Protein AF-0000000068978714 (afdb_homodimer)

Organism: Fasciola gigantica (NCBI:txid46835)

Solvent-accessible surface area (backbone atoms only — not comparable to full-atom values): 33912 Å² total; per-residue (Å²): 137,84,83,80,76,87,72,71,77,73,60,62,69,61,55,52,54,52,55,48,49,52,52,48,27,61,74,60,70,57,82,64,58,74,76,54,36,55,54,32,49,52,36,26,52,53,44,49,51,51,29,46,54,49,35,52,37,26,52,71,66,74,45,59,34,35,48,41,64,48,86,54,37,51,44,48,66,68,58,42,44,70,50,58,39,43,83,44,65,83,57,76,71,77,71,58,80,41,44,74,64,74,74,90,70,84,84,46,70,85,52,48,56,37,65,81,71,61,33,51,77,80,62,43,65,39,68,66,25,23,35,39,22,33,49,11,34,43,50,14,45,34,13,32,37,17,71,74,66,74,42,85,60,62,56,28,39,32,52,49,34,27,57,24,48,92,52,69,25,48,24,45,72,22,55,50,42,62,32,48,42,58,51,20,56,82,35,45,44,36,34,26,86,81,36,56,71,71,57,64,66,55,79,60,76,84,55,71,90,56,19,47,32,24,25,82,49,30,38,24,37,64,80,34,46,51,67,56,42,50,45,45,35,58,71,72,37,36,22,20,26,26,26,24,72,40,90,62,58,86,32,33,30,43,56,45,39,75,78,88,76,45,42,66,78,39,29,24,42,36,27,24,36,39,33,32,36,68,56,97,89,41,40,27,32,32,33,41,44,46,68,25,49,74,36,32,56,64,13,25,42,36,34,53,41,91,55,85,27,56,20,15,43,16,40,42,28,35,33,55,38,64,44,76,34,127,138,85,83,81,75,87,72,71,77,74,60,64,70,59,54,54,53,52,54,48,50,53,53,47,27,61,75,58,72,57,82,65,57,76,75,52,37,54,54,34,48,52,36,25,52,54,43,49,50,51,29,45,54,48,35,53,38,25,52,70,66,74,45,58,35,35,47,42,64,49,87,55,38,51,45,48,66,68,57,42,44,70,49,58,38,41,82,43,64,84,55,73,74,76,68,57,82,41,44,72,63,75,75,90,68,84,84,47,70,86,52,48,55,38,66,80,72,59,32,50,78,80,65,42,63,40,69,68,24,22,35,39,24,33,50,10,34,43,48,13,45,33,12,32,38,17,71,74,66,74,43,86,61,62,58,29,40,33,52,50,33,28,57,25,47,92,54,70,26,47,24,45,72,22,56,49,41,61,30,49,43,60,50,21,58,83,34,45,44,36,35,26,86,82,35,57,70,71,58,66,66,54,79,60,76,84,54,69,92,56,20,47,33,24,25,81,48,31,39,25,36,63,80,33,46,52,67,56,43,48,45,46,35,56,71,71,36,36,22,21,26,26,25,24,69,41,91,64,57,85,32,32,29,44,56,45,41,73,78,89,75,43,42,66,78,38,30,24,42,37,28,24,37,39,34,34,36,70,55,98,87,41,42,26,31,33,33,40,44,47,68,24,50,73,35,32,55,63,12,24,44,36,35,53,40,91,55,86,28,56,20,15,44,17,40,43,27,35,35,54,39,65,44,74,32,125

Nearest PDB structures (foldseek):
  2o6x-assembly1_A-2  TM=9.853E-01  e=1.654E-51  Fasciola hepatica
  3qt4-assembly1_A  TM=9.563E-01  e=5.030E-37  Tenebrio molitor
  7pck-assembly2_B  TM=9.407E-01  e=5.375E-36  Homo sapiens
  3qj3-assembly2_B  TM=9.441E-01  e=4.505E-35  Tenebrio molitor
  1by8-assembly1_A  TM=9.491E-01  e=1.061E-33  Homo sapiens

Secondary structure (DSSP, 8-state):
-------GGGHHHHHHHHHHHHHHHHHTT----HHHHHHHHHHHHHHHHHHHHHHHHHHTTSSSEEE---TTTTS-HHHHHHHH---B---TTTTTTSEEP--SSS-S-S-EEGGGGT-S----B-TTSB-HHHHHHHHHHHHHHHHHHS----B-HHHHHHH-GGGT--TTB---HHHHHHHTTTSPBPBTTTS---SS-------GGG--EEEEEEEEE-S--HHHHHHHHHHH--EEEEE---TTGGGEEEEEE--SS--SS-B-EEEEEEEEEEETTEEEEEEE-SB-TTSTBTTEEEEE-SSSSGGGTTTSEEEEEEEE--/-------GGGHHHHHHHHHHHHHHHHHTT----HHHHHHHHHHHHHHHHHHHHHHHHHHTTSSSEEE---TTTTS-HHHHHHHH---B---TTTTTTSEEP--SSS-S-S-EEGGGGT-S----B-TTSB-HHHHHHHHHHHHHHHHHHS----B-HHHHHHH-GGGT--TTB---HHHHHHHTTTSPBPBTTTS---SS-------GGG--EEEEEEEEE-S--HHHHHHHHHHH--EEEEE---TTGGGEEEEEE--SS--SS-B-EEEEEEEEEEETTEEEEEEE-SB-TTSTBTTEEEEE-SSSSGGGTTTSEEEEEEEE--

Sequence (652 aa):
MRLFILTVLLAGAFASNDDLWHEWKRKYNKEYNGADNEHRRNVWEKNVKHIQEHNLRHDLGLVTYTLGLNQFTDLTFEEFKAKYLIEMSPESESLSDGISYEAEGNDVPASIDWRQYGYVTEVKDQGQCGSCWAFSAVGAIEGQYVKKFQNRMLFSEQQLVDCTKRFGNHGCSGGWMENAYRYLKDSGLETASYYPYQAWEYQCQYRRELGVAKVTGAYTVHSGDEMRLMQMVGREGPAAVAVDAQSDFYMYKSGIFMSQVCTTQRVTHAVLAVGYGTESGTDYWILKNSWGKWWGEDGYMRFARNRNNMCAIASVASVPMVERFPMRLFILTVLLAGAFASNDDLWHEWKRKYNKEYNGADNEHRRNVWEKNVKHIQEHNLRHDLGLVTYTLGLNQFTDLTFEEFKAKYLIEMSPESESLSDGISYEAEGNDVPASIDWRQYGYVTEVKDQGQCGSCWAFSAVGAIEGQYVKKFQNRMLFSEQQLVDCTKRFGNHGCSGGWMENAYRYLKDSGLETASYYPYQAWEYQCQYRRELGVAKVTGAYTVHSGDEMRLMQMVGREGPAAVAVDAQSDFYMYKSGIFMSQVCTTQRVTHAVLAVGYGTESGTDYWILKNSWGKWWGEDGYMRFARNRNNMCAIASVASVPMVERFP

Radius of gyration: 29.18 Å; Cα contacts (8 Å, |Δi|>4): 1435; chains: 2; bounding box: 80×86×58 Å

Foldseek 3Di:
DDCPDDPPPPPPVVVVLVVVVVVLCVVLVDDDDDVLVVLLSVQLVVLVVVQVVVVVCVVVVNFFFGFADDNCSSDDQVRVLVQAWAWDFPPPPLLPFAAAQDDDDLDFDQWDFCVVVLLFDAAAALPRQNLLQLVLLQRLQQSLCCVVPVDGFAWASQLLLAPQVVLPANRSNGDHSVSSQVVQLPAATAGCVVVPRDSDYDHRPGDRVRGWKGFNHKHAQQPLDLSSVQSCCRPRFKKKWFFQDGPSNFRTAEGADDDPPADQRITIGIWIFGMWHDDPRWIWTKTAGRRALRHYPGRIHTYTGPPSSHRNRRNTMMRTNMDTRD/DDCPDDPPPPPPVVVVLVVVVVVLCVVLVNDDDDVLVVLLSVQLVVLVVVQVVVVVCVVVVNFFFGFADDNCSSDDQVRVLVQAWAWDFPDPPLLPFAAAFDDDDLDFDQWDFCVVVLLFDAAAALPRFNLLQLVLLQRLQQSLCCVVPVDGFAWASQLLLAPQVVLPANRSNGDHSVSSQVVQLPAATAGCVVVPRDSDYDHRPGDRVRGWKGFNHKHAQQPLDLSSVQSCCRPRFKKKWFFQDGPSNFRTAEGADDDPPADLRITIGIWIFGMWHDDPRWIWTKTAGRRALRHYPGRIHTYTGPPSSHRNRRNTMMRTNMDTRD

InterPro domains:
  IPR000169 Cysteine peptidase, cysteine active site [PS00139] (126-137)
  IPR000668 Peptidase C1A, papain C-terminal [PF00112] (108-320)
  IPR000668 Peptidase C1A, papain C-terminal [PR00705] (126-141)
  IPR000668 Peptidase C1A, papain C-terminal [PR00705] (269-279)
  IPR000668 Peptidase C1A, papain C-terminal [PR00705] (284-290)
  IPR000668 Peptidase C1A, papain C-terminal [SM00645] (108-321)
  IPR013128 Peptidase C1A [PTHR12411] (19-314)
  IPR013201 Cathepsin propeptide inhibitor domain (I29) [PF08246] (21-80)
  IPR013201 Cathepsin propeptide inhibitor domain (I29) [SM00848] (21-80)
  IPR025660 Cysteine peptidase, histidine active site [PS00639] (267-277)
  IPR025661 Cysteine peptidase, asparagine active site [PS00640] (284-303)
  IPR038765 Papain-like cysteine peptidase superfamily [SSF54001] (18-321)
  IPR039417 Papain-like cysteine endopeptidase [cd02248] (109-320)

pLDDT: mean 91.69, std 14.82, range [28.09, 98.94]

Structure (mmCIF, N/CA/C/O backbone):
data_AF-0000000068978714-model_v1
#
loop_
_entity.id
_entity.type
_entity.pdbx_description
1 polymer 'Cathepsin L cysteine proteinase'
#
loop_
_atom_site.group_PDB
_atom_site.id
_atom_site.type_symbol
_atom_site.label_atom_id
_atom_site.label_alt_id
_atom_site.label_comp_id
_atom_site.label_asym_id
_atom_site.label_entity_id
_atom_site.label_seq_id
_atom_site.pdbx_PDB_ins_code
_atom_site.Cartn_x
_atom_site.Cartn_y
_atom_site.Cartn_z
_atom_site.occupancy
_atom_site.B_iso_or_equiv
_atom_site.auth_seq_id
_atom_site.auth_comp_id
_atom_site.auth_asym_id
_atom_site.auth_atom_id
_atom_site.pdbx_PDB_model_num
ATOM 1 N N . MET A 1 1 ? 56.344 16.047 7.145 1 28.52 1 MET A N 1
ATOM 2 C CA . MET A 1 1 ? 54.969 16.531 7.34 1 28.52 1 MET A CA 1
ATOM 3 C C . MET A 1 1 ? 53.969 15.594 6.668 1 28.52 1 MET A C 1
ATOM 5 O O . MET A 1 1 ? 53.969 15.477 5.441 1 28.52 1 MET A O 1
ATOM 9 N N . ARG A 1 2 ? 53.562 14.383 7.344 1 34.91 2 ARG A N 1
ATOM 10 C CA . ARG A 1 2 ? 52.969 13.102 6.953 1 34.91 2 ARG A CA 1
ATOM 11 C C . ARG A 1 2 ? 51.562 13.273 6.445 1 34.91 2 ARG A C 1
ATOM 13 O O . ARG A 1 2 ? 50.75 13.953 7.078 1 34.91 2 ARG A O 1
ATOM 20 N N . LEU A 1 3 ? 51.281 13.125 5.062 1 29.05 3 LEU A N 1
ATOM 21 C CA . LEU A 1 3 ? 50.094 13.172 4.223 1 29.05 3 LEU A CA 1
ATOM 22 C C . LEU A 1 3 ? 49.031 12.234 4.762 1 29.05 3 LEU A C 1
ATOM 24 O O . LEU A 1 3 ? 49.156 11.016 4.66 1 29.05 3 LEU A O 1
ATOM 28 N N . PHE A 1 4 ? 48.531 12.383 5.973 1 33.03 4 PHE A N 1
ATOM 29 C CA . PHE A 1 4 ? 47.531 11.477 6.531 1 33.03 4 PHE A CA 1
ATOM 30 C C . PHE A 1 4 ? 46.219 11.578 5.754 1 33.03 4 PHE A C 1
ATOM 32 O O . PHE A 1 4 ? 45.469 12.562 5.887 1 33.03 4 PHE A O 1
ATOM 39 N N . ILE A 1 5 ? 46.188 11.164 4.375 1 30.34 5 ILE A N 1
ATOM 40 C CA . ILE A 1 5 ? 45.062 11.336 3.488 1 30.34 5 ILE A CA 1
ATOM 41 C C . ILE A 1 5 ? 43.844 10.633 4.078 1 30.34 5 ILE A C 1
ATOM 43 O O . ILE A 1 5 ? 43.969 9.641 4.793 1 30.34 5 ILE A O 1
ATOM 47 N N . LEU A 1 6 ? 42.562 11.094 3.576 1 30.22 6 LEU A N 1
ATOM 48 C CA . LEU A 1 6 ? 41.125 11.219 3.666 1 30.22 6 LEU A CA 1
ATOM 49 C C . LEU A 1 6 ? 40.438 9.898 3.342 1 30.22 6 LEU A C 1
ATOM 51 O O . LEU A 1 6 ? 40.094 9.641 2.186 1 30.22 6 LEU A O 1
ATOM 55 N N . THR A 1 7 ? 40.969 8.734 3.715 1 31.88 7 THR A N 1
ATOM 56 C CA . THR A 1 7 ? 40.469 7.445 3.285 1 31.88 7 THR A CA 1
ATOM 57 C C . THR A 1 7 ? 39.094 7.184 3.906 1 31.88 7 THR A C 1
ATOM 59 O O . THR A 1 7 ? 38.562 6.062 3.852 1 31.88 7 THR A O 1
ATOM 62 N N . VAL A 1 8 ? 38.469 8.062 4.699 1 29.31 8 VAL A N 1
ATOM 63 C CA . VAL A 1 8 ? 37.469 7.613 5.637 1 29.31 8 VAL A CA 1
ATOM 64 C C . VAL A 1 8 ? 36.188 7.27 4.883 1 29.31 8 VAL A C 1
ATOM 66 O O . VAL A 1 8 ? 35.281 6.602 5.426 1 29.31 8 VAL A O 1
ATOM 69 N N . LEU A 1 9 ? 35.875 7.867 3.686 1 31.47 9 LEU A N 1
ATOM 70 C CA . LEU A 1 9 ? 34.5 8.023 3.225 1 31.47 9 LEU A CA 1
ATOM 71 C C . LEU A 1 9 ? 33.969 6.715 2.645 1 31.47 9 LEU A C 1
ATOM 73 O O . LEU A 1 9 ? 32.75 6.539 2.5 1 31.47 9 LEU A O 1
ATOM 77 N N . LEU A 1 10 ? 34.812 5.781 2.125 1 33.5 10 LEU A N 1
ATOM 78 C CA . LEU A 1 10 ? 34.375 4.602 1.389 1 33.5 10 LEU A CA 1
ATOM 79 C C . LEU A 1 10 ? 33.781 3.553 2.334 1 33.5 10 LEU A C 1
ATOM 81 O O . LEU A 1 10 ? 33.312 2.512 1.89 1 33.5 10 LEU A O 1
ATOM 85 N N . ALA A 1 11 ? 34 3.514 3.547 1 34.97 11 ALA A N 1
ATOM 86 C CA . ALA A 1 11 ? 33.75 2.422 4.484 1 34.97 11 ALA A CA 1
ATOM 87 C C . ALA A 1 11 ? 32.281 2.363 4.891 1 34.97 11 ALA A C 1
ATOM 89 O O . ALA A 1 11 ? 31.75 1.296 5.23 1 34.97 11 ALA A O 1
ATOM 90 N N . GLY A 1 12 ? 31.375 3.439 4.789 1 35.22 12 GLY A N 1
ATOM 91 C CA . GLY A 1 12 ? 30.031 3.482 5.328 1 35.22 12 GLY A CA 1
ATOM 92 C C . GLY A 1 12 ? 29.016 2.756 4.469 1 35.22 12 GLY A C 1
ATOM 93 O O . GLY A 1 12 ? 28.078 2.15 4.984 1 35.22 12 GLY A O 1
ATOM 94 N N . ALA A 1 13 ? 29.062 2.941 3.156 1 41.91 13 ALA A N 1
ATOM 95 C CA . ALA A 1 13 ? 28.125 2.381 2.195 1 41.91 13 ALA A CA 1
ATOM 96 C C . ALA A 1 13 ? 28.188 0.857 2.184 1 41.91 13 ALA A C 1
ATOM 98 O O . ALA A 1 13 ? 27.156 0.184 2.08 1 41.91 13 ALA A O 1
ATOM 99 N N . PHE A 1 14 ? 29.391 0.25 2.238 1 43.25 14 PHE A N 1
ATOM 100 C CA . PHE A 1 14 ? 29.641 -1.187 2.186 1 43.25 14 PHE A CA 1
ATOM 101 C C . PHE A 1 14 ? 29.109 -1.872 3.438 1 43.25 14 PHE A C 1
ATOM 103 O O . PHE A 1 14 ? 28.656 -3.02 3.379 1 43.25 14 PHE A O 1
ATOM 110 N N . ALA A 1 15 ? 29.188 -1.166 4.566 1 47.75 15 ALA A N 1
ATOM 111 C CA . ALA A 1 15 ? 28.734 -1.686 5.852 1 47.75 15 ALA A CA 1
ATOM 112 C C . ALA A 1 15 ? 27.219 -1.905 5.844 1 47.75 15 ALA A C 1
ATOM 114 O O . ALA A 1 15 ? 26.734 -2.904 6.375 1 47.75 15 ALA A O 1
ATOM 115 N N . SER A 1 16 ? 26.422 -1.29 4.836 1 78.62 16 SER A N 1
ATOM 116 C CA . SER A 1 16 ? 24.953 -1.335 4.82 1 78.62 16 SER A CA 1
ATOM 117 C C . SER A 1 16 ? 24.453 -2.553 4.055 1 78.62 16 SER A C 1
ATOM 119 O O . SER A 1 16 ? 23.578 -3.279 4.539 1 78.62 16 SER A O 1
ATOM 121 N N . ASN A 1 17 ? 25.234 -2.99 3.059 1 87.62 17 ASN A N 1
ATOM 122 C CA . ASN A 1 17 ? 24.766 -4.152 2.307 1 87.62 17 ASN A CA 1
ATOM 123 C C . ASN A 1 17 ? 25.094 -5.453 3.031 1 87.62 17 ASN A C 1
ATOM 125 O O . ASN A 1 17 ? 24.359 -6.434 2.932 1 87.62 17 ASN A O 1
ATOM 129 N N . ASP A 1 18 ? 26.281 -5.379 3.773 1 92.25 18 ASP A N 1
ATOM 130 C CA . ASP A 1 18 ? 26.641 -6.57 4.535 1 92.25 18 ASP A CA 1
ATOM 131 C C . ASP A 1 18 ? 25.578 -6.895 5.586 1 92.25 18 ASP A C 1
ATOM 133 O O . ASP A 1 18 ? 25.141 -8.039 5.699 1 92.25 18 ASP A O 1
ATOM 137 N N . ASP A 1 19 ? 25.281 -5.879 6.301 1 94.44 19 ASP A N 1
ATOM 138 C CA . ASP A 1 19 ? 24.266 -6.062 7.328 1 94.44 19 ASP A CA 1
ATOM 139 C C . ASP A 1 19 ? 22.938 -6.523 6.719 1 94.44 19 ASP A C 1
ATOM 141 O O . ASP A 1 19 ? 22.297 -7.441 7.234 1 94.44 19 ASP A O 1
ATOM 145 N N . LEU A 1 20 ? 22.547 -5.992 5.648 1 95.94 20 LEU A N 1
ATOM 146 C CA . LEU A 1 20 ? 21.297 -6.328 4.984 1 95.94 20 LEU A CA 1
ATOM 147 C C . LEU A 1 20 ? 21.344 -7.746 4.422 1 95.94 20 LEU A C 1
ATOM 149 O O . LEU A 1 20 ? 20.344 -8.469 4.477 1 95.94 20 LEU A O 1
ATOM 153 N N . TRP A 1 21 ? 22.5 -8.109 3.873 1 96.44 21 TRP A N 1
ATOM 154 C CA . TRP A 1 21 ? 22.703 -9.461 3.369 1 96.44 21 TRP A CA 1
ATOM 155 C C . TRP A 1 21 ? 22.516 -10.492 4.48 1 96.44 21 TRP A C 1
ATOM 157 O O . TRP A 1 21 ? 21.797 -11.477 4.301 1 96.44 21 TRP A O 1
ATOM 167 N N . HIS A 1 22 ? 23.141 -10.211 5.605 1 96.06 22 HIS A N 1
ATOM 168 C CA . HIS A 1 22 ? 23.031 -11.133 6.73 1 96.06 22 HIS A CA 1
ATOM 169 C C . HIS A 1 22 ? 21.609 -11.203 7.262 1 96.06 22 HIS A C 1
ATOM 171 O O . HIS A 1 22 ? 21.109 -12.281 7.578 1 96.06 22 HIS A O 1
ATOM 177 N N . GLU A 1 23 ? 20.969 -10.047 7.398 1 96.5 23 GLU A N 1
ATOM 178 C CA . GLU A 1 23 ? 19.578 -10.016 7.84 1 96.5 23 GLU A CA 1
ATOM 179 C C . GLU A 1 23 ? 18.672 -10.766 6.867 1 96.5 23 GLU A C 1
ATOM 181 O O . GLU A 1 23 ? 17.734 -11.453 7.285 1 96.5 23 GLU A O 1
ATOM 186 N N . TRP A 1 24 ? 18.922 -10.602 5.594 1 97.44 24 TRP A N 1
ATOM 187 C CA . TRP A 1 24 ? 18.141 -11.273 4.566 1 97.44 24 TRP A CA 1
ATOM 188 C C . TRP A 1 24 ? 18.312 -12.789 4.668 1 97.44 24 TRP A C 1
ATOM 190 O O . TRP A 1 24 ? 17.312 -13.531 4.633 1 97.44 24 TRP A O 1
ATOM 200 N N . LYS A 1 25 ? 19.562 -13.281 4.781 1 96.88 25 LYS A N 1
ATOM 201 C CA . LYS A 1 25 ? 19.812 -14.711 4.926 1 96.88 25 LYS A CA 1
ATOM 202 C C . LYS A 1 25 ? 19.094 -15.281 6.141 1 96.88 25 LYS A C 1
ATOM 204 O O . LYS A 1 25 ? 18.531 -16.375 6.082 1 96.88 25 LYS A O 1
ATOM 209 N N . ARG A 1 26 ? 19.172 -14.492 7.195 1 95.81 26 ARG A N 1
ATOM 210 C CA . ARG A 1 26 ? 18.5 -14.93 8.414 1 95.81 26 ARG A CA 1
ATOM 211 C C . ARG A 1 26 ? 17 -15.023 8.203 1 95.81 26 ARG A C 1
ATOM 213 O O . ARG A 1 26 ? 16.375 -16.031 8.555 1 95.81 26 ARG A O 1
ATOM 220 N N . LYS A 1 27 ? 16.406 -14.008 7.621 1 95.44 27 LYS A N 1
ATOM 221 C CA . LYS A 1 27 ? 14.961 -13.945 7.422 1 95.44 27 LYS A CA 1
ATOM 222 C C . LYS A 1 27 ? 14.469 -15.094 6.555 1 95.44 27 LYS A C 1
ATOM 224 O O . LYS A 1 27 ? 13.406 -15.664 6.816 1 95.44 27 LYS A O 1
ATOM 229 N N . TYR A 1 28 ? 15.242 -15.406 5.531 1 94.56 28 TYR A N 1
ATOM 230 C CA . TYR A 1 28 ? 14.758 -16.391 4.57 1 94.56 28 TYR A CA 1
ATOM 231 C C . TYR A 1 28 ? 15.5 -17.719 4.723 1 94.56 28 TYR A C 1
ATOM 233 O O . TYR A 1 28 ? 15.477 -18.562 3.822 1 94.56 28 TYR A O 1
ATOM 241 N N . ASN A 1 29 ? 16.266 -17.891 5.867 1 93.81 29 ASN A N 1
ATOM 242 C CA . ASN A 1 29 ? 16.938 -19.125 6.242 1 93.81 29 ASN A CA 1
ATOM 243 C C . ASN A 1 29 ? 17.844 -19.625 5.117 1 93.81 29 ASN A C 1
ATOM 245 O O . ASN A 1 29 ? 17.75 -20.781 4.719 1 93.81 29 ASN A O 1
ATOM 249 N N . LYS A 1 30 ? 18.641 -18.703 4.625 1 95.25 30 LYS A N 1
ATOM 250 C CA . LYS A 1 30 ? 19.578 -19.047 3.561 1 95.25 30 LYS A CA 1
ATOM 251 C C . LYS A 1 30 ? 20.953 -19.406 4.129 1 95.25 30 LYS A C 1
ATOM 253 O O . LYS A 1 30 ? 21.469 -18.719 5.012 1 95.25 30 LYS A O 1
ATOM 258 N N . GLU A 1 31 ? 21.469 -20.484 3.719 1 92.81 31 GLU A N 1
ATOM 259 C CA . GLU A 1 31 ? 22.812 -20.922 4.059 1 92.81 31 GLU A CA 1
ATOM 260 C C . GLU A 1 31 ? 23.578 -21.375 2.812 1 92.81 31 GLU A C 1
ATOM 262 O O . GLU A 1 31 ? 23.031 -22.094 1.97 1 92.81 31 GLU A O 1
ATOM 267 N N . TYR A 1 32 ? 24.734 -20.781 2.736 1 92.31 32 TYR A N 1
ATOM 268 C CA . TYR A 1 32 ? 25.547 -21.109 1.571 1 92.31 32 TYR A CA 1
ATOM 269 C C . TYR A 1 32 ? 26.922 -21.625 1.993 1 92.31 32 TYR A C 1
ATOM 271 O O . TYR A 1 32 ? 27.438 -21.266 3.057 1 92.31 32 TYR A O 1
ATOM 279 N N . ASN A 1 33 ? 27.391 -22.562 1.171 1 86.19 33 ASN A N 1
ATOM 280 C CA . ASN A 1 33 ? 28.797 -22.922 1.334 1 86.19 33 ASN A CA 1
ATOM 281 C C . ASN A 1 33 ? 29.719 -21.844 0.777 1 86.19 33 ASN A C 1
ATOM 283 O O . ASN A 1 33 ? 29.266 -20.859 0.193 1 86.19 33 ASN A O 1
ATOM 287 N N . GLY A 1 34 ? 31.062 -21.875 0.894 1 78.44 34 GLY A N 1
ATOM 288 C CA . GLY A 1 34 ? 32.031 -20.828 0.58 1 78.44 34 GLY A CA 1
ATOM 289 C C . GLY A 1 34 ? 31.875 -20.297 -0.829 1 78.44 34 GLY A C 1
ATOM 290 O O . GLY A 1 34 ? 31.422 -19.156 -1.02 1 78.44 34 GLY A O 1
ATOM 291 N N . ALA A 1 35 ? 32.156 -20.984 -1.888 1 78.06 35 ALA A N 1
ATOM 292 C CA . ALA A 1 35 ? 32.094 -20.516 -3.27 1 78.06 35 ALA A CA 1
ATOM 293 C C . ALA A 1 35 ? 30.656 -20.125 -3.641 1 78.06 35 ALA A C 1
ATOM 295 O O . ALA A 1 35 ? 30.438 -19.125 -4.324 1 78.06 35 ALA A O 1
ATOM 296 N N . ASP A 1 36 ? 29.703 -20.688 -3.146 1 89.31 36 ASP A N 1
ATOM 297 C CA . ASP A 1 36 ? 28.297 -20.422 -3.432 1 89.31 36 ASP A CA 1
ATOM 298 C C . ASP A 1 36 ? 27.844 -19.125 -2.756 1 89.31 36 ASP A C 1
ATOM 300 O O . ASP A 1 36 ? 27.047 -18.375 -3.318 1 89.31 36 ASP A O 1
ATOM 304 N N . ASN A 1 37 ? 28.516 -18.859 -1.663 1 91.88 37 ASN A N 1
ATOM 305 C CA . ASN A 1 37 ? 28.156 -17.672 -0.919 1 91.88 37 ASN A CA 1
ATOM 306 C C . ASN A 1 37 ? 28.484 -16.391 -1.695 1 91.88 37 ASN A C 1
ATOM 308 O O . ASN A 1 37 ? 27.688 -15.461 -1.749 1 91.88 37 ASN A O 1
ATOM 312 N N . GLU A 1 38 ? 29.609 -16.422 -2.225 1 93.06 38 GLU A N 1
ATOM 313 C CA . GLU A 1 38 ? 30.031 -15.242 -2.979 1 93.06 38 GLU A CA 1
ATOM 314 C C . GLU A 1 38 ? 29.156 -15.039 -4.215 1 93.06 38 GLU A C 1
ATOM 316 O O . GLU A 1 38 ? 28.75 -13.914 -4.516 1 93.06 38 GLU A O 1
ATOM 321 N N . HIS A 1 39 ? 29 -16.109 -4.969 1 95.19 39 HIS A N 1
ATOM 322 C CA . HIS A 1 39 ? 28.156 -16.031 -6.156 1 95.19 39 HIS A CA 1
ATOM 323 C C . HIS A 1 39 ? 26.75 -15.523 -5.809 1 95.19 39 HIS A C 1
ATOM 325 O O . HIS A 1 39 ? 26.25 -14.602 -6.453 1 95.19 39 HIS A O 1
ATOM 331 N N . ARG A 1 40 ? 26.109 -16.125 -4.793 1 97.44 40 ARG A N 1
ATOM 332 C CA . ARG A 1 40 ? 24.766 -15.734 -4.352 1 97.44 40 ARG A CA 1
ATOM 333 C C . ARG A 1 40 ? 24.75 -14.281 -3.898 1 97.44 40 ARG A C 1
ATOM 335 O O . ARG A 1 40 ? 23.797 -13.555 -4.18 1 97.44 40 ARG A O 1
ATOM 342 N N . ARG A 1 41 ? 25.766 -13.867 -3.23 1 96.44 41 ARG A N 1
ATOM 343 C CA . ARG A 1 41 ? 25.859 -12.484 -2.783 1 96.44 41 ARG A CA 1
ATOM 344 C C . ARG A 1 41 ? 25.891 -11.523 -3.969 1 96.44 41 ARG A C 1
ATOM 346 O O . ARG A 1 41 ? 25.219 -10.492 -3.957 1 96.44 41 ARG A O 1
ATOM 353 N N . ASN A 1 42 ? 26.703 -11.906 -4.93 1 96.81 42 ASN A N 1
ATOM 354 C CA . ASN A 1 42 ? 26.781 -11.062 -6.121 1 96.81 42 ASN A CA 1
ATOM 355 C C . ASN A 1 42 ? 25.438 -10.938 -6.82 1 96.81 42 ASN A C 1
ATOM 357 O O . ASN A 1 42 ? 25.047 -9.844 -7.234 1 96.81 42 ASN A O 1
ATOM 361 N N . VAL A 1 43 ? 24.766 -12.031 -7.02 1 97.75 43 VAL A N 1
ATOM 362 C CA . VAL A 1 43 ? 23.453 -12.031 -7.645 1 97.75 43 VAL A CA 1
ATOM 363 C C . VAL A 1 43 ? 22.469 -11.211 -6.797 1 97.75 43 VAL A C 1
ATOM 365 O O . VAL A 1 43 ? 21.703 -10.414 -7.332 1 97.75 43 VAL A O 1
ATOM 368 N N . TRP A 1 44 ? 22.5 -11.398 -5.473 1 97.94 44 TRP A N 1
ATOM 369 C CA . TRP A 1 44 ? 21.672 -10.648 -4.543 1 97.94 44 TRP A CA 1
ATOM 370 C C . TRP A 1 44 ? 21.906 -9.148 -4.703 1 97.94 44 TRP A C 1
ATOM 372 O O . TRP A 1 44 ? 20.938 -8.375 -4.805 1 97.94 44 TRP A O 1
ATOM 382 N N . GLU A 1 45 ? 23.109 -8.719 -4.754 1 97.69 45 GLU A N 1
ATOM 383 C CA . GLU A 1 45 ? 23.422 -7.305 -4.875 1 97.69 45 GLU A CA 1
ATOM 384 C C . GLU A 1 45 ? 22.938 -6.734 -6.203 1 97.69 45 GLU A C 1
ATOM 386 O O . GLU A 1 45 ? 22.469 -5.59 -6.262 1 97.69 45 GLU A O 1
ATOM 391 N N . LYS A 1 46 ? 23.109 -7.539 -7.238 1 97.31 46 LYS A N 1
ATOM 392 C CA . LYS A 1 46 ? 22.594 -7.102 -8.531 1 97.31 46 LYS A CA 1
ATOM 393 C C . LYS A 1 46 ? 21.078 -6.91 -8.484 1 97.31 46 LYS A C 1
ATOM 395 O O . LYS A 1 46 ? 20.562 -5.918 -8.992 1 97.31 46 LYS A O 1
ATOM 400 N N . ASN A 1 47 ? 20.406 -7.883 -7.914 1 97.81 47 ASN A N 1
ATOM 401 C CA . ASN A 1 47 ? 18.953 -7.785 -7.773 1 97.81 47 ASN A CA 1
ATOM 402 C C . ASN A 1 47 ? 18.562 -6.621 -6.871 1 97.81 47 ASN A C 1
ATOM 404 O O . ASN A 1 47 ? 17.562 -5.938 -7.129 1 97.81 47 ASN A O 1
ATOM 408 N N . VAL A 1 48 ? 19.281 -6.367 -5.781 1 97.81 48 VAL A N 1
ATOM 409 C CA . VAL A 1 48 ? 19.031 -5.242 -4.891 1 97.81 48 VAL A CA 1
ATOM 410 C C . VAL A 1 48 ? 19.141 -3.934 -5.672 1 97.81 48 VAL A C 1
ATOM 412 O O . VAL A 1 48 ? 18.281 -3.053 -5.531 1 97.81 48 VAL A O 1
ATOM 415 N N . LYS A 1 49 ? 20.141 -3.844 -6.461 1 96.69 49 LYS A N 1
ATOM 416 C CA . LYS A 1 49 ? 20.312 -2.648 -7.281 1 96.69 49 LYS A CA 1
ATOM 417 C C . LYS A 1 49 ? 19.109 -2.455 -8.211 1 96.69 49 LYS A C 1
ATOM 419 O O . LYS A 1 49 ? 18.609 -1.339 -8.359 1 96.69 49 LYS A O 1
ATOM 424 N N . HIS A 1 50 ? 18.703 -3.533 -8.844 1 96.88 50 HIS A N 1
ATOM 425 C CA . HIS A 1 50 ? 17.531 -3.482 -9.711 1 96.88 50 HIS A CA 1
ATOM 426 C C . HIS A 1 50 ? 16.297 -3.021 -8.945 1 96.88 50 HIS A C 1
ATOM 428 O O . HIS A 1 50 ? 15.555 -2.152 -9.414 1 96.88 50 HIS A O 1
ATOM 434 N N . ILE A 1 51 ? 16.047 -3.57 -7.754 1 97.81 51 ILE A N 1
ATOM 435 C CA . ILE A 1 51 ? 14.93 -3.207 -6.891 1 97.81 51 ILE A CA 1
ATOM 436 C C . ILE A 1 51 ? 14.984 -1.714 -6.574 1 97.81 51 ILE A C 1
ATOM 438 O O . ILE A 1 51 ? 13.977 -1.008 -6.719 1 97.81 51 ILE A O 1
ATOM 442 N N . GLN A 1 52 ? 16.109 -1.265 -6.176 1 97.19 52 GLN A N 1
ATOM 443 C CA . GLN A 1 52 ? 16.297 0.124 -5.766 1 97.19 52 GLN A CA 1
ATOM 444 C C . GLN A 1 52 ? 16.016 1.08 -6.922 1 97.19 52 GLN A C 1
ATOM 446 O O . GLN A 1 52 ? 15.297 2.064 -6.766 1 97.19 52 GLN A O 1
ATOM 451 N N . GLU A 1 53 ? 16.594 0.788 -8.047 1 96.38 53 GLU A N 1
ATOM 452 C CA . GLU A 1 53 ? 16.391 1.642 -9.211 1 96.38 53 GLU A CA 1
ATOM 453 C C . GLU A 1 53 ? 14.93 1.637 -9.648 1 96.38 53 GLU A C 1
ATOM 455 O O . GLU A 1 53 ? 14.359 2.693 -9.922 1 96.38 53 GLU A O 1
ATOM 460 N N . HIS A 1 54 ? 14.391 0.474 -9.758 1 97 54 HIS A N 1
ATOM 461 C CA . HIS A 1 54 ? 12.992 0.341 -10.164 1 97 54 HIS A CA 1
ATOM 462 C C . HIS A 1 54 ? 12.07 1.124 -9.234 1 97 54 HIS A C 1
ATOM 464 O O . HIS A 1 54 ? 11.141 1.792 -9.695 1 97 54 HIS A O 1
ATOM 470 N N . ASN A 1 55 ? 12.32 1.025 -7.945 1 97.81 55 ASN A N 1
ATOM 471 C CA . ASN A 1 55 ? 11.445 1.665 -6.973 1 97.81 55 ASN A CA 1
ATOM 472 C C . ASN A 1 55 ? 11.578 3.186 -7.012 1 97.81 55 ASN A C 1
ATOM 474 O O . ASN A 1 55 ? 10.609 3.902 -6.742 1 97.81 55 ASN A O 1
ATOM 478 N N . LEU A 1 56 ? 12.75 3.723 -7.309 1 97.25 56 LEU A N 1
ATOM 479 C CA . LEU A 1 56 ? 12.883 5.16 -7.527 1 97.25 56 LEU A CA 1
ATOM 480 C C . LEU A 1 56 ? 12.062 5.602 -8.734 1 97.25 56 LEU A C 1
ATOM 482 O O . LEU A 1 56 ? 11.453 6.672 -8.719 1 97.25 56 LEU A O 1
ATOM 486 N N . ARG A 1 57 ? 12.078 4.793 -9.797 1 96.81 57 ARG A N 1
ATOM 487 C CA . ARG A 1 57 ? 11.25 5.09 -10.961 1 96.81 57 ARG A CA 1
ATOM 488 C C . ARG A 1 57 ? 9.766 5.094 -10.594 1 96.81 57 ARG A C 1
ATOM 490 O O . ARG A 1 57 ? 8.992 5.902 -11.109 1 96.81 57 ARG A O 1
ATOM 497 N N . HIS A 1 58 ? 9.406 4.172 -9.734 1 97.19 58 HIS A N 1
ATOM 498 C CA . HIS A 1 58 ? 8.031 4.152 -9.25 1 97.19 58 HIS A CA 1
ATOM 499 C C . HIS A 1 58 ? 7.699 5.441 -8.5 1 97.19 58 HIS A C 1
ATOM 501 O O . HIS A 1 58 ? 6.621 6.012 -8.688 1 97.19 58 HIS A O 1
ATOM 507 N N . ASP A 1 59 ? 8.625 5.867 -7.617 1 96.12 59 ASP A N 1
ATOM 508 C CA . ASP A 1 59 ? 8.422 7.109 -6.879 1 96.12 59 ASP A CA 1
ATOM 509 C C . ASP A 1 59 ? 8.156 8.273 -7.828 1 96.12 59 ASP A C 1
ATOM 511 O O . ASP A 1 59 ? 7.426 9.211 -7.484 1 96.12 59 ASP A O 1
ATOM 515 N N . LEU A 1 60 ? 8.773 8.234 -8.977 1 95.88 60 LEU A N 1
ATOM 516 C CA . LEU A 1 60 ? 8.664 9.32 -9.938 1 95.88 60 LEU A CA 1
ATOM 517 C C . LEU A 1 60 ? 7.461 9.117 -10.852 1 95.88 60 LEU A C 1
ATOM 519 O O . LEU A 1 60 ? 7.227 9.922 -11.766 1 95.88 60 LEU A O 1
ATOM 523 N N . GLY A 1 61 ? 6.68 8.039 -10.672 1 94 61 GLY A N 1
ATOM 524 C CA . GLY A 1 61 ? 5.465 7.785 -11.438 1 94 61 GLY A CA 1
ATOM 525 C C . GLY A 1 61 ? 5.734 7.176 -12.797 1 94 61 GLY A C 1
ATOM 526 O O . GLY A 1 61 ? 4.875 7.215 -13.68 1 94 61 GLY A O 1
ATOM 527 N N . LEU A 1 62 ? 6.938 6.602 -13.023 1 95.5 62 LEU A N 1
ATOM 528 C CA . LEU A 1 62 ? 7.328 6.094 -14.328 1 95.5 62 LEU A CA 1
ATOM 529 C C . LEU A 1 62 ? 6.918 4.633 -14.492 1 95.5 62 LEU A C 1
ATOM 531 O O . LEU A 1 62 ? 6.891 4.113 -15.609 1 95.5 62 LEU A O 1
ATOM 535 N N . VAL A 1 63 ? 6.699 3.945 -13.438 1 95.94 63 VAL A N 1
ATOM 536 C CA . VAL A 1 63 ? 6.184 2.58 -13.438 1 95.94 63 VAL A CA 1
ATOM 537 C C . VAL A 1 63 ? 5.094 2.439 -12.383 1 95.94 63 VAL A C 1
ATOM 539 O O . VAL A 1 63 ? 4.953 3.299 -11.508 1 95.94 63 VAL A O 1
ATOM 542 N N . THR A 1 64 ? 4.305 1.354 -12.398 1 96.94 64 THR A N 1
ATOM 543 C CA . THR A 1 64 ? 3.076 1.289 -11.609 1 96.94 64 THR A CA 1
ATOM 544 C C . THR A 1 64 ? 3.197 0.25 -10.5 1 96.94 64 THR A C 1
ATOM 546 O O . THR A 1 64 ? 2.225 -0.033 -9.797 1 96.94 64 THR A O 1
ATOM 549 N N . TYR A 1 65 ? 4.391 -0.31 -10.352 1 97.44 65 TYR A N 1
ATOM 550 C CA . TYR A 1 65 ? 4.59 -1.338 -9.336 1 97.44 65 TYR A CA 1
ATOM 551 C C . TYR A 1 65 ? 5.973 -1.22 -8.703 1 97.44 65 TYR A C 1
ATOM 553 O O . TYR A 1 65 ? 6.844 -0.521 -9.227 1 97.44 65 TYR A O 1
ATOM 561 N N . THR A 1 66 ? 6.102 -1.815 -7.527 1 98.25 66 THR A N 1
ATOM 562 C CA . THR A 1 66 ? 7.387 -1.848 -6.844 1 98.25 66 THR A CA 1
ATOM 563 C C . THR A 1 66 ? 7.902 -3.279 -6.73 1 98.25 66 THR A C 1
ATOM 565 O O . THR A 1 66 ? 7.141 -4.234 -6.895 1 98.25 66 THR A O 1
ATOM 568 N N . LEU A 1 67 ? 9.156 -3.357 -6.582 1 98.25 67 LEU A N 1
ATOM 569 C CA . LEU A 1 67 ? 9.844 -4.613 -6.305 1 98.25 67 LEU A CA 1
ATOM 570 C C . LEU A 1 67 ? 10.391 -4.637 -4.883 1 98.25 67 LEU A C 1
ATOM 572 O O . LEU A 1 67 ? 10.484 -3.59 -4.234 1 98.25 67 LEU A O 1
ATOM 576 N N . GLY A 1 68 ? 10.75 -5.809 -4.387 1 98.12 68 GLY A N 1
ATOM 577 C CA . GLY A 1 68 ? 11.273 -5.914 -3.035 1 98.12 68 GLY A CA 1
ATOM 578 C C . GLY A 1 68 ? 12.047 -7.195 -2.795 1 98.12 68 GLY A C 1
ATOM 579 O O . GLY A 1 68 ? 11.984 -8.125 -3.604 1 98.12 68 GLY A O 1
ATOM 580 N N . LEU A 1 69 ? 12.75 -7.141 -1.681 1 97.69 69 LEU A N 1
ATOM 581 C CA . LEU A 1 69 ? 13.469 -8.336 -1.257 1 97.69 69 LEU A CA 1
ATOM 582 C C . LEU A 1 69 ? 12.492 -9.461 -0.917 1 97.69 69 LEU A C 1
ATOM 584 O O . LEU A 1 69 ? 11.445 -9.219 -0.32 1 97.69 69 LEU A O 1
ATOM 588 N N . ASN A 1 70 ? 12.859 -10.625 -1.305 1 96.81 70 ASN A N 1
ATOM 589 C CA . ASN A 1 70 ? 12.164 -11.836 -0.892 1 96.81 70 ASN A CA 1
ATOM 590 C C . ASN A 1 70 ? 13.062 -13.062 -0.991 1 96.81 70 ASN A C 1
ATOM 592 O O . ASN A 1 70 ? 14.281 -12.938 -1.074 1 96.81 70 ASN A O 1
ATOM 596 N N . GLN A 1 71 ? 12.516 -14.203 -0.929 1 95.31 71 GLN A N 1
ATOM 597 C CA . GLN A 1 71 ? 13.289 -15.438 -0.834 1 95.31 71 GLN A CA 1
ATOM 598 C C . GLN A 1 71 ? 14.016 -15.734 -2.143 1 95.31 71 GLN A C 1
ATOM 600 O O . GLN A 1 71 ? 14.898 -16.594 -2.186 1 95.31 71 GLN A O 1
ATOM 605 N N . PHE A 1 72 ? 13.695 -15 -3.24 1 96.69 72 PHE A N 1
ATOM 606 C CA . PHE A 1 72 ? 14.25 -15.32 -4.551 1 96.69 72 PHE A CA 1
ATOM 607 C C . PHE A 1 72 ? 15.352 -14.336 -4.922 1 96.69 72 PHE A C 1
ATOM 609 O O . PHE A 1 72 ? 15.945 -14.438 -6 1 96.69 72 PHE A O 1
ATOM 616 N N . THR A 1 73 ? 15.641 -13.414 -4.043 1 97.5 73 THR A N 1
ATOM 617 C CA . THR A 1 73 ? 16.484 -12.281 -4.406 1 97.5 73 THR A CA 1
ATOM 618 C C . THR A 1 73 ? 17.922 -12.75 -4.699 1 97.5 73 THR A C 1
ATOM 620 O O . THR A 1 73 ? 18.688 -12.031 -5.336 1 97.5 73 THR A O 1
ATOM 623 N N . ASP A 1 74 ? 18.375 -13.906 -4.285 1 97.12 74 ASP A N 1
ATOM 624 C CA . ASP A 1 74 ? 19.719 -14.422 -4.539 1 97.12 74 ASP A CA 1
ATOM 625 C C . ASP A 1 74 ? 19.766 -15.211 -5.848 1 97.12 74 ASP A C 1
ATOM 627 O O . ASP A 1 74 ? 20.75 -15.883 -6.141 1 97.12 74 ASP A O 1
ATOM 631 N N . LEU A 1 75 ? 18.703 -15.18 -6.641 1 96.94 75 LEU A N 1
ATOM 632 C CA . LEU A 1 75 ? 18.641 -15.922 -7.895 1 96.94 75 LEU A CA 1
ATOM 633 C C . LEU A 1 75 ? 18.609 -14.977 -9.086 1 96.94 75 LEU A C 1
ATOM 635 O O . LEU A 1 75 ? 17.938 -13.938 -9.047 1 96.94 75 LEU A O 1
ATOM 639 N N . THR A 1 76 ? 19.375 -15.375 -10.109 1 96.69 76 THR A N 1
ATOM 640 C CA . THR A 1 76 ? 19.125 -14.734 -11.391 1 96.69 76 THR A CA 1
ATOM 641 C C . THR A 1 76 ? 17.766 -15.141 -11.945 1 96.69 76 THR A C 1
ATOM 643 O O . THR A 1 76 ? 17.188 -16.141 -11.5 1 96.69 76 THR A O 1
ATOM 646 N N . PHE A 1 77 ? 17.297 -14.398 -12.883 1 95.25 77 PHE A N 1
ATOM 647 C CA . PHE A 1 77 ? 16.016 -14.781 -13.469 1 95.25 77 PHE A CA 1
ATOM 648 C C . PHE A 1 77 ? 16.109 -16.156 -14.117 1 95.25 77 PHE A C 1
ATOM 650 O O . PHE A 1 77 ? 15.164 -16.938 -14.039 1 95.25 77 PHE A 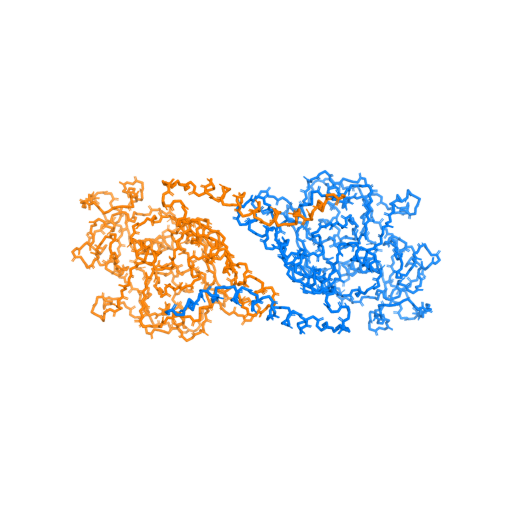O 1
ATOM 657 N N . GLU A 1 78 ? 17.203 -16.391 -14.773 1 95.31 78 GLU A N 1
ATOM 658 C CA . GLU A 1 78 ? 17.391 -17.688 -15.43 1 95.31 78 GLU A CA 1
ATOM 659 C C . GLU A 1 78 ? 17.344 -18.828 -14.414 1 95.31 78 GLU A C 1
ATOM 661 O O . GLU A 1 78 ? 16.734 -19.859 -14.664 1 95.31 78 GLU A O 1
ATOM 666 N N . GLU A 1 79 ? 18.047 -18.609 -13.328 1 95.12 79 GLU A N 1
ATOM 667 C CA . GLU A 1 79 ? 18.016 -19.625 -12.273 1 95.12 79 GLU A CA 1
ATOM 668 C C . GLU A 1 79 ? 16.594 -19.797 -11.727 1 95.12 79 GLU A C 1
ATOM 670 O O . GLU A 1 79 ? 16.156 -20.922 -11.508 1 95.12 79 GLU A O 1
ATOM 675 N N . PHE A 1 80 ? 15.969 -18.703 -11.5 1 95.75 80 PHE A N 1
ATOM 676 C CA . PHE A 1 80 ? 14.594 -18.719 -11 1 95.75 80 PHE A CA 1
ATOM 677 C C . PHE A 1 80 ? 13.68 -19.484 -11.953 1 95.75 80 PHE A C 1
ATOM 679 O O . PHE A 1 80 ? 12.922 -20.359 -11.539 1 95.75 80 PHE A O 1
ATOM 686 N N . LYS A 1 81 ? 13.719 -19.094 -13.195 1 93.38 81 LYS A N 1
ATOM 687 C CA . LYS A 1 81 ? 12.898 -19.734 -14.234 1 93.38 81 LYS A CA 1
ATOM 688 C C . LYS A 1 81 ? 13.109 -21.25 -14.25 1 93.38 81 LYS A C 1
ATOM 690 O O . LYS A 1 81 ? 12.141 -22 -14.32 1 93.38 81 LYS A O 1
ATOM 695 N N . ALA A 1 82 ? 14.305 -21.672 -14.141 1 92.06 82 ALA A N 1
ATOM 696 C CA . ALA A 1 82 ? 14.656 -23.078 -14.211 1 92.06 82 ALA A CA 1
ATOM 697 C C . ALA A 1 82 ? 14.117 -23.844 -13 1 92.06 82 ALA A C 1
ATOM 699 O O . ALA A 1 82 ? 13.758 -25.016 -13.109 1 92.06 82 ALA A O 1
ATOM 700 N N . LYS A 1 83 ? 14.008 -23.125 -11.938 1 90.44 83 LYS A N 1
ATOM 701 C CA . LYS A 1 83 ? 13.68 -23.812 -10.688 1 90.44 83 LYS A CA 1
ATOM 702 C C . LYS A 1 83 ? 12.18 -23.75 -10.406 1 90.44 83 LYS A C 1
ATOM 704 O O . LYS A 1 83 ? 11.617 -24.672 -9.82 1 90.44 83 LYS A O 1
ATOM 709 N N . TYR A 1 84 ? 11.555 -22.656 -10.789 1 91.38 84 TYR A N 1
ATOM 710 C CA . TYR A 1 84 ? 10.234 -22.406 -10.234 1 91.38 84 TYR A CA 1
ATOM 711 C C . TYR A 1 84 ? 9.188 -22.297 -11.344 1 91.38 84 TYR A C 1
ATOM 713 O O . TYR A 1 84 ? 7.984 -22.281 -11.07 1 91.38 84 TYR A O 1
ATOM 721 N N . LEU A 1 85 ? 9.625 -22.188 -12.562 1 92.12 85 LEU A N 1
ATOM 722 C CA . LEU A 1 85 ? 8.68 -22.016 -13.664 1 92.12 85 LEU A CA 1
ATOM 723 C C . LEU A 1 85 ? 8.75 -23.203 -14.633 1 92.12 85 LEU A C 1
ATOM 725 O O . LEU A 1 85 ? 9.766 -23.906 -14.68 1 92.12 85 LEU A O 1
ATOM 729 N N . ILE A 1 86 ? 7.703 -23.453 -15.242 1 90.06 86 ILE A N 1
ATOM 730 C CA . ILE A 1 86 ? 7.625 -24.438 -16.312 1 90.06 86 ILE A CA 1
ATOM 731 C C . ILE A 1 86 ? 6.945 -23.812 -17.531 1 90.06 86 ILE A C 1
ATOM 733 O O . ILE A 1 86 ? 5.812 -23.328 -17.438 1 90.06 86 ILE A O 1
ATOM 737 N N . GLU A 1 87 ? 7.711 -23.766 -18.562 1 85 87 GLU A N 1
ATOM 738 C CA . GLU A 1 87 ? 7.148 -23.219 -19.797 1 85 87 GLU A CA 1
ATOM 739 C C . GLU A 1 87 ? 6.25 -24.25 -20.484 1 85 87 GLU A C 1
ATOM 741 O O . GLU A 1 87 ? 6.652 -25.391 -20.688 1 85 87 GLU A O 1
ATOM 746 N N . MET A 1 88 ? 5.051 -23.859 -20.656 1 78.38 88 MET A N 1
ATOM 747 C CA . MET A 1 88 ? 4.125 -24.719 -21.375 1 78.38 88 MET A CA 1
ATOM 748 C C . MET A 1 88 ? 3.426 -23.953 -22.5 1 78.38 88 MET A C 1
ATOM 750 O O . MET A 1 88 ? 3.156 -22.766 -22.359 1 78.38 88 MET A O 1
ATOM 754 N N . SER A 1 89 ? 3.393 -24.578 -23.688 1 70.56 89 SER A N 1
ATOM 755 C CA . SER A 1 89 ? 2.633 -23.984 -24.781 1 70.56 89 SER A CA 1
ATOM 756 C C . SER A 1 89 ? 1.188 -24.469 -24.781 1 70.56 89 SER A C 1
ATOM 758 O O . SER A 1 89 ? 0.931 -25.672 -24.625 1 70.56 89 SER A O 1
ATOM 760 N N . PRO A 1 90 ? 0.313 -23.531 -24.625 1 62.56 90 PRO A N 1
ATOM 761 C CA . PRO A 1 90 ? -1.09 -23.953 -24.656 1 62.56 90 PRO A CA 1
ATOM 762 C C . PRO A 1 90 ? -1.423 -24.812 -25.875 1 62.56 90 PRO A C 1
ATOM 764 O O . PRO A 1 90 ? -1.197 -24.391 -27.016 1 62.56 90 PRO A O 1
ATOM 767 N N . GLU A 1 91 ? -0.724 -25.891 -26.141 1 56.56 91 GLU A N 1
ATOM 768 C CA . GLU A 1 91 ? -1.135 -26.656 -27.312 1 56.56 91 GLU A CA 1
ATOM 769 C C . GLU A 1 91 ? -2.627 -26.969 -27.281 1 56.56 91 GLU A C 1
ATOM 771 O O . GLU A 1 91 ? -3.211 -27.094 -26.203 1 56.56 91 GLU A O 1
ATOM 776 N N . SER A 1 92 ? -3.428 -26.672 -28.438 1 50.38 92 SER A N 1
ATOM 777 C CA . SER A 1 92 ? -4.852 -26.766 -28.734 1 50.38 92 SER A CA 1
ATOM 778 C C . SER A 1 92 ? -5.48 -28 -28.094 1 50.38 92 SER A C 1
ATOM 780 O O . SER A 1 92 ? -6.629 -27.953 -27.641 1 50.38 92 SER A O 1
ATOM 782 N N . GLU A 1 93 ? -4.91 -29.109 -28.078 1 47.09 93 GLU A N 1
ATOM 783 C CA . GLU A 1 93 ? -5.695 -30.344 -27.922 1 47.09 93 GLU A CA 1
ATOM 784 C C . GLU A 1 93 ? -6.09 -30.562 -26.469 1 47.09 93 GLU A C 1
ATOM 786 O O . GLU A 1 93 ? -7.191 -31.047 -26.188 1 47.09 93 GLU A O 1
ATOM 791 N N . SER A 1 94 ? -5.289 -30.359 -25.578 1 50.91 94 SER A N 1
ATOM 792 C CA . SER A 1 94 ? -5.543 -30.891 -24.25 1 50.91 94 SER A CA 1
ATOM 793 C C . SER A 1 94 ? -6.477 -29.984 -23.453 1 50.91 94 SER A C 1
ATOM 795 O O . SER A 1 94 ? -7.078 -30.406 -22.469 1 50.91 94 SER A O 1
ATOM 797 N N . LEU A 1 95 ? -6.641 -28.625 -23.859 1 57.69 95 LEU A N 1
ATOM 798 C CA . LEU A 1 95 ? -7.535 -27.672 -23.219 1 57.69 95 LEU A CA 1
ATOM 799 C C . LEU A 1 95 ? -8.969 -27.859 -23.703 1 57.69 95 LEU A C 1
ATOM 801 O O . LEU A 1 95 ? -9.867 -27.125 -23.281 1 57.69 95 LEU A O 1
ATOM 805 N N . SER A 1 96 ? -9.227 -29.031 -24.344 1 60.44 96 SER A N 1
ATOM 806 C CA . SER A 1 96 ? -10.344 -29.078 -25.281 1 60.44 96 SER A CA 1
ATOM 807 C C . SER A 1 96 ? -11.609 -29.594 -24.609 1 60.44 96 SER A C 1
ATOM 809 O O . SER A 1 96 ? -12.711 -29.453 -25.141 1 60.44 96 SER A O 1
ATOM 811 N N . ASP A 1 97 ? -11.578 -29.969 -23.359 1 75 97 ASP A N 1
ATOM 812 C CA . ASP A 1 97 ? -12.828 -30.578 -22.922 1 75 97 ASP A CA 1
ATOM 813 C C . ASP A 1 97 ? -13.664 -29.594 -22.109 1 75 97 ASP A C 1
ATOM 815 O O . ASP A 1 97 ? -14.742 -29.938 -21.625 1 75 97 ASP A O 1
ATOM 819 N N . GLY A 1 98 ? -13.25 -28.438 -21.953 1 88.44 98 GLY A N 1
ATOM 820 C CA . GLY A 1 98 ? -14.008 -27.469 -21.188 1 88.44 98 GLY A CA 1
ATOM 821 C C . GLY A 1 98 ? -15.07 -26.75 -22 1 88.44 98 GLY A C 1
ATOM 822 O O . GLY A 1 98 ? -15.094 -26.859 -23.234 1 88.44 98 GLY A O 1
ATOM 823 N N . ILE A 1 99 ? -16.078 -26.234 -21.312 1 91.19 99 ILE A N 1
ATOM 824 C CA . ILE A 1 99 ? -17.125 -25.422 -21.938 1 91.19 99 ILE A CA 1
ATOM 825 C C . ILE A 1 99 ? -16.656 -23.984 -22.078 1 91.19 99 ILE A C 1
ATOM 827 O O . ILE A 1 99 ? -16.391 -23.312 -21.078 1 91.19 99 ILE A O 1
ATOM 831 N N . SER A 1 100 ? -16.547 -23.547 -23.328 1 93.12 100 SER A N 1
ATOM 832 C CA . SER A 1 100 ? -16.172 -22.156 -23.531 1 93.12 100 SER A CA 1
ATOM 833 C C . SER A 1 100 ? -17.172 -21.203 -22.859 1 93.12 100 SER A C 1
ATOM 835 O O . SER A 1 100 ? -18.375 -21.312 -23.062 1 93.12 100 SER A O 1
ATOM 837 N N . TYR A 1 101 ? -16.562 -20.328 -22.125 1 92.31 101 TYR A N 1
ATOM 838 C CA . TYR A 1 101 ? -17.438 -19.453 -21.328 1 92.31 101 TYR A CA 1
ATOM 839 C C . TYR A 1 101 ? -18.078 -18.391 -22.219 1 92.31 101 TYR A C 1
ATOM 841 O O . TYR A 1 101 ? -17.375 -17.688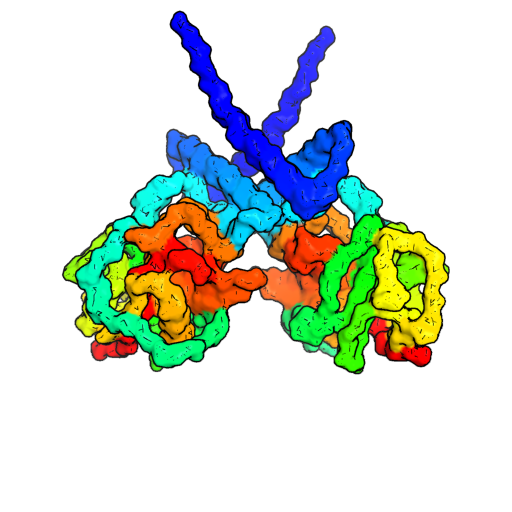 -22.953 1 92.31 101 TYR A O 1
ATOM 849 N N . GLU A 1 102 ? -19.438 -18.422 -22.234 1 85.25 102 GLU A N 1
ATOM 850 C CA . GLU A 1 102 ? -20.219 -17.438 -22.969 1 85.25 102 GLU A CA 1
ATOM 851 C C . GLU A 1 102 ? -21.156 -16.656 -22.031 1 85.25 102 GLU A C 1
ATOM 853 O O . GLU A 1 102 ? -21.844 -17.266 -21.203 1 85.25 102 GLU A O 1
ATOM 858 N N . ALA A 1 103 ? -20.719 -15.438 -21.562 1 71.88 103 ALA A N 1
ATOM 859 C CA . ALA A 1 103 ? -21.594 -14.711 -20.656 1 71.88 103 ALA A CA 1
ATOM 860 C C . ALA A 1 103 ? -22.734 -14.039 -21.391 1 71.88 103 ALA A C 1
ATOM 862 O O . ALA A 1 103 ? -22.547 -13.5 -22.484 1 71.88 103 ALA A O 1
ATOM 863 N N . GLU A 1 104 ? -24 -14.57 -20.922 1 62.97 104 GLU A N 1
ATOM 864 C CA . GLU A 1 104 ? -25.172 -13.82 -21.359 1 62.97 104 GLU A CA 1
ATOM 865 C C . GLU A 1 104 ? -25.281 -12.492 -20.625 1 62.97 104 GLU A C 1
ATOM 867 O O . GLU A 1 104 ? -25.469 -12.461 -19.406 1 62.97 104 GLU A O 1
ATOM 872 N N . GLY A 1 105 ? -24.875 -11.336 -21.203 1 64 105 GLY A N 1
ATOM 873 C CA . GLY A 1 105 ? -25.016 -9.984 -20.672 1 64 105 GLY A CA 1
ATOM 874 C C . GLY A 1 105 ? -23.781 -9.5 -19.938 1 64 105 GLY A C 1
ATOM 875 O O . GLY A 1 105 ? -22.844 -10.258 -19.734 1 64 105 GLY A O 1
ATOM 876 N N . ASN A 1 106 ? -23.578 -8.234 -19.797 1 64.56 106 ASN A N 1
ATOM 877 C CA . ASN A 1 106 ? -22.453 -7.531 -19.188 1 64.56 106 ASN A CA 1
ATOM 878 C C . ASN A 1 106 ? -22.719 -7.234 -17.703 1 64.56 106 ASN A C 1
ATOM 880 O O . ASN A 1 106 ? -22.141 -6.293 -17.156 1 64.56 106 ASN A O 1
ATOM 884 N N . ASP A 1 107 ? -23.453 -8.141 -17.109 1 83.19 107 ASP A N 1
ATOM 885 C CA . ASP A 1 107 ? -23.828 -7.66 -15.781 1 83.19 107 ASP A CA 1
ATOM 886 C C . ASP A 1 107 ? -22.938 -8.25 -14.703 1 83.19 107 ASP A C 1
ATOM 888 O O . ASP A 1 107 ? -23.312 -9.219 -14.031 1 83.19 107 ASP A O 1
ATOM 892 N N . VAL A 1 108 ? -21.703 -8.078 -14.68 1 92.56 108 VAL A N 1
ATOM 893 C CA . VAL A 1 108 ? -20.844 -8.398 -13.547 1 92.56 108 VAL A CA 1
ATOM 894 C C . VAL A 1 108 ? -20.453 -7.121 -12.812 1 92.56 108 VAL A C 1
ATOM 896 O O . VAL A 1 108 ? -20.516 -6.027 -13.383 1 92.56 108 VAL A O 1
ATOM 899 N N . PRO A 1 109 ? -20.234 -7.258 -11.484 1 95.38 109 PRO A N 1
ATOM 900 C CA . PRO A 1 109 ? -19.828 -6.062 -10.742 1 95.38 109 PRO A CA 1
ATOM 901 C C . PRO A 1 109 ? -18.578 -5.395 -11.328 1 95.38 109 PRO A C 1
ATOM 903 O O . PRO A 1 109 ? -17.719 -6.074 -11.898 1 95.38 109 PRO A O 1
ATOM 906 N N . ALA A 1 110 ? -18.484 -4.074 -11.219 1 94.69 110 ALA A N 1
ATOM 907 C CA . ALA A 1 110 ? -17.328 -3.326 -11.688 1 94.69 110 ALA A CA 1
ATOM 908 C C . ALA A 1 110 ? -16.062 -3.752 -10.938 1 94.69 110 ALA A C 1
ATOM 910 O O . ALA A 1 110 ? -14.961 -3.686 -11.484 1 94.69 110 ALA A O 1
ATOM 911 N N . SER A 1 111 ? -16.219 -4.148 -9.703 1 97.62 111 SER A N 1
ATOM 912 C CA . SER A 1 111 ? -15.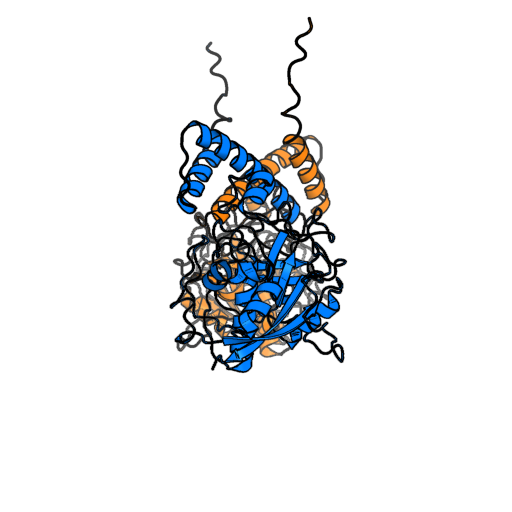133 -4.672 -8.867 1 97.62 111 SER A CA 1
ATOM 913 C C . SER A 1 111 ? -15.625 -5.809 -7.977 1 97.62 111 SER A C 1
ATOM 915 O O . SER A 1 111 ? -16.781 -5.812 -7.551 1 97.62 111 SER A O 1
ATOM 917 N N . ILE A 1 112 ? -14.758 -6.766 -7.766 1 98.25 112 ILE A N 1
ATOM 918 C CA . ILE A 1 112 ? -15.086 -7.871 -6.871 1 98.25 112 ILE A CA 1
ATOM 919 C C . ILE A 1 112 ? -13.805 -8.461 -6.289 1 98.25 112 ILE A C 1
ATOM 921 O O . ILE A 1 112 ? -12.758 -8.469 -6.945 1 98.25 112 ILE A O 1
ATOM 925 N N . ASP A 1 113 ? -13.797 -8.836 -5.082 1 98.62 113 ASP A N 1
ATOM 926 C CA . ASP A 1 113 ? -12.75 -9.539 -4.352 1 98.62 113 ASP A CA 1
ATOM 927 C C . ASP A 1 113 ? -13.328 -10.727 -3.578 1 98.62 113 ASP A C 1
ATOM 929 O O . ASP A 1 113 ? -13.906 -10.555 -2.504 1 98.62 113 ASP A O 1
ATOM 933 N N . TRP A 1 114 ? -13.172 -11.82 -4.09 1 98.69 114 TRP A N 1
ATOM 934 C CA . TRP A 1 114 ? -13.812 -13.016 -3.541 1 98.69 114 TRP A CA 1
ATOM 935 C C . TRP A 1 114 ? -13.227 -13.375 -2.18 1 98.69 114 TRP A C 1
ATOM 937 O O . TRP A 1 114 ? -13.789 -14.188 -1.447 1 98.69 114 TRP A O 1
ATOM 947 N N . ARG A 1 115 ? -12.039 -12.812 -1.784 1 98.19 115 ARG A N 1
ATOM 948 C CA . ARG A 1 115 ? -11.484 -13.008 -0.447 1 98.19 115 ARG A CA 1
ATOM 949 C C . ARG A 1 115 ? -12.461 -12.531 0.623 1 98.19 115 ARG A C 1
ATOM 951 O O . ARG A 1 115 ? -12.516 -13.094 1.72 1 98.19 115 ARG A O 1
ATOM 958 N N . GLN A 1 116 ? -13.258 -11.594 0.234 1 95.69 116 GLN A N 1
ATOM 959 C CA . GLN A 1 116 ? -14.18 -10.977 1.182 1 95.69 116 GLN A CA 1
ATOM 960 C C . GLN A 1 116 ? -15.438 -11.82 1.368 1 95.69 116 GLN A C 1
ATOM 962 O O . GLN A 1 116 ? -16.219 -11.578 2.285 1 95.69 116 GLN A O 1
ATOM 967 N N . TYR A 1 117 ? -15.578 -12.844 0.581 1 95.94 117 TYR A N 1
ATOM 968 C CA . TYR A 1 117 ? -16.797 -13.641 0.618 1 95.94 117 TYR A CA 1
ATOM 969 C C . TYR A 1 117 ? -16.5 -15.078 1.037 1 95.94 117 TYR A C 1
ATOM 971 O O . TYR A 1 117 ? -17.375 -15.945 0.963 1 95.94 117 TYR A O 1
ATOM 979 N N . GLY A 1 118 ? -15.25 -15.32 1.3 1 96.25 118 GLY A N 1
ATOM 980 C CA . GLY A 1 118 ? -14.867 -16.609 1.846 1 96.25 118 GLY A CA 1
ATOM 981 C C . GLY A 1 118 ? -14.562 -17.641 0.778 1 96.25 118 GLY A C 1
ATOM 982 O O . GLY A 1 118 ? -14.359 -18.828 1.084 1 96.25 118 GLY A O 1
ATOM 983 N N . TYR A 1 119 ? -14.469 -17.219 -0.483 1 97.88 119 TYR A N 1
ATOM 984 C CA . TYR A 1 119 ? -14.289 -18.156 -1.596 1 97.88 119 TYR A CA 1
ATOM 985 C C . TYR A 1 119 ? -12.812 -18.484 -1.794 1 97.88 119 TYR A C 1
ATOM 987 O O . TYR A 1 119 ? -12.461 -19.297 -2.641 1 97.88 119 TYR A O 1
ATOM 995 N N . VAL A 1 120 ? -11.922 -17.812 -1.107 1 98.56 120 VAL A N 1
ATOM 996 C CA . VAL A 1 120 ? -10.484 -17.969 -1.323 1 98.56 120 VAL A CA 1
ATOM 997 C C . VAL A 1 120 ? -9.82 -18.453 -0.037 1 98.56 120 VAL A C 1
ATOM 999 O O . VAL A 1 120 ? -9.938 -17.812 1.011 1 98.56 120 VAL A O 1
ATOM 1002 N N . THR A 1 121 ? -9.188 -19.547 -0.038 1 97.38 121 THR A N 1
ATOM 1003 C CA . THR A 1 121 ? -8.477 -20.078 1.119 1 97.38 121 THR A CA 1
ATOM 1004 C C . THR A 1 121 ? -7.117 -19.391 1.277 1 97.38 121 THR A C 1
ATOM 1006 O O . THR A 1 121 ? -6.742 -18.547 0.463 1 97.38 121 THR A O 1
ATOM 1009 N N . GLU A 1 122 ? -6.371 -19.703 2.25 1 96.88 122 GLU A N 1
ATOM 1010 C CA . GLU A 1 122 ? -5.125 -19.031 2.598 1 96.88 122 GLU A CA 1
ATOM 1011 C C . GLU A 1 122 ? -4.066 -19.234 1.52 1 96.88 122 GLU A C 1
ATOM 1013 O O . GLU A 1 122 ? -4.141 -20.188 0.743 1 96.88 122 GLU A O 1
ATOM 1018 N N . VAL A 1 123 ? -3.156 -18.312 1.487 1 98.06 123 VAL A N 1
ATOM 1019 C CA . VAL A 1 123 ? -2.002 -18.422 0.601 1 98.06 123 VAL A CA 1
ATOM 1020 C C . VAL A 1 123 ? -1.114 -19.578 1.054 1 98.06 123 VAL A C 1
ATOM 1022 O O . VAL A 1 123 ? -0.789 -19.703 2.238 1 98.06 123 VAL A O 1
ATOM 1025 N N . LYS A 1 124 ? -0.818 -20.438 0.125 1 97.31 124 LYS A N 1
ATOM 1026 C CA . LYS A 1 124 ? 0.024 -21.609 0.381 1 97.31 124 LYS A CA 1
ATOM 1027 C C . LYS A 1 124 ? 1.387 -21.453 -0.29 1 97.31 124 LYS A C 1
ATOM 1029 O O . LYS A 1 124 ? 1.727 -20.375 -0.785 1 97.31 124 LYS A O 1
ATOM 1034 N N . ASP A 1 125 ? 2.248 -22.453 -0.148 1 96.88 125 ASP A N 1
ATOM 1035 C CA . ASP A 1 125 ? 3.594 -22.438 -0.712 1 96.88 125 ASP A CA 1
ATOM 1036 C C . ASP A 1 125 ? 3.912 -23.734 -1.439 1 96.88 125 ASP A C 1
ATOM 1038 O O . ASP A 1 125 ? 4.047 -24.781 -0.809 1 96.88 125 ASP A O 1
ATOM 1042 N N . GLN A 1 126 ? 4.156 -23.656 -2.721 1 96.69 126 GLN A N 1
ATOM 1043 C CA . GLN A 1 126 ? 4.391 -24.844 -3.537 1 96.69 126 GLN A CA 1
ATOM 1044 C C . GLN A 1 126 ? 5.84 -25.312 -3.422 1 96.69 126 GLN A C 1
ATOM 1046 O O . GLN A 1 126 ? 6.168 -26.422 -3.822 1 96.69 126 GLN A O 1
ATOM 1051 N N . GLY A 1 127 ? 6.648 -24.391 -2.83 1 93.62 127 GLY A N 1
ATOM 1052 C CA . GLY A 1 127 ? 8.055 -24.75 -2.75 1 93.62 127 GLY A CA 1
ATOM 1053 C C . GLY A 1 127 ? 8.734 -24.828 -4.105 1 93.62 127 GLY A C 1
ATOM 1054 O O . GLY A 1 127 ? 8.453 -24.016 -4.992 1 93.62 127 GLY A O 1
ATOM 1055 N N . GLN A 1 128 ? 9.633 -25.719 -4.223 1 90.81 128 GLN A N 1
ATOM 1056 C CA . GLN A 1 128 ? 10.43 -25.797 -5.445 1 90.81 128 GLN A CA 1
ATOM 1057 C C . GLN A 1 128 ? 9.781 -26.719 -6.473 1 90.81 128 GLN A C 1
ATOM 1059 O O . GLN A 1 128 ? 10.289 -26.875 -7.582 1 90.81 128 GLN A O 1
ATOM 1064 N N . CYS A 1 129 ? 8.664 -27.344 -6.09 1 94.75 129 CYS A N 1
ATOM 1065 C CA . CYS A 1 129 ? 7.941 -28.203 -7.016 1 94.75 129 CYS A CA 1
ATOM 1066 C C . CYS A 1 129 ? 7.152 -27.391 -8.031 1 94.75 129 CYS A C 1
ATOM 1068 O O . CYS A 1 129 ? 6.406 -26.484 -7.652 1 94.75 129 CYS A O 1
ATOM 1070 N N . GLY A 1 130 ? 7.344 -27.656 -9.375 1 94.94 130 GLY A N 1
ATOM 1071 C CA . GLY A 1 130 ? 6.562 -27.016 -10.422 1 94.94 130 GLY A CA 1
ATOM 1072 C C . GLY A 1 130 ? 5.098 -27.406 -10.398 1 94.94 130 GLY A C 1
ATOM 1073 O O . GLY A 1 130 ? 4.562 -27.891 -11.398 1 94.94 130 GLY A O 1
ATOM 1074 N N . SER A 1 131 ? 4.488 -27.234 -9.227 1 97.12 131 SER A N 1
ATOM 1075 C CA . SER A 1 131 ? 3.125 -27.688 -9.008 1 97.12 131 SER A CA 1
ATOM 1076 C C . SER A 1 131 ? 2.145 -26.531 -8.953 1 97.12 131 SER A C 1
ATOM 1078 O O . SER A 1 131 ? 1.062 -26.641 -8.375 1 97.12 131 SER A O 1
ATOM 1080 N N . CYS A 1 132 ? 2.547 -25.375 -9.57 1 97.62 132 CYS A N 1
ATOM 1081 C CA . CYS A 1 132 ? 1.685 -24.203 -9.547 1 97.62 132 CYS A CA 1
ATOM 1082 C C . CYS A 1 132 ? 0.319 -24.516 -10.148 1 97.62 132 CYS A C 1
ATOM 1084 O O . CYS A 1 132 ? -0.698 -23.984 -9.695 1 97.62 132 CYS A O 1
ATOM 1086 N N . TRP A 1 133 ? 0.247 -25.406 -11.141 1 96.81 133 TRP A N 1
ATOM 1087 C CA . TRP A 1 133 ? -1.002 -25.812 -11.773 1 96.81 133 TRP A CA 1
ATOM 1088 C C . TRP A 1 133 ? -1.919 -26.516 -10.766 1 96.81 133 TRP A C 1
ATOM 1090 O O . TRP A 1 133 ? -3.131 -26.281 -10.766 1 96.81 133 TRP A O 1
ATOM 1100 N N . ALA A 1 134 ? -1.325 -27.281 -9.938 1 98.56 134 ALA A N 1
ATOM 1101 C CA . ALA A 1 134 ? -2.107 -27.984 -8.922 1 98.56 134 ALA A CA 1
ATOM 1102 C C . ALA A 1 134 ? -2.684 -27.016 -7.898 1 98.56 134 ALA A C 1
ATOM 1104 O O . ALA A 1 134 ? -3.842 -27.141 -7.492 1 98.56 134 ALA A O 1
ATOM 1105 N N . PHE A 1 135 ? -1.855 -26.047 -7.496 1 98.75 135 PHE A N 1
ATOM 1106 C CA . PHE A 1 135 ? -2.312 -25.047 -6.531 1 98.75 135 PHE A CA 1
ATOM 1107 C C . PHE A 1 135 ? -3.418 -24.188 -7.125 1 98.75 135 PHE A C 1
ATOM 1109 O O . PHE A 1 135 ? -4.395 -23.859 -6.445 1 98.75 135 PHE A O 1
ATOM 1116 N N . SER A 1 136 ? -3.238 -23.812 -8.352 1 98.69 136 SER A N 1
ATOM 1117 C CA . SER A 1 136 ? -4.258 -23.031 -9.039 1 98.69 136 SER A CA 1
ATOM 1118 C C . SER A 1 136 ? -5.566 -23.797 -9.156 1 98.69 136 SER A C 1
ATOM 1120 O O . SER A 1 136 ? -6.633 -23.281 -8.836 1 98.69 136 SER A O 1
ATOM 1122 N N . ALA A 1 137 ? -5.5 -25.047 -9.578 1 98.5 137 ALA A N 1
ATOM 1123 C CA . ALA A 1 137 ? -6.676 -25.906 -9.734 1 98.5 137 ALA A CA 1
ATOM 1124 C C . ALA A 1 137 ? -7.398 -26.094 -8.406 1 98.5 137 ALA A C 1
ATOM 1126 O O . ALA A 1 137 ? -8.617 -25.922 -8.328 1 98.5 137 ALA A O 1
ATOM 1127 N N . VAL A 1 138 ? -6.637 -26.438 -7.402 1 98.88 138 VAL A N 1
ATOM 1128 C CA . VAL A 1 138 ? -7.223 -26.688 -6.09 1 98.88 138 VAL A CA 1
ATOM 1129 C C . VAL A 1 138 ? -7.879 -25.422 -5.562 1 98.88 138 VAL A C 1
ATOM 1131 O O . VAL A 1 138 ? -8.977 -25.469 -4.996 1 98.88 138 VAL A O 1
ATOM 1134 N N . GLY A 1 139 ? -7.145 -24.281 -5.754 1 98.88 139 GLY A N 1
ATOM 1135 C CA . GLY A 1 139 ? -7.746 -23.031 -5.348 1 98.88 139 GLY A CA 1
ATOM 1136 C C . GLY A 1 139 ? -9.102 -22.781 -5.98 1 98.88 139 GLY A C 1
ATOM 1137 O O . GLY A 1 139 ? -10.039 -22.344 -5.305 1 98.88 139 GLY A O 1
ATOM 1138 N N . ALA A 1 140 ? -9.211 -23.031 -7.258 1 98.88 140 ALA A N 1
ATOM 1139 C CA . ALA A 1 140 ? -10.484 -22.844 -7.957 1 98.88 140 ALA A CA 1
ATOM 1140 C C . ALA A 1 140 ? -11.539 -23.828 -7.434 1 98.88 140 ALA A C 1
ATOM 1142 O O . ALA A 1 140 ? -12.695 -23.453 -7.246 1 98.88 140 ALA A O 1
ATOM 1143 N N . ILE A 1 141 ? -11.148 -25.047 -7.199 1 98.81 141 ILE A N 1
ATOM 1144 C CA . ILE A 1 141 ? -12.055 -26.062 -6.684 1 98.81 141 ILE A CA 1
ATOM 1145 C C . ILE A 1 141 ? -12.57 -25.641 -5.309 1 98.81 141 ILE A C 1
ATOM 1147 O O . ILE A 1 141 ? -13.766 -25.75 -5.031 1 98.81 141 ILE A O 1
ATOM 1151 N N . GLU A 1 142 ? -11.664 -25.203 -4.457 1 98.81 142 GLU A N 1
ATOM 1152 C CA . GLU A 1 142 ? -12.062 -24.75 -3.125 1 98.81 142 GLU A CA 1
ATOM 1153 C C . GLU A 1 142 ? -13.07 -23.594 -3.207 1 98.81 142 GLU A C 1
ATOM 1155 O O . GLU A 1 142 ? -14.047 -23.578 -2.463 1 98.81 142 GLU A O 1
ATOM 1160 N N . GLY A 1 143 ? -12.789 -22.672 -4.102 1 98.62 143 GLY A N 1
ATOM 1161 C CA . GLY A 1 143 ? -13.734 -21.578 -4.293 1 98.62 143 GLY A CA 1
ATOM 1162 C C . GLY A 1 143 ? -15.109 -22.047 -4.719 1 98.62 143 GLY A C 1
ATOM 1163 O O . GLY A 1 143 ? -16.125 -21.609 -4.16 1 98.62 143 GLY A O 1
ATOM 1164 N N . GLN A 1 144 ? -15.18 -22.969 -5.648 1 98.5 144 GLN A N 1
ATOM 1165 C CA . GLN A 1 144 ? -16.453 -23.484 -6.148 1 98.5 144 GLN A CA 1
ATOM 1166 C C . GLN A 1 144 ? -17.156 -24.328 -5.086 1 98.5 144 GLN A C 1
ATOM 1168 O O . GLN A 1 144 ? -18.375 -24.344 -5.012 1 98.5 144 GLN A O 1
ATOM 1173 N N . TYR A 1 145 ? -16.359 -25.016 -4.312 1 98.38 145 TYR A N 1
ATOM 1174 C CA . TYR A 1 145 ? -16.922 -25.812 -3.234 1 98.38 145 TYR A CA 1
ATOM 1175 C C . TYR A 1 145 ? -17.625 -24.922 -2.211 1 98.38 145 TYR A C 1
ATOM 1177 O O . TYR A 1 145 ? -18.719 -25.25 -1.735 1 98.38 145 TYR A O 1
ATOM 1185 N N . VAL A 1 146 ? -17.047 -23.859 -1.832 1 97.81 146 VAL A N 1
ATOM 1186 C CA . VAL A 1 146 ? -17.656 -22.906 -0.918 1 97.81 146 VAL A CA 1
ATOM 1187 C C . VAL A 1 146 ? -18.906 -22.312 -1.558 1 97.81 146 VAL A C 1
ATOM 1189 O O . VAL A 1 146 ? -19.938 -22.172 -0.899 1 97.81 146 VAL A O 1
ATOM 1192 N N . LYS A 1 147 ? -18.75 -21.938 -2.797 1 96.81 147 LYS A N 1
ATOM 1193 C CA . LYS A 1 147 ? -19.891 -21.344 -3.51 1 96.81 147 LYS A CA 1
ATOM 1194 C C . LYS A 1 147 ? -21.109 -22.266 -3.465 1 96.81 147 LYS A C 1
ATOM 1196 O O . LYS A 1 147 ? -22.219 -21.828 -3.174 1 96.81 147 LYS A O 1
ATOM 1201 N N . LYS A 1 148 ? -20.906 -23.484 -3.635 1 97.06 148 LYS A N 1
ATOM 1202 C CA . LYS A 1 148 ? -22 -24.438 -3.801 1 97.06 148 LYS A CA 1
ATOM 1203 C C . LYS A 1 148 ? -22.5 -24.938 -2.449 1 97.06 148 LYS A C 1
ATOM 1205 O O . LYS A 1 148 ? -23.703 -25.109 -2.25 1 97.06 148 LYS A O 1
ATOM 1210 N N . PHE A 1 149 ? -21.594 -25.172 -1.52 1 97.31 149 PHE A N 1
ATOM 1211 C CA . PHE A 1 149 ? -21.969 -25.906 -0.318 1 97.31 149 PHE A CA 1
ATOM 1212 C C . PHE A 1 149 ? -21.828 -25.031 0.92 1 97.31 149 PHE A C 1
ATOM 1214 O O . PHE A 1 149 ? -22.156 -25.453 2.029 1 97.31 149 PHE A O 1
ATOM 1221 N N . GLN A 1 150 ? -21.281 -23.797 0.759 1 96.31 150 GLN A N 1
ATOM 1222 C CA . GLN A 1 150 ? -21.078 -22.875 1.867 1 96.31 150 GLN A CA 1
ATOM 1223 C C . GLN A 1 150 ? -20.203 -23.5 2.953 1 96.31 150 GLN A C 1
ATOM 1225 O O . GLN A 1 150 ? -20.484 -23.344 4.145 1 96.31 150 GLN A O 1
ATOM 1230 N N . ASN A 1 151 ? -19.312 -24.266 2.477 1 94.88 151 ASN A N 1
ATOM 1231 C CA . ASN A 1 151 ? -18.391 -24.969 3.355 1 94.88 151 ASN A CA 1
ATOM 1232 C C . ASN A 1 151 ? -16.938 -24.812 2.891 1 94.88 151 ASN A C 1
ATOM 1234 O O . ASN A 1 151 ? -16.594 -25.234 1.787 1 94.88 151 ASN A O 1
ATOM 1238 N N . ARG A 1 152 ? -16.172 -24.219 3.777 1 95.38 152 ARG A N 1
ATOM 1239 C CA . ARG A 1 152 ? -14.758 -24.016 3.471 1 95.38 152 ARG A CA 1
ATOM 1240 C C . ARG A 1 152 ? -13.953 -25.297 3.721 1 95.38 152 ARG A C 1
ATOM 1242 O O . ARG A 1 152 ? -14 -25.844 4.816 1 95.38 152 ARG A O 1
ATOM 1249 N N . MET A 1 153 ? -13.367 -25.828 2.736 1 95.75 153 MET A N 1
ATOM 1250 C CA . MET A 1 153 ? -12.539 -27.031 2.818 1 95.75 153 MET A CA 1
ATOM 1251 C C . MET A 1 153 ? -11.203 -26.828 2.107 1 95.75 153 MET A C 1
ATOM 1253 O O . MET A 1 153 ? -11.148 -26.188 1.052 1 95.75 153 MET A O 1
ATOM 1257 N N . LEU A 1 154 ? -10.141 -27.391 2.672 1 98.38 154 LEU A N 1
ATOM 1258 C CA . LEU A 1 154 ? -8.828 -27.406 2.041 1 98.38 154 LEU A CA 1
ATOM 1259 C C . LEU A 1 154 ? -8.578 -28.75 1.352 1 98.38 154 LEU A C 1
ATOM 1261 O O . LEU A 1 154 ? -8.664 -29.797 1.985 1 98.38 154 LEU A O 1
ATOM 1265 N N . PHE A 1 155 ? -8.266 -28.641 0.084 1 98.75 155 PHE A N 1
ATOM 1266 C CA . PHE A 1 155 ? -8.094 -29.875 -0.674 1 98.75 155 PHE A CA 1
ATOM 1267 C C . PHE A 1 155 ? -6.621 -30.125 -0.99 1 98.75 155 PHE A C 1
ATOM 1269 O O . PHE A 1 155 ? -5.781 -29.25 -0.768 1 98.75 155 PHE A O 1
ATOM 1276 N N . SER A 1 156 ? -6.355 -31.25 -1.462 1 98.88 156 SER A N 1
ATOM 1277 C CA . SER A 1 156 ? -4.977 -31.719 -1.576 1 98.88 156 SER A CA 1
ATOM 1278 C C . SER A 1 156 ? -4.383 -31.359 -2.934 1 98.88 156 SER A C 1
ATOM 1280 O O . SER A 1 156 ? -4.789 -31.891 -3.961 1 98.88 156 SER A O 1
ATOM 1282 N N . GLU A 1 157 ? -3.373 -30.531 -2.932 1 98.81 157 GLU A N 1
ATOM 1283 C CA . GLU A 1 157 ? -2.557 -30.312 -4.125 1 98.81 157 GLU A CA 1
ATOM 1284 C C . GLU A 1 157 ? -1.702 -31.547 -4.43 1 98.81 157 GLU A C 1
ATOM 1286 O O . GLU A 1 157 ? -1.487 -31.891 -5.594 1 98.81 157 GLU A O 1
ATOM 1291 N N . GLN A 1 158 ? -1.265 -32.219 -3.363 1 98.88 158 GLN A N 1
ATOM 1292 C CA . GLN A 1 158 ? -0.359 -33.375 -3.506 1 98.88 158 GLN A CA 1
ATOM 1293 C C . GLN A 1 158 ? -1.016 -34.5 -4.285 1 98.88 158 GLN A C 1
ATOM 1295 O O . GLN A 1 158 ? -0.354 -35.188 -5.07 1 98.88 158 GLN A O 1
ATOM 1300 N N . GLN A 1 159 ? -2.289 -34.719 -4.016 1 98.88 159 GLN A N 1
ATOM 1301 C CA . GLN A 1 159 ? -3 -35.75 -4.766 1 98.88 159 GLN A CA 1
ATOM 1302 C C . GLN A 1 159 ? -2.904 -35.5 -6.27 1 98.88 159 GLN A C 1
ATOM 1304 O O . GLN A 1 159 ? -2.676 -36.438 -7.043 1 98.88 159 GLN A O 1
ATOM 1309 N N . LEU A 1 160 ? -3.084 -34.281 -6.672 1 98.69 160 LEU A N 1
ATOM 1310 C CA . LEU A 1 160 ? -3.023 -33.969 -8.094 1 98.69 160 LEU A CA 1
ATOM 1311 C C . LEU A 1 160 ? -1.609 -34.156 -8.633 1 98.69 160 LEU A C 1
ATOM 1313 O O . LEU A 1 160 ? -1.426 -34.656 -9.742 1 98.69 160 LEU A O 1
ATOM 1317 N N . VAL A 1 161 ? -0.636 -33.781 -7.844 1 98.62 161 VAL A N 1
ATOM 1318 C CA . VAL A 1 161 ? 0.764 -33.906 -8.234 1 98.62 161 VAL A CA 1
ATOM 1319 C C . VAL A 1 161 ? 1.096 -35.375 -8.461 1 98.62 161 VAL A C 1
ATOM 1321 O O . VAL A 1 161 ? 1.744 -35.719 -9.45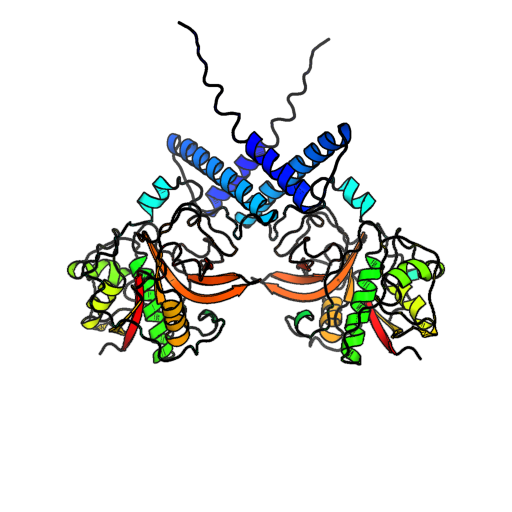3 1 98.62 161 VAL A O 1
ATOM 1324 N N . ASP A 1 162 ? 0.584 -36.219 -7.629 1 98.69 162 ASP A N 1
ATOM 1325 C CA . ASP A 1 162 ? 0.975 -37.625 -7.617 1 98.69 162 ASP A CA 1
ATOM 1326 C C . ASP A 1 162 ? 0.141 -38.438 -8.609 1 98.69 162 ASP A C 1
ATOM 1328 O O . ASP A 1 162 ? 0.61 -39.438 -9.141 1 98.69 162 ASP A O 1
ATOM 1332 N N . CYS A 1 163 ? -1.054 -38.031 -8.883 1 98.69 163 CYS A N 1
ATOM 1333 C CA . CYS A 1 163 ? -1.984 -39.031 -9.398 1 98.69 163 CYS A CA 1
ATOM 1334 C C . CYS A 1 163 ? -2.465 -38.656 -10.797 1 98.69 163 CYS A C 1
ATOM 1336 O O . CYS A 1 163 ? -3.234 -39.375 -11.414 1 98.69 163 CYS A O 1
ATOM 1338 N N . THR A 1 164 ? -1.981 -37.562 -11.414 1 97 164 THR A N 1
ATOM 1339 C CA . THR A 1 164 ? -2.637 -37.094 -12.641 1 97 164 THR A CA 1
ATOM 1340 C C . THR A 1 164 ? -1.722 -37.312 -13.844 1 97 164 THR A C 1
ATOM 1342 O O . THR A 1 164 ? -1.957 -36.719 -14.906 1 97 164 THR A O 1
ATOM 1345 N N . LYS A 1 165 ? -0.673 -38.031 -13.695 1 95.62 165 LYS A N 1
ATOM 1346 C CA . LYS A 1 165 ? 0.274 -38.281 -14.781 1 95.62 165 LYS A CA 1
ATOM 1347 C C . LYS A 1 165 ? -0.43 -38.844 -16.016 1 95.62 165 LYS A C 1
ATOM 1349 O O . LYS A 1 165 ? -0.174 -38.406 -17.141 1 95.62 165 LYS A O 1
ATOM 1354 N N . ARG A 1 166 ? -1.312 -39.781 -15.867 1 94.94 166 ARG A N 1
ATOM 1355 C CA . ARG A 1 166 ? -2.002 -40.438 -16.969 1 94.94 166 ARG A CA 1
ATOM 1356 C C . ARG A 1 166 ? -2.916 -39.469 -17.703 1 94.94 166 ARG A C 1
ATOM 1358 O O . ARG A 1 166 ? -3.371 -39.75 -18.812 1 94.94 166 ARG A O 1
ATOM 1365 N N . PHE A 1 167 ? -3.186 -38.375 -17.109 1 93.81 167 PHE A N 1
ATOM 1366 C CA . PHE A 1 167 ? -4.086 -37.375 -17.688 1 93.81 167 PHE A CA 1
ATOM 1367 C C . PHE A 1 167 ? -3.301 -36.219 -18.312 1 93.81 167 PHE A C 1
ATOM 1369 O O . PHE A 1 167 ? -3.881 -35.219 -18.734 1 93.81 167 PHE A O 1
ATOM 1376 N N . GLY A 1 168 ? -1.974 -36.344 -18.297 1 91.62 168 GLY A N 1
ATOM 1377 C CA . GLY A 1 168 ? -1.168 -35.406 -19.062 1 91.62 168 GLY A CA 1
ATOM 1378 C C . GLY A 1 168 ? -0.352 -34.469 -18.172 1 91.62 168 GLY A C 1
ATOM 1379 O O . GLY A 1 168 ? 0.392 -33.625 -18.672 1 91.62 168 GLY A O 1
ATOM 1380 N N . ASN A 1 169 ? -0.49 -34.531 -16.859 1 94.12 169 ASN A N 1
ATOM 1381 C CA . ASN A 1 169 ? 0.354 -33.75 -15.969 1 94.12 169 ASN A CA 1
ATOM 1382 C C . ASN A 1 169 ? 1.643 -34.5 -15.617 1 94.12 169 ASN A C 1
ATOM 1384 O O . ASN A 1 169 ? 1.74 -35.688 -15.812 1 94.12 169 ASN A O 1
ATOM 1388 N N . HIS A 1 170 ? 2.643 -33.719 -15.148 1 94.81 170 HIS A N 1
ATOM 1389 C CA . HIS A 1 170 ? 3.959 -34.312 -14.906 1 94.81 170 HIS A CA 1
ATOM 1390 C C . HIS A 1 170 ? 4.469 -33.969 -13.516 1 94.81 170 HIS A C 1
ATOM 1392 O O . HIS A 1 170 ? 5.637 -33.594 -13.344 1 94.81 170 HIS A O 1
ATOM 1398 N N . GLY A 1 171 ? 3.545 -33.938 -12.57 1 95.38 171 GLY A N 1
ATOM 1399 C CA . GLY A 1 171 ? 3.934 -33.688 -11.195 1 95.38 171 GLY A CA 1
ATOM 1400 C C . GLY A 1 171 ? 4.676 -32.375 -11.016 1 95.38 171 GLY A C 1
ATOM 1401 O O . GLY A 1 171 ? 4.152 -31.312 -11.344 1 95.38 171 GLY A O 1
ATOM 1402 N N . CYS A 1 172 ? 5.918 -32.5 -10.578 1 95.56 172 CYS A N 1
ATOM 1403 C CA . CYS A 1 172 ? 6.73 -31.312 -10.32 1 95.56 172 CYS A CA 1
ATOM 1404 C C . CYS A 1 172 ? 7.359 -30.797 -11.602 1 95.56 172 CYS A C 1
ATOM 1406 O O . CYS A 1 172 ? 8.07 -29.797 -11.586 1 95.56 172 CYS A O 1
ATOM 1408 N N . SER A 1 173 ? 7.062 -31.344 -12.672 1 93.94 173 SER A N 1
ATOM 1409 C CA . SER A 1 173 ? 7.578 -30.875 -13.961 1 93.94 173 SER A CA 1
ATOM 1410 C C . SER A 1 173 ? 6.496 -30.172 -14.766 1 93.94 173 SER A C 1
ATOM 1412 O O . SER A 1 173 ? 6.609 -30.047 -15.992 1 93.94 173 SER A O 1
ATOM 1414 N N . GLY A 1 174 ? 5.383 -29.875 -14.094 1 93.5 174 GLY A N 1
ATOM 1415 C CA . GLY A 1 174 ? 4.383 -29.047 -14.75 1 93.5 174 GLY A CA 1
ATOM 1416 C C . GLY A 1 174 ? 3.09 -29.781 -15.031 1 93.5 174 GLY A C 1
ATOM 1417 O O . GLY A 1 174 ? 2.994 -30.984 -14.797 1 93.5 174 GLY A O 1
ATOM 1418 N N . GLY A 1 175 ? 2.137 -29 -15.469 1 94 175 GLY A N 1
ATOM 1419 C CA . GLY A 1 175 ? 0.824 -29.531 -15.805 1 94 175 GLY A CA 1
ATOM 1420 C C . GLY A 1 175 ? -0.199 -28.453 -16.078 1 94 175 GLY A C 1
ATOM 1421 O O . GLY A 1 175 ? 0.134 -27.266 -16.094 1 94 175 GLY A O 1
ATOM 1422 N N . TRP A 1 176 ? -1.395 -28.953 -16.375 1 93.75 176 TRP A N 1
ATOM 1423 C CA . TRP A 1 176 ? -2.521 -28.062 -16.656 1 93.75 176 TRP A CA 1
ATOM 1424 C C . TRP A 1 176 ? -3.639 -28.281 -15.633 1 93.75 176 TRP A C 1
ATOM 1426 O O . TRP A 1 176 ? -3.926 -29.422 -15.25 1 93.75 176 TRP A O 1
ATOM 1436 N N . MET A 1 177 ? -4.262 -27.219 -15.266 1 96.38 177 MET A N 1
ATOM 1437 C CA . MET A 1 177 ? -5.395 -27.297 -14.344 1 96.38 177 MET A CA 1
ATOM 1438 C C . MET A 1 177 ? -6.5 -28.172 -14.922 1 96.38 177 MET A C 1
ATOM 1440 O O . MET A 1 177 ? -7.086 -28.984 -14.203 1 96.38 177 MET A O 1
ATOM 1444 N N . GLU A 1 178 ? -6.746 -28.109 -16.188 1 94.75 178 GLU A N 1
ATOM 1445 C CA . GLU A 1 178 ? -7.852 -28.812 -16.828 1 94.75 178 GLU A CA 1
ATOM 1446 C C . GLU A 1 178 ? -7.598 -30.328 -16.844 1 94.75 178 GLU A C 1
ATOM 1448 O O . GLU A 1 178 ? -8.539 -31.125 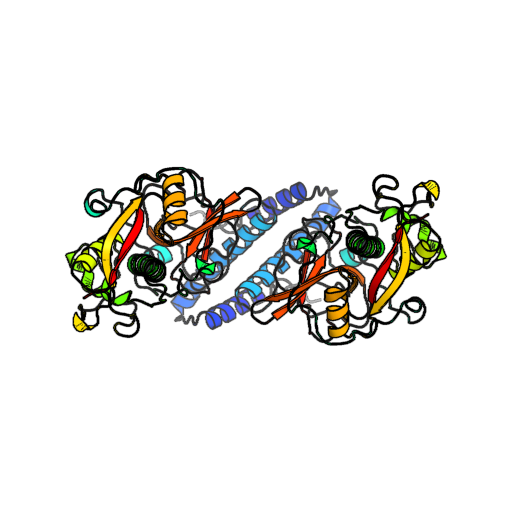-16.781 1 94.75 178 GLU A O 1
ATOM 1453 N N . ASN A 1 179 ? -6.293 -30.703 -16.938 1 94.5 179 ASN A N 1
ATOM 1454 C CA . ASN A 1 179 ? -5.969 -32.125 -16.812 1 94.5 179 ASN A CA 1
ATOM 1455 C C . ASN A 1 179 ? -6.328 -32.656 -15.422 1 94.5 179 ASN A C 1
ATOM 1457 O O . ASN A 1 179 ? -6.758 -33.781 -15.289 1 94.5 179 ASN A O 1
ATOM 1461 N N . ALA A 1 180 ? -6.109 -31.812 -14.445 1 96.5 180 ALA A N 1
ATOM 1462 C CA . ALA A 1 180 ? -6.5 -32.188 -13.086 1 96.5 180 ALA A CA 1
ATOM 1463 C C . ALA A 1 180 ? -8.016 -32.344 -12.977 1 96.5 180 ALA A C 1
ATOM 1465 O O . ALA A 1 180 ? -8.5 -33.281 -12.312 1 96.5 180 ALA A O 1
ATOM 1466 N N . TYR A 1 181 ? -8.758 -31.484 -13.656 1 97.44 181 TYR A N 1
ATOM 1467 C CA . TYR A 1 181 ? -10.211 -31.594 -13.633 1 97.44 181 TYR A CA 1
ATOM 1468 C C . TYR A 1 181 ? -10.672 -32.906 -14.273 1 97.44 181 TYR A C 1
ATOM 1470 O O . TYR A 1 181 ? -11.617 -33.531 -13.797 1 97.44 181 TYR A O 1
ATOM 1478 N N . ARG A 1 182 ? -10.047 -33.281 -15.336 1 95.62 182 ARG A N 1
ATOM 1479 C CA . ARG A 1 182 ? -10.398 -34.531 -16 1 95.62 182 ARG A CA 1
ATOM 1480 C C . ARG A 1 182 ? -10.188 -35.719 -15.078 1 95.62 182 ARG A C 1
ATOM 1482 O O . ARG A 1 182 ? -11.023 -36.625 -15.031 1 95.62 182 ARG A O 1
ATOM 1489 N N . TYR A 1 183 ? -9.086 -35.719 -14.398 1 97.06 183 TYR A N 1
ATOM 1490 C CA . TYR A 1 183 ? -8.805 -36.75 -13.406 1 97.06 183 TYR A CA 1
ATOM 1491 C C . TYR A 1 183 ? -9.906 -36.812 -12.352 1 97.06 183 TYR A C 1
ATOM 1493 O O . TYR A 1 183 ? -10.344 -37.906 -11.969 1 97.06 183 TYR A O 1
ATOM 1501 N N . LEU A 1 184 ? -10.445 -35.688 -12.008 1 98.12 184 LEU A N 1
ATOM 1502 C CA . LEU A 1 184 ? -11.367 -35.594 -10.883 1 98.12 184 LEU A CA 1
ATOM 1503 C C . LEU A 1 184 ? -12.797 -35.875 -11.328 1 98.12 184 LEU A C 1
ATOM 1505 O O . LEU A 1 184 ? -13.727 -35.812 -10.516 1 98.12 184 LEU A O 1
ATOM 1509 N N . LYS A 1 185 ? -13.039 -36.125 -12.594 1 96.19 185 LYS A N 1
ATOM 1510 C CA . LYS A 1 185 ? -14.359 -36.562 -13.047 1 96.19 185 LYS A CA 1
ATOM 1511 C C . LYS A 1 185 ? -14.719 -37.938 -12.484 1 96.19 185 LYS A C 1
ATOM 1513 O O . LYS A 1 185 ? -15.883 -38.219 -12.188 1 96.19 185 LYS A O 1
ATOM 1518 N N . ASP A 1 186 ? -13.664 -38.75 -12.328 1 94.94 186 ASP A N 1
ATOM 1519 C CA . ASP A 1 186 ? -13.914 -40.125 -11.914 1 94.94 186 ASP A CA 1
ATOM 1520 C C . ASP A 1 186 ? -13.258 -40.438 -10.562 1 94.94 186 ASP A C 1
ATOM 1522 O O . ASP A 1 186 ? -13.391 -41.531 -10.031 1 94.94 186 ASP A O 1
ATOM 1526 N N . SER A 1 187 ? -12.539 -39.531 -10.07 1 97.75 187 SER A N 1
ATOM 1527 C CA . SER A 1 187 ? -11.875 -39.688 -8.773 1 97.75 187 SER A CA 1
ATOM 1528 C C . SER A 1 187 ? -12.297 -38.562 -7.816 1 97.75 187 SER A C 1
ATOM 1530 O O . SER A 1 187 ? -12.602 -37.438 -8.25 1 97.75 187 SER A O 1
ATOM 1532 N N . GLY A 1 188 ? -12.375 -38.906 -6.566 1 98.19 188 GLY A N 1
ATOM 1533 C CA . GLY A 1 188 ? -12.594 -37.875 -5.555 1 98.19 188 GLY A CA 1
ATOM 1534 C C . GLY A 1 188 ? -11.328 -37.156 -5.156 1 98.19 188 GLY A C 1
ATOM 1535 O O . GLY A 1 188 ? -10.242 -37.75 -5.145 1 98.19 188 GLY A O 1
ATOM 1536 N N . LEU A 1 189 ? -11.461 -35.938 -4.902 1 98.81 189 LEU A N 1
ATOM 1537 C CA . LEU A 1 189 ? -10.352 -35.188 -4.348 1 98.81 189 LEU A CA 1
ATOM 1538 C C . LEU A 1 189 ? -10.359 -35.25 -2.822 1 98.81 189 LEU A C 1
ATOM 1540 O O . LEU A 1 189 ? -11.367 -34.938 -2.189 1 98.81 189 LEU A O 1
ATOM 1544 N N . GLU A 1 190 ? -9.281 -35.688 -2.234 1 98.75 190 GLU A N 1
ATOM 1545 C CA . GLU A 1 190 ? -9.133 -35.75 -0.785 1 98.75 190 GLU A CA 1
ATOM 1546 C C . GLU A 1 190 ? -8.82 -34.375 -0.202 1 98.75 190 GLU A C 1
ATOM 1548 O O . GLU A 1 190 ? -8.492 -33.469 -0.94 1 98.75 190 GLU A O 1
ATOM 1553 N N . THR A 1 191 ? -8.945 -34.312 1.122 1 98.44 191 THR A N 1
ATOM 1554 C CA . THR A 1 191 ? -8.578 -33.062 1.806 1 98.44 191 THR A CA 1
ATOM 1555 C C . THR A 1 191 ? -7.07 -33 2.01 1 98.44 191 THR A C 1
ATOM 1557 O O . THR A 1 191 ? -6.375 -34 1.938 1 98.44 191 THR A O 1
ATOM 1560 N N . ALA A 1 192 ? -6.621 -31.781 2.213 1 98.25 192 ALA A N 1
ATOM 1561 C CA . ALA A 1 192 ? -5.199 -31.547 2.463 1 98.25 192 ALA A CA 1
ATOM 1562 C C . ALA A 1 192 ? -4.742 -32.281 3.73 1 98.25 192 ALA A C 1
ATOM 1564 O O . ALA A 1 192 ? -3.584 -32.688 3.838 1 98.25 192 ALA A O 1
ATOM 1565 N N . SER A 1 193 ? -5.625 -32.5 4.711 1 97.88 193 SER A N 1
ATOM 1566 C CA . SER A 1 193 ? -5.293 -33.188 5.957 1 97.88 193 SER A CA 1
ATOM 1567 C C . SER A 1 193 ? -5.035 -34.656 5.723 1 97.88 193 SER A C 1
ATOM 1569 O O . SER A 1 193 ? -4.16 -35.25 6.359 1 97.88 193 SER A O 1
ATOM 1571 N N . TYR A 1 194 ? -5.805 -35.219 4.805 1 97.88 194 TYR A N 1
ATOM 1572 C CA . TYR A 1 194 ? -5.691 -36.656 4.539 1 97.88 194 TYR A CA 1
ATOM 1573 C C . TYR A 1 194 ? -4.582 -36.938 3.533 1 97.88 194 TYR A C 1
ATOM 1575 O O . TYR A 1 194 ? -4.008 -38.031 3.521 1 97.88 194 TYR A O 1
ATOM 1583 N N . TYR A 1 195 ? -4.25 -35.969 2.691 1 98.44 195 TYR A N 1
ATOM 1584 C CA . TYR A 1 195 ? -3.215 -36.094 1.67 1 98.44 195 TYR A CA 1
ATOM 1585 C C . TYR A 1 195 ? -2.352 -34.844 1.636 1 98.44 195 TYR A C 1
ATOM 1587 O O . TYR A 1 195 ? -2.453 -34.031 0.708 1 98.44 195 TYR A O 1
ATOM 1595 N N . PRO A 1 196 ? -1.495 -34.656 2.637 1 98.25 196 PRO A N 1
ATOM 1596 C CA . PRO A 1 196 ? -0.753 -33.438 2.844 1 98.25 196 PRO A CA 1
ATOM 1597 C C . PRO A 1 196 ? 0.271 -33.156 1.744 1 98.25 196 PRO A C 1
ATOM 1599 O O . PRO A 1 196 ? 0.901 -34.094 1.242 1 98.25 196 PRO A O 1
ATOM 1602 N N . TYR A 1 197 ? 0.44 -31.938 1.423 1 98.38 197 TYR A N 1
ATOM 1603 C CA . TYR A 1 197 ? 1.39 -31.5 0.403 1 98.38 197 TYR A CA 1
ATOM 1604 C C . TYR A 1 197 ? 2.822 -31.781 0.839 1 98.38 197 TYR A C 1
ATOM 1606 O O . TYR A 1 197 ? 3.189 -31.531 1.987 1 98.38 197 TYR A O 1
ATOM 1614 N N . GLN A 1 198 ? 3.65 -32.25 -0.082 1 97 198 GLN A N 1
ATOM 1615 C CA . GLN A 1 198 ? 5.008 -32.656 0.275 1 97 198 GLN A CA 1
ATOM 1616 C C . GLN A 1 198 ? 6.039 -31.984 -0.631 1 97 198 GLN A C 1
ATOM 1618 O O . GLN A 1 198 ? 7.242 -32.156 -0.448 1 97 198 GLN A O 1
ATOM 1623 N N . ALA A 1 199 ? 5.637 -31.266 -1.615 1 95.44 199 ALA A N 1
ATOM 1624 C CA . ALA A 1 199 ? 6.488 -30.5 -2.518 1 95.44 199 ALA A CA 1
ATOM 1625 C C . ALA A 1 199 ? 7.41 -31.422 -3.314 1 95.44 199 ALA A C 1
ATOM 1627 O O . ALA A 1 199 ? 8.562 -31.062 -3.588 1 95.44 199 ALA A O 1
ATOM 1628 N N . TRP A 1 200 ? 7.012 -32.594 -3.535 1 95.38 200 TRP A N 1
ATOM 1629 C CA . TRP A 1 200 ? 7.68 -33.594 -4.359 1 95.38 200 TRP A CA 1
ATOM 1630 C C . TRP A 1 200 ? 6.676 -34.594 -4.922 1 95.38 200 TRP A C 1
ATOM 1632 O O . TRP A 1 200 ? 5.613 -34.812 -4.336 1 95.38 200 TRP A O 1
ATOM 1642 N N . GLU A 1 201 ? 7.062 -35.156 -6.074 1 96.25 201 GLU A N 1
ATOM 1643 C CA . GLU A 1 201 ? 6.168 -36.125 -6.684 1 96.25 201 GLU A CA 1
ATOM 1644 C C . GLU A 1 201 ? 6.418 -37.531 -6.113 1 96.25 201 GLU A C 1
ATOM 1646 O O . GLU A 1 201 ? 7.559 -37.969 -6.066 1 96.25 201 GLU A O 1
ATOM 1651 N N . TYR A 1 202 ? 5.434 -38.219 -5.711 1 97 202 TYR A N 1
ATOM 1652 C CA . TYR A 1 202 ? 5.465 -39.594 -5.227 1 97 202 TYR A CA 1
ATOM 1653 C C . TYR A 1 202 ? 4.457 -40.469 -5.98 1 97 202 TYR A C 1
ATOM 1655 O O . TYR A 1 202 ? 3.848 -40 -6.953 1 97 202 TYR A O 1
ATOM 1663 N N . GLN A 1 203 ? 4.41 -41.75 -5.605 1 97.31 203 GLN A N 1
ATOM 1664 C CA . GLN A 1 203 ? 3.379 -42.625 -6.141 1 97.31 203 GLN A CA 1
ATOM 1665 C C . GLN A 1 203 ? 1.998 -42.25 -5.621 1 97.31 203 GLN A C 1
ATOM 1667 O O . GLN A 1 203 ? 1.855 -41.844 -4.469 1 97.31 203 GLN A O 1
ATOM 1672 N N . CYS A 1 204 ? 1.056 -42.375 -6.52 1 98.19 204 CYS A N 1
ATOM 1673 C CA . CYS A 1 204 ? -0.318 -42.031 -6.16 1 98.19 204 CYS A CA 1
ATOM 1674 C C . CYS A 1 204 ? -0.785 -42.875 -4.965 1 98.19 204 CYS A C 1
ATOM 1676 O O . CYS A 1 204 ? -0.691 -44.094 -4.98 1 98.19 204 CYS A O 1
ATOM 1678 N N . GLN A 1 205 ? -1.302 -42.219 -3.99 1 97.75 205 GLN A N 1
ATOM 1679 C CA . GLN A 1 205 ? -1.79 -42.875 -2.783 1 97.75 205 GLN A CA 1
ATOM 1680 C C . GLN A 1 205 ? -3.262 -42.562 -2.535 1 97.75 205 GLN A C 1
ATOM 1682 O O . GLN A 1 205 ? -3.719 -42.562 -1.392 1 97.75 205 GLN A O 1
ATOM 1687 N N . TYR A 1 206 ? -3.898 -42.188 -3.531 1 97.94 206 TYR A N 1
ATOM 1688 C CA . TYR A 1 206 ? -5.301 -41.812 -3.467 1 97.94 206 TYR A CA 1
ATOM 1689 C C . TYR A 1 206 ? -6.148 -42.906 -2.867 1 97.94 206 TYR A C 1
ATOM 1691 O O . TYR A 1 206 ? -5.996 -44.094 -3.236 1 97.94 206 TYR A O 1
ATOM 1699 N N . ARG A 1 207 ? -7.066 -42.625 -1.879 1 98 207 ARG A N 1
ATOM 1700 C CA . ARG A 1 207 ? -8.078 -43.5 -1.286 1 98 207 ARG A CA 1
ATOM 1701 C C . ARG A 1 207 ? -9.484 -43 -1.604 1 98 207 ARG A C 1
ATOM 1703 O O . ARG A 1 207 ? -9.914 -41.969 -1.087 1 98 207 ARG A O 1
ATOM 1710 N N . ARG A 1 208 ? -10.172 -43.75 -2.373 1 97.5 208 ARG A N 1
ATOM 1711 C CA . ARG A 1 208 ? -11.492 -43.375 -2.861 1 97.5 208 ARG A CA 1
ATOM 1712 C C . ARG A 1 208 ? -12.43 -43.031 -1.702 1 97.5 208 ARG A C 1
ATOM 1714 O O . ARG A 1 208 ? -13.227 -42.094 -1.793 1 97.5 208 ARG A O 1
ATOM 1721 N N . GLU A 1 209 ? -12.328 -43.75 -0.588 1 97.44 209 GLU A N 1
ATOM 1722 C CA . GLU A 1 209 ? -13.227 -43.594 0.552 1 97.44 209 GLU A CA 1
ATOM 1723 C C . GLU A 1 209 ? -13.023 -42.25 1.229 1 97.44 209 GLU A C 1
ATOM 1725 O O . GLU A 1 209 ? -13.867 -41.812 2.008 1 97.44 209 GLU A O 1
ATOM 1730 N N . LEU A 1 210 ? -11.953 -41.562 0.915 1 98.19 210 LEU A N 1
ATOM 1731 C CA . LEU A 1 210 ? -11.664 -40.281 1.551 1 98.19 210 LEU A CA 1
ATOM 1732 C C . LEU A 1 210 ? -11.914 -39.125 0.59 1 98.19 210 LEU A C 1
ATOM 1734 O O . LEU A 1 210 ? -11.695 -37.938 0.937 1 98.19 210 LEU A O 1
ATOM 1738 N N . GLY A 1 211 ? -12.367 -39.438 -0.606 1 98.25 211 GLY A N 1
ATOM 1739 C CA . GLY A 1 211 ? -12.742 -38.406 -1.555 1 98.25 211 GLY A CA 1
ATOM 1740 C C . GLY A 1 211 ? -13.906 -37.562 -1.085 1 98.25 211 GLY A C 1
ATOM 1741 O O . GLY A 1 211 ? -14.875 -38.094 -0.521 1 98.25 211 GLY A O 1
ATOM 1742 N N . VAL A 1 212 ? -13.75 -36.281 -1.31 1 98.5 212 VAL A N 1
ATOM 1743 C CA . VAL A 1 212 ? -14.781 -35.375 -0.8 1 98.5 212 VAL A CA 1
ATOM 1744 C C . VAL A 1 212 ? -15.453 -34.656 -1.962 1 98.5 212 VAL A C 1
ATOM 1746 O O . VAL A 1 212 ? -16.672 -34.469 -1.962 1 98.5 212 VAL A O 1
ATOM 1749 N N . ALA A 1 213 ? -14.703 -34.281 -2.945 1 98.5 213 ALA A N 1
ATOM 1750 C CA . ALA A 1 213 ? -15.219 -33.5 -4.055 1 98.5 213 ALA A CA 1
ATOM 1751 C C . ALA A 1 213 ? -14.859 -34.125 -5.398 1 98.5 213 ALA A C 1
ATOM 1753 O O . ALA A 1 213 ? -13.82 -34.781 -5.523 1 98.5 213 ALA A O 1
ATOM 1754 N N . LYS A 1 214 ? -15.648 -33.938 -6.332 1 98.31 214 LYS A N 1
ATOM 1755 C CA . LYS A 1 214 ? -15.344 -34.312 -7.715 1 98.31 214 LYS A CA 1
ATOM 1756 C C . LYS A 1 214 ? -15.656 -33.125 -8.656 1 98.31 214 LYS A C 1
ATOM 1758 O O . LYS A 1 214 ? -16.312 -32.156 -8.273 1 98.31 214 LYS A O 1
ATOM 1763 N N . VAL A 1 215 ? -15.148 -33.188 -9.852 1 98.12 215 VAL A N 1
ATOM 1764 C CA . VAL A 1 215 ? -15.359 -32.188 -10.883 1 98.12 215 VAL A CA 1
ATOM 1765 C C . VAL A 1 215 ? -16.172 -32.781 -12.023 1 98.12 215 VAL A C 1
ATOM 1767 O O . VAL A 1 215 ? -15.852 -33.875 -12.531 1 98.12 215 VAL A O 1
ATOM 1770 N N . THR A 1 216 ? -17.234 -32.094 -12.383 1 97.31 216 THR A N 1
ATOM 1771 C CA . THR A 1 216 ? -18.125 -32.625 -13.406 1 97.31 216 THR A CA 1
ATOM 1772 C C . THR A 1 216 ? -17.875 -31.938 -14.75 1 97.31 216 THR A C 1
ATOM 1774 O O . THR A 1 216 ? -18.328 -32.438 -15.789 1 97.31 216 THR A O 1
ATOM 1777 N N . GLY A 1 217 ? -17.25 -30.859 -14.789 1 95.94 217 GLY A N 1
ATOM 1778 C CA . GLY A 1 217 ? -16.906 -30.047 -15.945 1 95.94 217 GLY A CA 1
ATOM 1779 C C . GLY A 1 217 ? -16.203 -28.75 -15.586 1 95.94 217 GLY A C 1
ATOM 1780 O O . GLY A 1 217 ? -15.883 -28.516 -14.414 1 95.94 217 GLY A O 1
ATOM 1781 N N . ALA A 1 218 ? -15.883 -28.016 -16.609 1 96.94 218 ALA A N 1
ATOM 1782 C CA . ALA A 1 218 ? -15.234 -26.734 -16.359 1 96.94 218 ALA A CA 1
ATOM 1783 C C . ALA A 1 218 ? -15.602 -25.703 -17.422 1 96.94 218 ALA A C 1
ATOM 1785 O O . ALA A 1 218 ? -15.734 -26.062 -18.609 1 96.94 218 ALA A O 1
ATOM 1786 N N . TYR A 1 219 ? -15.828 -24.484 -16.984 1 95.62 219 TYR A N 1
ATOM 1787 C CA . TYR A 1 219 ? -15.859 -23.359 -17.906 1 95.62 219 TYR A CA 1
ATOM 1788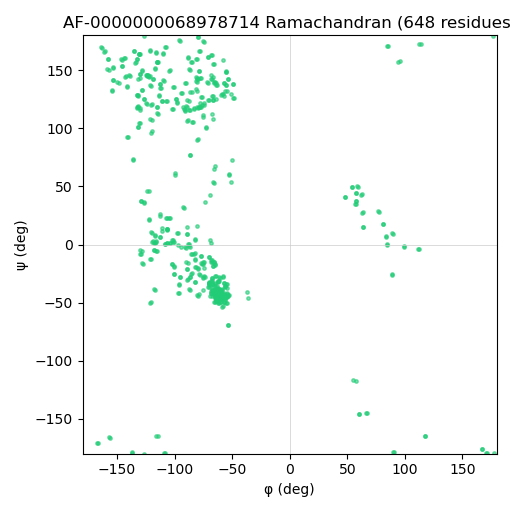 C C . TYR A 1 219 ? -14.453 -22.891 -18.25 1 95.62 219 TYR A C 1
ATOM 1790 O O . TYR A 1 219 ? -13.57 -22.859 -17.391 1 95.62 219 TYR A O 1
ATOM 1798 N N . THR A 1 220 ? -14.266 -22.547 -19.562 1 95.44 220 THR A N 1
ATOM 1799 C CA . THR A 1 220 ? -12.922 -22.156 -19.969 1 95.44 220 THR A CA 1
ATOM 1800 C C . THR A 1 220 ? -12.945 -20.844 -20.734 1 95.44 220 THR A C 1
ATOM 1802 O O . THR A 1 220 ? -13.953 -20.484 -21.344 1 95.44 220 THR A O 1
ATOM 1805 N N . VAL A 1 221 ? -11.953 -20.047 -20.609 1 94.31 221 VAL A N 1
ATOM 1806 C CA . VAL A 1 221 ? -11.586 -18.938 -21.469 1 94.31 221 VAL A CA 1
ATOM 1807 C C . VAL A 1 221 ? -10.188 -19.156 -22.047 1 94.31 221 VAL A C 1
ATOM 1809 O O . VAL A 1 221 ? -9.195 -19.031 -21.328 1 94.31 221 VAL A O 1
ATOM 1812 N N . HIS A 1 222 ? -10.086 -19.5 -23.406 1 90.38 222 HIS A N 1
ATOM 1813 C CA . HIS A 1 222 ? -8.82 -19.75 -24.078 1 90.38 222 HIS A CA 1
ATOM 1814 C C . HIS A 1 222 ? -8.602 -18.781 -25.234 1 90.38 222 HIS A C 1
ATOM 1816 O O . HIS A 1 222 ? -7.664 -18.953 -26.016 1 90.38 222 HIS A O 1
ATOM 1822 N N . SER A 1 223 ? -9.469 -17.75 -25.312 1 87.56 223 SER A N 1
ATOM 1823 C CA . SER A 1 223 ? -9.523 -16.875 -26.484 1 87.56 223 SER A CA 1
ATOM 1824 C C . SER A 1 223 ? -8.57 -15.688 -26.328 1 87.56 223 SER A C 1
ATOM 1826 O O . SER A 1 223 ? -8.289 -14.984 -27.297 1 87.56 223 SER A O 1
ATOM 1828 N N . GLY A 1 224 ? -8.109 -15.469 -25.125 1 93.56 224 GLY A N 1
ATOM 1829 C CA . GLY A 1 224 ? -7.371 -14.242 -24.859 1 93.56 224 GLY A CA 1
ATOM 1830 C C . GLY A 1 224 ? -8.266 -13.055 -24.562 1 93.56 224 GLY A C 1
ATOM 1831 O O . GLY A 1 224 ? -7.785 -11.93 -24.422 1 93.56 224 GLY A O 1
ATOM 1832 N N . ASP A 1 225 ? -9.555 -13.297 -24.453 1 94.5 225 ASP A N 1
ATOM 1833 C CA . ASP A 1 225 ? -10.531 -12.234 -24.219 1 94.5 225 ASP A CA 1
ATOM 1834 C C . ASP A 1 225 ? -10.641 -11.914 -22.719 1 94.5 225 ASP A C 1
ATOM 1836 O O . ASP A 1 225 ? -11.297 -12.633 -21.969 1 94.5 225 ASP A O 1
ATOM 1840 N N . GLU A 1 226 ? -10.094 -10.82 -22.344 1 96.62 226 GLU A N 1
ATOM 1841 C CA . GLU A 1 226 ? -10.07 -10.438 -20.938 1 96.62 226 GLU A CA 1
ATOM 1842 C C . GLU A 1 226 ? -11.477 -10.133 -20.422 1 96.62 226 GLU A C 1
ATOM 1844 O O . GLU A 1 226 ? -11.773 -10.312 -19.234 1 96.62 226 GLU A O 1
ATOM 1849 N N . MET A 1 227 ? -12.312 -9.633 -21.266 1 94.94 227 MET A N 1
ATOM 1850 C CA . MET A 1 227 ? -13.688 -9.367 -20.844 1 94.94 227 MET A CA 1
ATOM 1851 C C . MET A 1 227 ? -14.398 -10.656 -20.469 1 94.94 227 MET A C 1
ATOM 1853 O O . MET A 1 227 ? -15.117 -10.695 -19.469 1 94.94 227 MET A O 1
ATOM 1857 N N . ARG A 1 228 ? -14.219 -11.656 -21.25 1 95.06 228 ARG A N 1
ATOM 1858 C CA . ARG A 1 228 ? -14.812 -12.953 -20.938 1 95.06 228 ARG A CA 1
ATOM 1859 C C . ARG A 1 228 ? -14.266 -13.508 -19.625 1 95.06 228 ARG A C 1
ATOM 1861 O O . ARG A 1 228 ? -15.016 -14.07 -18.828 1 95.06 228 ARG A O 1
ATOM 1868 N N . LEU A 1 229 ? -12.992 -13.367 -19.5 1 96.94 229 LEU A N 1
ATOM 1869 C CA . LEU A 1 229 ? -12.391 -13.812 -18.234 1 96.94 229 LEU A CA 1
ATOM 1870 C C . LEU A 1 229 ? -12.984 -13.055 -17.062 1 96.94 229 LEU A C 1
ATOM 1872 O O . LEU A 1 229 ? -13.297 -13.648 -16.031 1 96.94 229 LEU A O 1
ATOM 1876 N N . MET A 1 230 ? -13.141 -11.703 -17.203 1 97.19 230 MET A N 1
ATOM 1877 C CA . MET A 1 230 ? -13.727 -10.883 -16.141 1 97.19 230 MET A CA 1
ATOM 1878 C C . MET A 1 230 ? -15.133 -11.359 -15.805 1 97.19 230 MET A C 1
ATOM 1880 O O . MET A 1 230 ? -15.492 -11.469 -14.633 1 97.19 230 MET A O 1
ATOM 1884 N N . GLN A 1 231 ? -15.906 -11.648 -16.812 1 96.56 231 GLN A N 1
ATOM 1885 C CA . GLN A 1 231 ? -17.266 -12.141 -16.609 1 96.56 231 GLN A CA 1
ATOM 1886 C C . GLN A 1 231 ? -17.25 -13.477 -15.875 1 96.56 231 GLN A C 1
ATOM 1888 O O . GLN A 1 231 ? -18.062 -13.695 -14.969 1 96.56 231 GLN A O 1
ATOM 1893 N N . MET A 1 232 ? -16.328 -14.32 -16.281 1 96.88 232 MET A N 1
ATOM 1894 C CA . MET A 1 232 ? -16.234 -15.633 -15.633 1 96.88 232 MET A CA 1
ATOM 1895 C C . MET A 1 232 ? -15.852 -15.492 -14.164 1 96.88 232 MET A C 1
ATOM 1897 O O . MET A 1 232 ? -16.5 -16.062 -13.289 1 96.88 232 MET A O 1
ATOM 1901 N N . VAL A 1 233 ? -14.859 -14.68 -13.883 1 98.19 233 VAL A N 1
ATOM 1902 C CA . VAL A 1 233 ? -14.43 -14.461 -12.508 1 98.19 233 VAL A CA 1
ATOM 1903 C C . VAL A 1 233 ? -15.547 -13.797 -11.711 1 98.19 233 VAL A C 1
ATOM 1905 O O . VAL A 1 233 ? -15.836 -14.195 -10.578 1 98.19 233 VAL A O 1
ATOM 1908 N N . GLY A 1 234 ? -16.141 -12.797 -12.297 1 97.06 234 GLY A N 1
ATOM 1909 C CA . GLY A 1 234 ? -17.188 -12.039 -11.609 1 97.06 234 GLY A CA 1
ATOM 1910 C C . GLY A 1 234 ? -18.406 -12.867 -11.273 1 97.06 234 GLY A C 1
ATOM 1911 O O . GLY A 1 234 ? -19.031 -12.688 -10.227 1 97.06 234 GLY A O 1
ATOM 1912 N N . ARG A 1 235 ? -18.766 -13.781 -12.102 1 95.81 235 ARG A N 1
ATOM 1913 C CA . ARG A 1 235 ? -20.031 -14.516 -11.953 1 95.81 235 ARG A CA 1
ATOM 1914 C C . ARG A 1 235 ? -19.797 -15.852 -11.258 1 95.81 235 ARG A C 1
ATOM 1916 O O . ARG A 1 235 ? -20.609 -16.266 -10.422 1 95.81 235 ARG A O 1
ATOM 1923 N N . GLU A 1 236 ? -18.719 -16.484 -11.672 1 95.94 236 GLU A N 1
ATOM 1924 C CA . GLU A 1 236 ? -18.562 -17.875 -11.234 1 95.94 236 GLU A CA 1
ATOM 1925 C C . GLU A 1 236 ? -17.688 -17.969 -9.984 1 95.94 236 GLU A C 1
ATOM 1927 O O . GLU A 1 236 ? -17.812 -18.906 -9.195 1 95.94 236 GLU A O 1
ATOM 1932 N N . GLY A 1 237 ? -16.781 -17.047 -9.773 1 97.81 237 GLY A N 1
ATOM 1933 C CA . GLY A 1 237 ? -15.852 -17.094 -8.656 1 97.81 237 GLY A CA 1
ATOM 1934 C C . GLY A 1 237 ? -14.406 -17.188 -9.102 1 97.81 237 GLY A C 1
ATOM 1935 O O . GLY A 1 237 ? -14.086 -16.922 -10.266 1 97.81 237 GLY A O 1
ATOM 1936 N N . PRO A 1 238 ? -13.523 -17.562 -8.156 1 98.81 238 PRO A N 1
ATOM 1937 C CA . PRO A 1 238 ? -12.094 -17.641 -8.484 1 98.81 238 PRO A CA 1
ATOM 1938 C C . PRO A 1 238 ? -11.805 -18.578 -9.656 1 98.81 238 PRO A C 1
ATOM 1940 O O . PRO A 1 238 ? -12.406 -19.656 -9.75 1 98.81 238 PRO A O 1
ATOM 1943 N N . ALA A 1 239 ? -10.922 -18.141 -10.484 1 98.81 239 ALA A N 1
ATOM 1944 C CA . ALA A 1 239 ? -10.602 -18.906 -11.688 1 98.81 239 ALA A CA 1
ATOM 1945 C C . ALA A 1 239 ? -9.117 -19.281 -11.719 1 98.81 239 ALA A C 1
ATOM 1947 O O . ALA A 1 239 ? -8.258 -18.469 -11.375 1 98.81 239 ALA A O 1
ATOM 1948 N N . ALA A 1 240 ? -8.836 -20.516 -12.094 1 98.62 240 ALA A N 1
ATOM 1949 C CA . ALA A 1 240 ? -7.457 -20.922 -12.375 1 98.62 240 ALA A CA 1
ATOM 1950 C C . ALA A 1 240 ? -6.961 -20.281 -13.672 1 98.62 240 ALA A C 1
ATOM 1952 O O . ALA A 1 240 ? -7.602 -20.406 -14.719 1 98.62 240 ALA A O 1
ATOM 1953 N N . VAL A 1 241 ? -5.832 -19.562 -13.57 1 98 241 VAL A N 1
ATOM 1954 C CA . VAL A 1 241 ? -5.285 -18.922 -14.758 1 98 241 VAL A CA 1
ATOM 1955 C C . VAL A 1 241 ? -3.789 -19.203 -14.859 1 98 241 VAL A C 1
ATOM 1957 O O . VAL A 1 241 ? -3.162 -19.625 -13.883 1 98 241 VAL A O 1
ATOM 1960 N N . ALA A 1 242 ? -3.279 -19.047 -16.047 1 97 242 ALA A N 1
ATOM 1961 C CA . ALA A 1 242 ? -1.841 -19.125 -16.297 1 97 242 ALA A CA 1
ATOM 1962 C C . ALA A 1 242 ? -1.316 -17.844 -16.938 1 97 242 ALA A C 1
ATOM 1964 O O . ALA A 1 242 ? -2.014 -17.219 -17.734 1 97 242 ALA A O 1
ATOM 1965 N N . VAL A 1 243 ? -0.104 -17.484 -16.562 1 97.19 243 VAL A N 1
ATOM 1966 C CA . VAL A 1 243 ? 0.504 -16.266 -17.109 1 97.19 243 VAL A CA 1
ATOM 1967 C C . VAL A 1 243 ? 1.942 -16.562 -17.531 1 97.19 243 VAL A C 1
ATOM 1969 O O . VAL A 1 243 ? 2.537 -17.547 -17.094 1 97.19 243 VAL A O 1
ATOM 1972 N N . ASP A 1 244 ? 2.404 -15.758 -18.422 1 96.56 244 ASP A N 1
ATOM 1973 C CA . ASP A 1 244 ? 3.832 -15.719 -18.734 1 96.56 244 ASP A CA 1
ATOM 1974 C C . ASP A 1 244 ? 4.594 -14.891 -17.703 1 96.56 244 ASP A C 1
ATOM 1976 O O . ASP A 1 244 ? 4.727 -13.672 -17.844 1 96.56 244 ASP A O 1
ATOM 1980 N N . ALA A 1 245 ? 5.047 -15.562 -16.641 1 96.25 245 ALA A N 1
ATOM 1981 C CA . ALA A 1 245 ? 5.82 -14.883 -15.602 1 96.25 245 ALA A CA 1
ATOM 1982 C C . ALA A 1 245 ? 7.242 -14.602 -16.078 1 96.25 245 ALA A C 1
ATOM 1984 O O . ALA A 1 245 ? 8.008 -15.531 -16.359 1 96.25 245 ALA A O 1
ATOM 1985 N N . GLN A 1 246 ? 7.547 -13.383 -16.297 1 93.06 246 GLN A N 1
ATOM 1986 C CA . GLN A 1 246 ? 8.875 -12.945 -16.719 1 93.06 246 GLN A CA 1
ATOM 1987 C C . GLN A 1 246 ? 9.539 -12.086 -15.656 1 93.06 246 GLN A C 1
ATOM 1989 O O . GLN A 1 246 ? 9.102 -12.07 -14.5 1 93.06 246 GLN A O 1
ATOM 1994 N N . SER A 1 247 ? 10.625 -11.398 -16.172 1 89.56 247 SER A N 1
ATOM 1995 C CA . SER A 1 247 ? 11.43 -10.641 -15.227 1 89.56 247 SER A CA 1
ATOM 1996 C C . SER A 1 247 ? 10.57 -9.68 -14.414 1 89.56 247 SER A C 1
ATOM 1998 O O . SER A 1 247 ? 9.539 -9.211 -14.898 1 89.56 247 SER A O 1
ATOM 2000 N N . ASP A 1 248 ? 10.812 -9.453 -13.148 1 94.69 248 ASP A N 1
ATOM 2001 C CA . ASP A 1 248 ? 10.219 -8.594 -12.133 1 94.69 248 ASP A CA 1
ATOM 2002 C C . ASP A 1 248 ? 9.078 -9.305 -11.406 1 94.69 248 ASP A C 1
ATOM 2004 O O . ASP A 1 248 ? 8.695 -8.914 -10.305 1 94.69 248 ASP A O 1
ATOM 2008 N N . PHE A 1 249 ? 8.422 -10.344 -12.156 1 96.81 249 PHE A N 1
ATOM 2009 C CA . PHE A 1 249 ? 7.312 -11.055 -11.539 1 96.81 249 PHE A CA 1
ATOM 2010 C C . PHE A 1 249 ? 7.727 -11.648 -10.195 1 96.81 249 PHE A C 1
ATOM 2012 O O . PHE A 1 249 ? 7.012 -11.516 -9.203 1 96.81 249 PHE A O 1
ATOM 2019 N N . TYR A 1 250 ? 8.914 -12.258 -10.156 1 94.88 250 TYR A N 1
ATOM 2020 C CA . TYR A 1 250 ? 9.305 -13.031 -8.984 1 94.88 250 TYR A CA 1
ATOM 2021 C C . TYR A 1 250 ? 9.742 -12.117 -7.852 1 94.88 250 TYR A C 1
ATOM 2023 O O . TYR A 1 250 ? 9.875 -12.555 -6.703 1 94.88 250 TYR A O 1
ATOM 2031 N N . MET A 1 251 ? 9.914 -10.82 -8.086 1 96.5 251 MET A N 1
ATOM 2032 C CA . MET A 1 251 ? 10.312 -9.891 -7.027 1 96.5 251 MET A CA 1
ATOM 2033 C C . MET A 1 251 ? 9.234 -8.836 -6.789 1 96.5 251 MET A C 1
ATOM 2035 O O . MET A 1 251 ? 9.461 -7.859 -6.082 1 96.5 251 MET A O 1
ATOM 2039 N N . TYR A 1 252 ? 8.102 -9.047 -7.441 1 98.12 252 TYR A N 1
ATOM 2040 C CA . TYR A 1 252 ? 6.977 -8.133 -7.242 1 98.12 252 TYR A CA 1
ATOM 2041 C C . TYR A 1 252 ? 6.715 -7.906 -5.758 1 98.12 252 TYR A C 1
ATOM 2043 O O . TYR A 1 252 ? 6.754 -8.844 -4.965 1 98.12 252 TYR A O 1
ATOM 2051 N N . LYS A 1 253 ? 6.453 -6.656 -5.41 1 98.12 253 LYS A N 1
ATOM 2052 C CA . LYS A 1 253 ? 6.176 -6.328 -4.016 1 98.12 253 LYS A CA 1
ATOM 2053 C C . LYS A 1 253 ? 4.793 -5.699 -3.861 1 98.12 253 LYS A C 1
ATOM 2055 O O . LYS A 1 253 ? 4.02 -6.094 -2.986 1 98.12 253 LYS A O 1
ATOM 2060 N N . SER A 1 254 ? 4.516 -4.68 -4.703 1 97.62 254 SER A N 1
ATOM 2061 C CA . SER A 1 254 ? 3.232 -3.996 -4.57 1 97.62 254 SER A CA 1
ATOM 2062 C C . SER A 1 254 ? 2.916 -3.166 -5.809 1 97.62 254 SER A C 1
ATOM 2064 O O . SER A 1 254 ? 3.771 -2.992 -6.68 1 97.62 254 SER A O 1
ATOM 2066 N N . GLY A 1 255 ? 1.651 -2.668 -5.855 1 97.69 255 GLY A N 1
ATOM 2067 C CA . GLY A 1 255 ? 1.211 -1.869 -6.988 1 97.69 255 GLY A CA 1
ATOM 2068 C C . GLY A 1 255 ? 0.596 -2.697 -8.102 1 97.69 255 GLY A C 1
ATOM 2069 O O . GLY A 1 255 ? 0.436 -3.912 -7.957 1 97.69 255 GLY A O 1
ATOM 2070 N N . ILE A 1 256 ? 0.193 -2.033 -9.18 1 98.5 256 ILE A N 1
ATOM 2071 C CA . ILE A 1 256 ? -0.404 -2.725 -10.312 1 98.5 256 ILE A CA 1
ATOM 2072 C C . ILE A 1 256 ? 0.69 -3.158 -11.289 1 98.5 256 ILE A C 1
ATOM 2074 O O . ILE A 1 256 ? 1.291 -2.322 -11.969 1 98.5 256 ILE A O 1
ATOM 2078 N N . PHE A 1 257 ? 0.973 -4.422 -11.312 1 98.5 257 PHE A N 1
ATOM 2079 C CA . PHE A 1 257 ? 2.045 -5 -12.117 1 98.5 257 PHE A CA 1
ATOM 2080 C C . PHE A 1 257 ? 1.738 -4.867 -13.602 1 98.5 257 PHE A C 1
ATOM 2082 O O . PHE A 1 257 ? 0.665 -5.27 -14.062 1 98.5 257 PHE A O 1
ATOM 2089 N N . MET A 1 258 ? 2.623 -4.266 -14.305 1 96.88 258 MET A N 1
ATOM 2090 C CA . MET A 1 258 ? 2.555 -4.137 -15.758 1 96.88 258 MET A CA 1
ATOM 2091 C C . MET A 1 258 ? 3.873 -4.551 -16.406 1 96.88 258 MET A C 1
ATOM 2093 O O . MET A 1 258 ? 4.832 -3.773 -16.422 1 96.88 258 MET A O 1
ATOM 2097 N N . SER A 1 259 ? 3.836 -5.695 -16.969 1 94.31 259 SER A N 1
ATOM 2098 C CA . SER A 1 259 ? 5.055 -6.23 -17.578 1 94.31 259 SER A CA 1
ATOM 2099 C C . SER A 1 259 ? 5.336 -5.574 -18.922 1 94.31 259 SER A C 1
ATOM 2101 O O . SER A 1 259 ? 4.414 -5.324 -19.703 1 94.31 259 SER A O 1
ATOM 2103 N N . GLN A 1 260 ? 6.609 -5.402 -19.109 1 88.94 260 GLN A N 1
ATOM 2104 C CA . GLN A 1 260 ? 7.023 -4.883 -20.422 1 88.94 260 GLN A CA 1
ATOM 2105 C C . GLN A 1 260 ? 7.703 -5.969 -21.25 1 88.94 260 GLN A C 1
ATOM 2107 O O . GLN A 1 260 ? 8.031 -5.746 -22.422 1 88.94 260 GLN A O 1
ATOM 2112 N N . VAL A 1 261 ? 7.793 -7.152 -20.656 1 93.75 261 VAL A N 1
ATOM 2113 C CA . VAL A 1 261 ? 8.656 -8.117 -21.328 1 93.75 261 VAL A CA 1
ATOM 2114 C C . VAL A 1 261 ? 7.891 -9.43 -21.547 1 93.75 261 VAL A C 1
ATOM 2116 O O . VAL A 1 261 ? 8.305 -10.273 -22.328 1 93.75 261 VAL A O 1
ATOM 2119 N N . CYS A 1 262 ? 6.777 -9.625 -20.828 1 94.88 262 CYS A N 1
ATOM 2120 C CA . CYS A 1 262 ? 6.043 -10.883 -20.984 1 94.88 262 CYS A CA 1
ATOM 2121 C C . CYS A 1 262 ? 5.352 -10.945 -22.344 1 94.88 262 CYS A C 1
ATOM 2123 O O . CYS A 1 262 ? 5.234 -9.93 -23.031 1 94.88 262 CYS A O 1
ATOM 2125 N N . THR A 1 263 ? 4.996 -12.141 -22.734 1 92.88 263 THR A N 1
ATOM 2126 C CA . THR A 1 263 ? 4.363 -12.336 -24.031 1 92.88 263 THR A CA 1
ATOM 2127 C C . THR A 1 263 ? 2.988 -12.977 -23.875 1 92.88 263 THR A C 1
ATOM 2129 O O . THR A 1 263 ? 2.627 -13.414 -22.781 1 92.88 263 THR A O 1
ATOM 2132 N N . THR A 1 264 ? 2.23 -12.945 -24.984 1 91.81 264 THR A N 1
ATOM 2133 C CA . THR A 1 264 ? 0.928 -13.602 -25 1 91.81 264 THR A CA 1
ATOM 2134 C C . THR A 1 264 ? 1.026 -14.984 -25.641 1 91.81 264 THR A C 1
ATOM 2136 O O . THR A 1 264 ? 0.009 -15.641 -25.875 1 91.81 264 THR A O 1
ATOM 2139 N N . GLN A 1 265 ? 2.244 -15.469 -25.891 1 87.38 265 GLN A N 1
ATOM 2140 C CA . GLN A 1 265 ? 2.436 -16.656 -26.719 1 87.38 265 GLN A CA 1
ATOM 2141 C C . GLN A 1 265 ? 2.668 -17.891 -25.859 1 87.38 265 GLN A C 1
ATOM 2143 O O . GLN A 1 265 ? 2.564 -19.016 -26.359 1 87.38 265 GLN A O 1
ATOM 2148 N N . ARG A 1 266 ? 3.008 -17.688 -24.688 1 89.88 266 ARG A N 1
ATOM 2149 C CA . ARG A 1 266 ? 3.303 -18.797 -23.797 1 89.88 266 ARG A CA 1
ATOM 2150 C C . ARG A 1 266 ? 2.889 -18.469 -22.359 1 89.88 266 ARG A C 1
ATOM 2152 O O . ARG A 1 266 ? 2.672 -17.312 -22.031 1 89.88 266 ARG A O 1
ATOM 2159 N N . VAL A 1 267 ? 2.729 -19.5 -21.609 1 94.31 267 VAL A N 1
ATOM 2160 C CA . VAL A 1 267 ? 2.51 -19.359 -20.172 1 94.31 267 VAL A CA 1
ATOM 2161 C C . VAL A 1 267 ? 3.553 -20.172 -19.406 1 94.31 267 VAL A C 1
ATOM 2163 O O . VAL A 1 267 ? 4.016 -21.203 -19.875 1 94.31 267 VAL A O 1
ATOM 2166 N N . THR A 1 268 ? 3.939 -19.641 -18.25 1 95.88 268 THR A N 1
ATOM 2167 C CA . THR A 1 268 ? 5.016 -20.297 -17.516 1 95.88 268 THR A CA 1
ATOM 2168 C C . THR A 1 268 ? 4.609 -20.531 -16.062 1 95.88 268 THR A C 1
ATOM 2170 O O . THR A 1 268 ? 5.301 -21.234 -15.312 1 95.88 268 THR A O 1
ATOM 2173 N N . HIS A 1 269 ? 3.516 -20.016 -15.625 1 97.12 269 HIS A N 1
ATOM 2174 C CA . HIS A 1 269 ? 3.141 -20.047 -14.219 1 97.12 269 HIS A CA 1
ATOM 2175 C C . HIS A 1 269 ? 1.628 -19.969 -14.047 1 97.12 269 HIS A C 1
ATOM 2177 O O . HIS A 1 269 ? 0.967 -19.172 -14.719 1 97.12 269 HIS A O 1
ATOM 2183 N N . ALA A 1 270 ? 1.101 -20.844 -13.234 1 97.38 270 ALA A N 1
ATOM 2184 C CA . ALA A 1 270 ? -0.331 -20.828 -12.945 1 97.38 270 ALA A CA 1
ATOM 2185 C C . ALA A 1 270 ? -0.616 -20.172 -11.602 1 97.38 270 ALA A C 1
ATOM 2187 O O . ALA A 1 270 ? 0.118 -20.375 -10.633 1 97.38 270 ALA A O 1
ATOM 2188 N N . VAL A 1 271 ? -1.591 -19.344 -11.57 1 98.62 271 VAL A N 1
ATOM 2189 C CA . VAL A 1 271 ? -2.055 -18.656 -10.367 1 98.62 271 VAL A CA 1
ATOM 2190 C C . VAL A 1 271 ? -3.582 -18.656 -10.32 1 98.62 271 VAL A C 1
ATOM 2192 O O . VAL A 1 271 ? -4.227 -19.328 -11.133 1 98.62 271 VAL A O 1
ATOM 2195 N N . LEU A 1 272 ? -4.129 -18.062 -9.312 1 98.94 272 LEU A N 1
ATOM 2196 C CA . LEU A 1 272 ? -5.574 -18 -9.141 1 98.94 272 LEU A CA 1
ATOM 2197 C C . LEU A 1 272 ? -6.074 -16.562 -9.227 1 98.94 272 LEU A C 1
ATOM 2199 O O . LEU A 1 272 ? -5.637 -15.703 -8.461 1 98.94 272 LEU A O 1
ATOM 2203 N N . ALA A 1 273 ? -6.934 -16.297 -10.234 1 98.94 273 ALA A N 1
ATOM 2204 C CA . ALA A 1 273 ? -7.602 -14.992 -10.281 1 98.94 273 ALA A CA 1
ATOM 2205 C C . ALA A 1 273 ? -8.773 -14.945 -9.305 1 98.94 273 ALA A C 1
ATOM 2207 O O . ALA A 1 273 ? -9.75 -15.68 -9.469 1 98.94 273 ALA A O 1
ATOM 2208 N N . VAL A 1 274 ? -8.711 -14.039 -8.328 1 98.94 274 VAL A N 1
ATOM 2209 C CA . VAL A 1 274 ? -9.688 -14.094 -7.25 1 98.94 274 VAL A CA 1
ATOM 2210 C C . VAL A 1 274 ? -10.539 -12.828 -7.266 1 98.94 274 VAL A C 1
ATOM 2212 O O . VAL A 1 274 ? -11.383 -12.625 -6.387 1 98.94 274 VAL A O 1
ATOM 2215 N N . GLY A 1 275 ? -10.328 -11.969 -8.211 1 98.88 275 GLY A N 1
ATOM 2216 C CA . GLY A 1 275 ? -11.102 -10.742 -8.32 1 98.88 275 GLY A CA 1
ATOM 2217 C C . GLY A 1 275 ? -10.5 -9.734 -9.281 1 98.88 275 GLY A C 1
ATOM 2218 O O . GLY A 1 275 ? -9.562 -10.055 -10.016 1 98.88 275 GLY A O 1
ATOM 2219 N N . TYR A 1 276 ? -11.102 -8.602 -9.344 1 98.81 276 TYR A N 1
ATOM 2220 C CA . TYR A 1 276 ? -10.656 -7.496 -10.18 1 98.81 276 TYR A CA 1
ATOM 2221 C C . TYR A 1 276 ? -11.211 -6.172 -9.664 1 98.81 276 TYR A C 1
ATOM 2223 O O . TYR A 1 276 ? -12.148 -6.152 -8.867 1 98.81 276 TYR A O 1
ATOM 2231 N N . GLY A 1 277 ? -10.578 -5.141 -10.047 1 98.38 277 GLY A N 1
ATOM 2232 C CA . GLY A 1 277 ? -11.023 -3.805 -9.68 1 98.38 277 GLY A CA 1
ATOM 2233 C C . GLY A 1 277 ? -10.344 -2.709 -10.484 1 98.38 277 GLY A C 1
ATOM 2234 O O . GLY A 1 277 ? -9.797 -2.967 -11.555 1 98.38 277 GLY A O 1
ATOM 2235 N N . THR A 1 278 ? -10.547 -1.467 -10.078 1 97.44 278 THR A N 1
ATOM 2236 C CA . THR A 1 278 ? -9.945 -0.286 -10.688 1 97.44 278 THR A CA 1
ATOM 2237 C C . THR A 1 278 ? -9.359 0.636 -9.617 1 97.44 278 THR A C 1
ATOM 2239 O O . THR A 1 278 ? -9.977 0.847 -8.57 1 97.44 278 THR A O 1
ATOM 2242 N N . GLU A 1 279 ? -8.133 1.017 -9.781 1 94.06 279 GLU A N 1
ATOM 2243 C CA . GLU A 1 279 ? -7.492 2.01 -8.922 1 94.06 279 GLU A CA 1
ATOM 2244 C C . GLU A 1 279 ? -6.887 3.143 -9.742 1 94.06 279 GLU A C 1
ATOM 2246 O O . GLU A 1 279 ? -6.062 2.9 -10.633 1 94.06 279 GLU A O 1
ATOM 2251 N N . SER A 1 280 ? -7.301 4.383 -9.398 1 89.06 280 SER A N 1
ATOM 2252 C CA . SER A 1 280 ? -6.809 5.574 -10.078 1 89.06 280 SER A CA 1
ATOM 2253 C C . SER A 1 280 ? -6.879 5.414 -11.594 1 89.06 280 SER A C 1
ATOM 2255 O O . SER A 1 280 ? -5.898 5.676 -12.297 1 89.06 280 SER A O 1
ATOM 2257 N N . GLY A 1 281 ? -7.965 4.832 -12.062 1 92.62 281 GLY A N 1
ATOM 2258 C CA . GLY A 1 281 ? -8.227 4.719 -13.484 1 92.62 281 GLY A CA 1
ATOM 2259 C C . GLY A 1 281 ? -7.562 3.51 -14.125 1 92.62 281 GLY A C 1
ATOM 2260 O O . GLY A 1 281 ? -7.738 3.254 -15.312 1 92.62 281 GLY A O 1
ATOM 2261 N N . THR A 1 282 ? -6.848 2.719 -13.359 1 95.94 282 THR A N 1
ATOM 2262 C CA . THR A 1 282 ? -6.184 1.536 -13.891 1 95.94 282 THR A CA 1
ATOM 2263 C C . THR A 1 282 ? -6.895 0.263 -13.445 1 95.94 282 THR A C 1
ATOM 2265 O O . THR A 1 282 ? -7.074 0.038 -12.242 1 95.94 282 THR A O 1
ATOM 2268 N N . ASP A 1 283 ? -7.297 -0.521 -14.406 1 98.19 283 ASP A N 1
ATOM 2269 C CA . ASP A 1 283 ? -7.957 -1.791 -14.125 1 98.19 283 ASP A CA 1
ATOM 2270 C C . ASP A 1 283 ? -6.941 -2.875 -13.781 1 98.19 283 ASP A C 1
ATOM 2272 O O . ASP A 1 283 ? -5.848 -2.912 -14.344 1 98.19 283 ASP A O 1
ATOM 2276 N N . TYR A 1 284 ? -7.332 -3.725 -12.828 1 98.81 284 TYR A N 1
ATOM 2277 C CA . TYR A 1 284 ? -6.391 -4.77 -12.445 1 98.81 284 TYR A CA 1
ATOM 2278 C C . TYR A 1 284 ? -7.125 -6.051 -12.07 1 98.81 284 TYR A C 1
ATOM 2280 O O . TYR A 1 284 ? -8.312 -6.02 -11.734 1 98.81 284 TYR A O 1
ATOM 2288 N N . TRP A 1 285 ? -6.445 -7.184 -12.227 1 98.88 285 TRP A N 1
ATOM 2289 C CA . TRP A 1 285 ? -6.809 -8.469 -11.625 1 98.88 285 TRP A CA 1
ATOM 2290 C C . TRP A 1 285 ? -6.203 -8.602 -10.227 1 98.88 285 TRP A C 1
ATOM 2292 O O . TRP A 1 285 ? -5.16 -8.016 -9.938 1 98.88 285 TRP A O 1
ATOM 2302 N N . ILE A 1 286 ? -6.832 -9.328 -9.359 1 98.94 286 ILE A N 1
ATOM 2303 C CA . ILE A 1 286 ? -6.219 -9.812 -8.133 1 98.94 286 ILE A CA 1
ATOM 2304 C C . ILE A 1 286 ? -5.836 -11.281 -8.289 1 98.94 286 ILE A C 1
ATOM 2306 O O . ILE A 1 286 ? -6.699 -12.141 -8.508 1 98.94 286 ILE A O 1
ATOM 2310 N N . LEU A 1 287 ? -4.57 -11.523 -8.219 1 98.88 287 LEU A N 1
ATOM 2311 C CA . LEU A 1 287 ? -4.074 -12.883 -8.406 1 98.88 287 LEU A CA 1
ATOM 2312 C C . LEU A 1 287 ? -3.498 -13.438 -7.105 1 98.88 287 LEU A C 1
ATOM 2314 O O . LEU A 1 287 ? -2.791 -12.734 -6.383 1 98.88 287 LEU A O 1
ATOM 2318 N N . LYS A 1 288 ? -3.824 -14.633 -6.781 1 98.88 288 LYS A N 1
ATOM 2319 C CA . LYS A 1 288 ? -3.26 -15.359 -5.645 1 98.88 288 LYS A CA 1
ATOM 2320 C C . LYS A 1 288 ? -2.143 -16.297 -6.094 1 98.88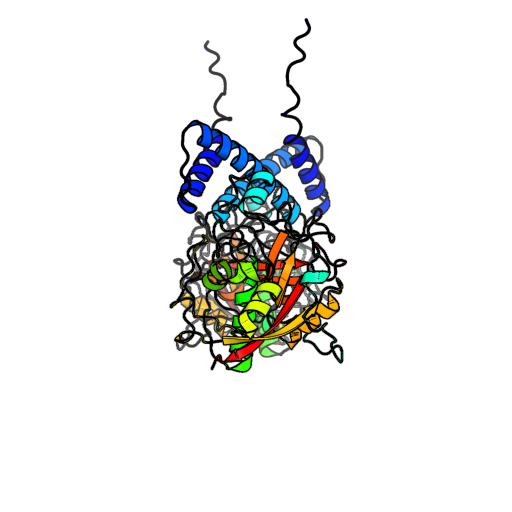 288 LYS A C 1
ATOM 2322 O O . LYS A 1 288 ? -2.346 -17.141 -6.973 1 98.88 288 LYS A O 1
ATOM 2327 N N . ASN A 1 289 ? -1.003 -16.078 -5.527 1 98.31 289 ASN A N 1
ATOM 2328 C CA . ASN A 1 289 ? 0.158 -16.922 -5.828 1 98.31 289 ASN A CA 1
ATOM 2329 C C . ASN A 1 289 ? 0.328 -18.031 -4.801 1 98.31 289 ASN A C 1
ATOM 2331 O O . ASN A 1 289 ? -0.477 -18.156 -3.879 1 98.31 289 ASN A O 1
ATOM 2335 N N . SER A 1 290 ? 1.312 -18.891 -5.062 1 98.12 290 SER A N 1
ATOM 2336 C CA . SER A 1 290 ? 1.567 -20.016 -4.168 1 98.12 290 SER A CA 1
ATOM 2337 C C . SER A 1 290 ? 3.027 -20.047 -3.727 1 98.12 290 SER A C 1
ATOM 2339 O O . SER A 1 290 ? 3.639 -21.125 -3.676 1 98.12 290 SER A O 1
ATOM 2341 N N . TRP A 1 291 ? 3.605 -18.906 -3.531 1 97.19 291 TRP A N 1
ATOM 2342 C CA . TRP A 1 291 ? 4.988 -18.797 -3.078 1 97.19 291 TRP A CA 1
ATOM 2343 C C . TRP A 1 291 ? 5.059 -18.219 -1.671 1 97.19 291 TRP A C 1
ATOM 2345 O O . TRP A 1 291 ? 6.027 -17.531 -1.321 1 97.19 291 TRP A O 1
ATOM 2355 N N . GLY A 1 292 ? 3.967 -18.391 -0.902 1 95.94 292 GLY A N 1
ATOM 2356 C CA . GLY A 1 292 ? 3.934 -17.906 0.466 1 95.94 292 GLY A CA 1
ATOM 2357 C C . GLY A 1 292 ? 3.52 -16.453 0.565 1 95.94 292 GLY A C 1
ATOM 2358 O O . GLY A 1 292 ? 3.471 -15.742 -0.443 1 95.94 292 GLY A O 1
ATOM 2359 N N . LYS A 1 293 ? 3.273 -15.992 1.822 1 94.44 293 LYS A N 1
ATOM 2360 C CA . LYS A 1 293 ? 2.801 -14.633 2.082 1 94.44 293 LYS A CA 1
ATOM 2361 C C . LYS A 1 293 ? 3.936 -13.617 1.942 1 94.44 293 LYS A C 1
ATOM 2363 O O . LYS A 1 293 ? 3.691 -12.414 1.868 1 94.44 293 LYS A O 1
ATOM 2368 N N . TRP A 1 294 ? 5.098 -14.086 1.956 1 91.5 294 TRP A N 1
ATOM 2369 C CA . TRP A 1 294 ? 6.246 -13.18 1.904 1 91.5 294 TRP A CA 1
ATOM 2370 C C . TRP A 1 294 ? 6.426 -12.609 0.501 1 91.5 294 TRP A C 1
ATOM 2372 O O . TRP A 1 294 ? 7.188 -11.664 0.304 1 91.5 294 TRP A O 1
ATOM 2382 N N . TRP A 1 295 ? 5.754 -13.242 -0.499 1 96.38 295 TRP A N 1
ATOM 2383 C CA . TRP A 1 295 ? 5.801 -12.75 -1.871 1 96.38 295 TRP A CA 1
ATOM 2384 C C . TRP A 1 295 ? 4.66 -11.766 -2.137 1 96.38 295 TRP A C 1
ATOM 2386 O O . TRP A 1 295 ? 3.523 -12 -1.723 1 96.38 295 TRP A O 1
ATOM 2396 N N . GLY A 1 296 ? 4.965 -10.672 -2.861 1 97.44 296 GLY A N 1
ATOM 2397 C CA . GLY A 1 296 ? 3.953 -9.727 -3.305 1 97.44 296 GLY A CA 1
ATOM 2398 C C . GLY A 1 296 ? 3.191 -9.086 -2.158 1 97.44 296 GLY A C 1
ATOM 2399 O O . GLY A 1 296 ? 3.779 -8.742 -1.131 1 97.44 296 GLY A O 1
ATOM 2400 N N . GLU A 1 297 ? 1.939 -8.828 -2.387 1 97.12 297 GLU A N 1
ATOM 2401 C CA . GLU A 1 297 ? 1.042 -8.281 -1.375 1 97.12 297 GLU A CA 1
ATOM 2402 C C . GLU A 1 297 ? 0.41 -9.391 -0.537 1 97.12 297 GLU A C 1
ATOM 2404 O O . GLU A 1 297 ? -0.73 -9.789 -0.783 1 97.12 297 GLU A O 1
ATOM 2409 N N . ASP A 1 298 ? 1.217 -9.938 0.415 1 95.5 298 ASP A N 1
ATOM 2410 C CA . ASP A 1 298 ? 0.789 -11.039 1.266 1 95.5 298 ASP A CA 1
ATOM 2411 C C . ASP A 1 298 ? 0.368 -12.25 0.429 1 95.5 298 ASP A C 1
ATOM 2413 O O . ASP A 1 298 ? -0.696 -12.828 0.657 1 95.5 298 ASP A O 1
ATOM 2417 N N . GLY A 1 299 ? 1.065 -12.484 -0.638 1 98.19 299 GLY A N 1
ATOM 2418 C CA . GLY A 1 299 ? 0.828 -13.656 -1.472 1 98.19 299 GLY A CA 1
ATOM 2419 C C . GLY A 1 299 ? -0.017 -13.352 -2.695 1 98.19 299 GLY A C 1
ATOM 2420 O O . GLY A 1 299 ? -0.284 -14.242 -3.508 1 98.19 299 GLY A O 1
ATOM 2421 N N . TYR A 1 300 ? -0.446 -12.07 -2.803 1 98.75 300 TYR A N 1
ATOM 2422 C CA . TYR A 1 300 ? -1.296 -11.656 -3.916 1 98.75 300 TYR A CA 1
ATOM 2423 C C . TYR A 1 300 ? -0.592 -10.633 -4.793 1 98.75 300 TYR A C 1
ATOM 2425 O O . TYR A 1 300 ? 0.46 -10.102 -4.418 1 98.75 300 TYR A O 1
ATOM 2433 N N . MET A 1 301 ? -1.106 -10.43 -5.918 1 98.5 301 MET A N 1
ATOM 2434 C CA . MET A 1 301 ? -0.615 -9.438 -6.867 1 98.5 301 MET A CA 1
ATOM 2435 C C . MET A 1 301 ? -1.772 -8.742 -7.574 1 98.5 301 MET A C 1
ATOM 2437 O O . MET A 1 301 ? -2.77 -9.375 -7.918 1 98.5 301 MET A O 1
ATOM 2441 N N . ARG A 1 302 ? -1.685 -7.441 -7.699 1 98.69 302 ARG A N 1
ATOM 2442 C CA . ARG A 1 302 ? -2.537 -6.719 -8.641 1 98.69 302 ARG A CA 1
ATOM 2443 C C . ARG A 1 302 ? -1.912 -6.68 -10.031 1 98.69 302 ARG A C 1
ATOM 2445 O O . ARG A 1 302 ? -0.79 -6.199 -10.195 1 98.69 302 ARG A O 1
ATOM 2452 N N . PHE A 1 303 ? -2.566 -7.293 -10.961 1 98.75 303 PHE A N 1
ATOM 2453 C CA . PHE A 1 303 ? -2.1 -7.535 -12.32 1 98.75 303 PHE A CA 1
ATOM 2454 C C . PHE A 1 303 ? -2.898 -6.711 -13.32 1 98.75 303 PHE A C 1
ATOM 2456 O O . PHE A 1 303 ? -4.129 -6.781 -13.352 1 98.75 303 PHE A O 1
ATOM 2463 N N . ALA A 1 304 ? -2.221 -5.902 -14.102 1 98.31 304 ALA A N 1
ATOM 2464 C CA . ALA A 1 304 ? -2.928 -4.984 -14.992 1 98.31 304 ALA A CA 1
ATOM 2465 C C . ALA A 1 304 ? -3.904 -5.734 -15.891 1 98.31 304 ALA A C 1
ATOM 2467 O O . ALA A 1 304 ? -3.586 -6.809 -16.406 1 98.31 304 ALA A O 1
ATOM 2468 N N . ARG A 1 305 ? -5.023 -5.168 -16.016 1 97.94 305 ARG A N 1
ATOM 2469 C CA . ARG A 1 305 ? -6.102 -5.711 -16.844 1 97.94 305 ARG A CA 1
ATOM 2470 C C . ARG A 1 305 ? -6.414 -4.793 -18.016 1 97.94 305 ARG A C 1
ATOM 2472 O O . ARG A 1 305 ? -6.16 -3.586 -17.953 1 97.94 305 ARG A O 1
ATOM 2479 N N . ASN A 1 306 ? -7.008 -5.398 -19.047 1 96.56 306 ASN A N 1
ATOM 2480 C CA . ASN A 1 306 ? -7.363 -4.66 -20.25 1 96.56 306 AS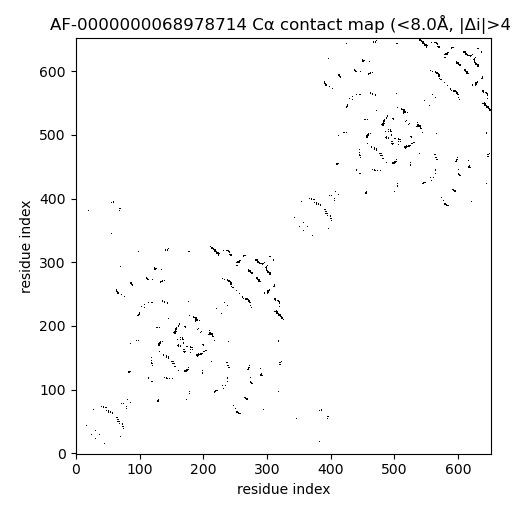N A CA 1
ATOM 2481 C C . ASN A 1 306 ? -6.125 -4.09 -20.938 1 96.56 306 ASN A C 1
ATOM 2483 O O . ASN A 1 306 ? -6.082 -2.904 -21.266 1 96.56 306 ASN A O 1
ATOM 2487 N N . ARG A 1 307 ? -5.105 -4.93 -21 1 96.25 307 ARG A N 1
ATOM 2488 C CA . ARG A 1 307 ? -3.844 -4.586 -21.641 1 96.25 307 ARG A CA 1
ATOM 2489 C C . ARG A 1 307 ? -3.494 -5.59 -22.734 1 96.25 307 ARG A C 1
ATOM 2491 O O . ARG A 1 307 ? -2.381 -6.113 -22.766 1 96.25 307 ARG A O 1
ATOM 2498 N N . ASN A 1 308 ? -4.551 -5.906 -23.578 1 96 308 ASN A N 1
ATOM 2499 C CA . ASN A 1 308 ? -4.371 -6.789 -24.734 1 96 308 ASN A CA 1
ATOM 2500 C C . ASN A 1 308 ? -3.861 -8.164 -24.297 1 96 308 ASN A C 1
ATOM 2502 O O . ASN A 1 308 ? -2.846 -8.641 -24.812 1 96 308 ASN A O 1
ATOM 2506 N N . ASN A 1 309 ? -4.48 -8.789 -23.328 1 97.38 309 ASN A N 1
ATOM 2507 C CA . ASN A 1 309 ? -4.16 -10.109 -22.812 1 97.38 309 ASN A CA 1
ATOM 2508 C C . ASN A 1 309 ? -2.715 -10.188 -22.312 1 97.38 309 ASN A C 1
ATOM 2510 O O . ASN A 1 309 ? -1.993 -11.133 -22.641 1 97.38 309 ASN A O 1
ATOM 2514 N N . MET A 1 310 ? -2.301 -9.141 -21.562 1 97.12 310 MET A N 1
ATOM 2515 C CA . MET A 1 310 ? -0.933 -9.07 -21.047 1 97.12 310 MET A CA 1
ATOM 2516 C C . MET A 1 310 ? -0.528 -10.383 -20.391 1 97.12 310 MET A C 1
ATOM 2518 O O . MET A 1 310 ? -1.254 -10.906 -19.547 1 97.12 310 MET A O 1
ATOM 2522 N N . CYS A 1 311 ? 0.578 -10.922 -20.844 1 97.19 311 CYS A N 1
ATOM 2523 C CA . CYS A 1 311 ? 1.211 -12.117 -20.312 1 97.19 311 CYS A CA 1
ATOM 2524 C C . CYS A 1 311 ? 0.307 -13.336 -20.484 1 97.19 311 CYS A C 1
ATOM 2526 O O . CYS A 1 311 ? 0.359 -14.273 -19.688 1 97.19 311 CYS A O 1
ATOM 2528 N N . ALA A 1 312 ? -0.724 -13.242 -21.328 1 96.5 312 ALA A N 1
ATOM 2529 C CA . ALA A 1 312 ? -1.549 -14.367 -21.75 1 96.5 312 ALA A CA 1
ATOM 2530 C C . ALA A 1 312 ? -2.537 -14.773 -20.656 1 96.5 312 ALA A C 1
ATOM 2532 O O . ALA A 1 312 ? -2.938 -15.938 -20.578 1 96.5 312 ALA A O 1
ATOM 2533 N N . ILE A 1 313 ? -2.957 -13.883 -19.828 1 97.56 313 ILE A N 1
ATOM 2534 C CA . ILE A 1 313 ? -3.736 -14.227 -18.641 1 97.56 313 ILE A CA 1
ATOM 2535 C C . ILE A 1 313 ? -5.082 -14.812 -19.062 1 97.56 313 ILE A C 1
ATOM 2537 O O . ILE A 1 313 ? -5.676 -15.609 -18.344 1 97.56 313 ILE A O 1
ATOM 2541 N N . ALA A 1 314 ? -5.594 -14.422 -20.266 1 96.5 314 ALA A N 1
ATOM 2542 C CA . ALA A 1 314 ? -6.895 -14.914 -20.719 1 96.5 314 ALA A CA 1
ATOM 2543 C C . ALA A 1 314 ? -6.727 -15.984 -21.797 1 96.5 314 ALA A C 1
ATOM 2545 O O . ALA A 1 314 ? -7.625 -16.203 -22.625 1 96.5 314 ALA A O 1
ATOM 2546 N N . SER A 1 315 ? -5.586 -16.609 -21.828 1 94.69 315 SER A N 1
ATOM 2547 C CA . SER A 1 315 ? -5.324 -17.625 -22.844 1 94.69 315 SER A CA 1
ATOM 2548 C C . SER A 1 315 ? -5.508 -19.031 -22.281 1 94.69 315 SER A C 1
ATOM 2550 O O . SER A 1 315 ? -5.711 -19.984 -23.031 1 94.69 315 SER A O 1
ATOM 2552 N N . VAL A 1 316 ? -5.34 -19.156 -21 1 94.31 316 VAL A N 1
ATOM 2553 C CA . VAL A 1 316 ? -5.566 -20.406 -20.281 1 94.31 316 VAL A CA 1
ATOM 2554 C C . VAL A 1 316 ? -6.223 -20.125 -18.938 1 94.31 316 VAL A C 1
ATOM 2556 O O . VAL A 1 316 ? -5.535 -19.875 -17.953 1 94.31 316 VAL A O 1
ATOM 2559 N N . ALA A 1 317 ? -7.512 -20.172 -18.922 1 96.5 317 ALA A N 1
ATOM 2560 C CA . ALA A 1 317 ? -8.289 -19.906 -17.703 1 96.5 317 ALA A CA 1
ATOM 2561 C C . ALA A 1 317 ? -9.469 -20.875 -17.594 1 96.5 317 ALA A C 1
ATOM 2563 O O . ALA A 1 317 ? -10.047 -21.266 -18.609 1 96.5 317 ALA A O 1
ATOM 2564 N N . SER A 1 318 ? -9.797 -21.234 -16.359 1 97.38 318 SER A N 1
ATOM 2565 C CA . SER A 1 318 ? -10.898 -22.172 -16.188 1 97.38 318 SER A CA 1
ATOM 2566 C C . SER A 1 318 ? -11.484 -22.078 -14.781 1 97.38 318 SER A C 1
ATOM 2568 O O . SER A 1 318 ? -10.789 -21.688 -13.836 1 97.38 318 SER A O 1
ATOM 2570 N N . VAL A 1 319 ? -12.727 -22.375 -14.703 1 98.06 319 VAL A N 1
ATOM 2571 C CA . VAL A 1 319 ? -13.445 -22.578 -13.445 1 98.06 319 VAL A CA 1
ATOM 2572 C C . VAL A 1 319 ? -14.117 -23.938 -13.445 1 98.06 319 VAL A C 1
ATOM 2574 O O . VAL A 1 319 ? -14.953 -24.234 -14.305 1 98.06 319 VAL A O 1
ATOM 2577 N N . PRO A 1 320 ? -13.797 -24.781 -12.484 1 98.38 320 PRO A N 1
ATOM 2578 C CA . PRO A 1 320 ? -14.398 -26.125 -12.438 1 98.38 320 PRO A CA 1
ATOM 2579 C C . PRO A 1 320 ? -15.82 -26.109 -11.867 1 98.38 320 PRO A C 1
ATOM 2581 O O . PRO A 1 320 ? -16.156 -25.234 -11.07 1 98.38 320 PRO A O 1
ATOM 2584 N N . MET A 1 321 ? -16.641 -27.047 -12.344 1 98 321 MET A N 1
ATOM 2585 C CA . MET A 1 321 ? -17.922 -27.359 -11.719 1 98 321 MET A CA 1
ATOM 2586 C C . MET A 1 321 ? -17.781 -28.484 -10.711 1 98 321 MET A C 1
ATOM 2588 O O . MET A 1 321 ? -17.406 -29.609 -11.078 1 98 321 MET A O 1
ATOM 2592 N N . VAL A 1 322 ? -18.078 -28.188 -9.43 1 98.25 322 VAL A N 1
ATOM 2593 C CA . VAL A 1 322 ? -17.703 -29.109 -8.352 1 98.25 322 VAL A CA 1
ATOM 2594 C C . VAL A 1 322 ? -18.969 -29.75 -7.777 1 98.25 322 VAL A C 1
ATOM 2596 O O . VAL A 1 322 ? -20.016 -29.109 -7.688 1 98.25 322 VAL A O 1
ATOM 2599 N N . GLU A 1 323 ? -18.891 -30.984 -7.457 1 98.19 323 GLU A N 1
ATOM 2600 C CA . GLU A 1 323 ? -19.906 -31.75 -6.738 1 98.19 323 GLU A CA 1
ATOM 2601 C C . GLU A 1 323 ? -19.297 -32.531 -5.582 1 98.19 323 GLU A C 1
ATOM 2603 O O . GLU A 1 323 ? -18.078 -32.688 -5.5 1 98.19 323 GLU A O 1
ATOM 2608 N N . ARG A 1 324 ? -20.156 -32.969 -4.715 1 97.56 324 ARG A N 1
ATOM 2609 C CA . ARG A 1 324 ? -19.672 -33.875 -3.684 1 97.56 324 ARG A CA 1
ATOM 2610 C C . ARG A 1 324 ? -19.344 -35.25 -4.273 1 97.56 324 ARG A C 1
ATOM 2612 O O . ARG A 1 324 ? -20.062 -35.75 -5.16 1 97.56 324 ARG A O 1
ATOM 2619 N N . PHE A 1 325 ? -18.312 -35.75 -3.793 1 96.75 325 PHE A N 1
ATOM 2620 C CA . PHE A 1 325 ? -17.969 -37.094 -4.227 1 96.75 325 PHE A CA 1
ATOM 2621 C C . PHE A 1 325 ? -18.766 -38.125 -3.457 1 96.75 325 PHE A C 1
ATOM 2623 O O . PHE A 1 325 ? -18.922 -38.031 -2.24 1 96.75 325 PHE A O 1
ATOM 2630 N N . PRO A 1 326 ? -19.375 -39.156 -4.141 1 89.88 326 PRO A N 1
ATOM 2631 C CA . PRO A 1 326 ? -20.234 -40.156 -3.484 1 89.88 326 PRO A CA 1
ATOM 2632 C C . PRO A 1 326 ? -19.453 -41.094 -2.564 1 89.88 326 PRO A C 1
ATOM 2634 O O . PRO A 1 326 ? -18.281 -41.344 -2.799 1 89.88 326 PRO A O 1
ATOM 2637 N N . MET B 1 1 ? 52 -5.762 -28.234 1 28.09 1 MET B N 1
ATOM 2638 C CA . MET B 1 1 ? 50.688 -6.34 -28.062 1 28.09 1 MET B CA 1
ATOM 2639 C C . MET B 1 1 ? 49.906 -5.625 -26.953 1 28.09 1 MET B C 1
ATOM 2641 O O . MET B 1 1 ? 50.312 -5.656 -25.781 1 28.09 1 MET B O 1
ATOM 2645 N N . ARG B 1 2 ? 49.094 -4.465 -27.266 1 33 2 ARG B N 1
ATOM 2646 C CA . ARG B 1 2 ? 48.5 -3.361 -26.531 1 33 2 ARG B CA 1
ATOM 2647 C C . ARG B 1 2 ? 47.375 -3.861 -25.594 1 33 2 ARG B C 1
ATOM 2649 O O . ARG B 1 2 ? 46.562 -4.676 -25.984 1 33 2 ARG B O 1
ATOM 2656 N N . LEU B 1 3 ? 47.594 -3.783 -24.219 1 29.08 3 LEU B N 1
ATOM 2657 C CA . LEU B 1 3 ? 46.812 -4.082 -23.016 1 29.08 3 LEU B CA 1
ATOM 2658 C C . LEU B 1 3 ? 45.469 -3.391 -23.062 1 29.08 3 LEU B C 1
ATOM 2660 O O . LEU B 1 3 ? 45.375 -2.168 -22.906 1 29.08 3 LEU B O 1
ATOM 2664 N N . PHE B 1 4 ? 44.594 -3.646 -24.016 1 33.53 4 PHE B N 1
ATOM 2665 C CA . PHE B 1 4 ? 43.312 -2.957 -24.078 1 33.53 4 PHE B CA 1
ATOM 2666 C C . PHE B 1 4 ? 42.438 -3.307 -22.875 1 33.53 4 PHE B C 1
ATOM 2668 O O . PHE B 1 4 ? 41.938 -4.426 -22.766 1 33.53 4 PHE B O 1
ATOM 2675 N N . ILE B 1 5 ? 42.875 -2.834 -21.594 1 31.17 5 ILE B N 1
ATOM 2676 C CA . ILE B 1 5 ? 42.188 -3.135 -20.328 1 31.17 5 ILE B CA 1
ATOM 2677 C C . ILE B 1 5 ? 40.719 -2.719 -20.422 1 31.17 5 ILE B C 1
ATOM 2679 O O . ILE B 1 5 ? 40.406 -1.72 -21.062 1 31.17 5 ILE B O 1
ATOM 2683 N N . LEU B 1 6 ? 39.812 -3.492 -19.656 1 30.31 6 LEU B N 1
ATOM 2684 C CA . LEU B 1 6 ? 38.438 -3.865 -19.312 1 30.31 6 LEU B CA 1
ATOM 2685 C C . LEU B 1 6 ? 37.75 -2.719 -18.609 1 30.31 6 LEU B C 1
ATOM 2687 O O . LEU B 1 6 ? 37.781 -2.613 -17.375 1 30.31 6 LEU B O 1
ATOM 2691 N N . THR B 1 7 ? 37.875 -1.425 -19.016 1 32.09 7 THR B N 1
ATOM 2692 C CA . THR B 1 7 ? 37.344 -0.277 -18.297 1 32.09 7 THR B CA 1
ATOM 2693 C C . THR B 1 7 ? 35.812 -0.275 -18.359 1 32.09 7 THR B C 1
ATOM 2695 O O . THR B 1 7 ? 35.188 0.725 -18.016 1 32.09 7 THR B O 1
ATOM 2698 N N . VAL B 1 8 ? 35.094 -1.251 -18.922 1 29.44 8 VAL B N 1
ATOM 2699 C CA . VAL B 1 8 ? 33.75 -1.021 -19.391 1 29.44 8 VAL B CA 1
ATOM 2700 C C . VAL B 1 8 ? 32.812 -0.914 -18.188 1 29.44 8 VAL B C 1
ATOM 2702 O O . VAL B 1 8 ? 31.672 -0.437 -18.312 1 29.44 8 VAL B O 1
ATOM 2705 N N . LEU B 1 9 ? 33.094 -1.548 -17.031 1 31.78 9 LEU B N 1
ATOM 2706 C CA . LEU B 1 9 ? 32.031 -1.966 -16.109 1 31.78 9 LEU B CA 1
ATOM 2707 C C . LEU B 1 9 ? 31.516 -0.783 -15.297 1 31.78 9 LEU B C 1
ATOM 2709 O O . LEU B 1 9 ? 30.438 -0.86 -14.688 1 31.78 9 LEU B O 1
ATOM 2713 N N . LEU B 1 10 ? 32.281 0.321 -15.031 1 33.03 10 LEU B N 1
ATOM 2714 C CA . LEU B 1 10 ? 31.922 1.385 -14.094 1 33.03 10 LEU B CA 1
ATOM 2715 C C . LEU B 1 10 ? 30.859 2.297 -14.68 1 33.03 10 LEU B C 1
ATOM 2717 O O . LEU B 1 10 ? 30.391 3.229 -14.016 1 33.03 10 LEU B O 1
ATOM 2721 N N . ALA B 1 11 ? 30.547 2.367 -15.898 1 34.97 11 ALA B N 1
ATOM 2722 C CA . ALA B 1 11 ? 29.766 3.389 -16.594 1 34.97 11 ALA B CA 1
ATOM 2723 C C . ALA B 1 11 ? 28.266 3.162 -16.406 1 34.97 11 ALA B C 1
ATOM 2725 O O . ALA B 1 11 ? 27.484 4.109 -16.453 1 34.97 11 ALA B O 1
ATOM 2726 N N . GLY B 1 12 ? 27.703 1.975 -16.031 1 34.69 12 GLY B N 1
ATOM 2727 C CA . GLY B 1 12 ? 26.281 1.673 -16.047 1 34.69 12 GLY B CA 1
ATOM 2728 C C . GLY B 1 12 ? 25.547 2.223 -14.836 1 34.69 12 GLY B C 1
ATOM 2729 O O . GLY B 1 12 ? 24.391 2.637 -14.938 1 34.69 12 GLY B O 1
ATOM 2730 N N . ALA B 1 13 ? 26.094 2.094 -13.648 1 40.88 13 ALA B N 1
ATOM 2731 C CA . ALA B 1 13 ? 25.469 2.498 -12.391 1 40.88 13 ALA B CA 1
ATOM 2732 C C . ALA B 1 13 ? 25.25 4.008 -12.352 1 40.88 13 ALA B C 1
ATOM 2734 O O . ALA B 1 13 ? 24.219 4.477 -11.844 1 40.88 13 ALA B O 1
ATOM 2735 N N . PHE B 1 14 ? 26.203 4.805 -12.781 1 42.94 14 PHE B N 1
ATOM 2736 C CA . PHE B 1 14 ? 26.203 6.262 -12.766 1 42.94 14 PHE B CA 1
ATOM 2737 C C . PHE B 1 14 ? 25.141 6.812 -13.719 1 42.94 14 PHE B C 1
ATOM 2739 O O . PHE B 1 14 ? 24.562 7.867 -13.469 1 42.94 14 PHE B O 1
ATOM 2746 N N . ALA B 1 15 ? 24.953 6.082 -14.828 1 48.12 15 ALA B N 1
ATOM 2747 C CA . ALA B 1 15 ? 23.984 6.48 -15.844 1 48.12 15 ALA B CA 1
ATOM 2748 C C . ALA B 1 15 ? 22.562 6.43 -15.305 1 48.12 15 ALA B C 1
ATOM 2750 O O . ALA B 1 15 ? 21.75 7.312 -15.594 1 48.12 15 ALA B O 1
ATOM 2751 N N . SER B 1 16 ? 22.281 5.691 -14.117 1 78.44 16 SER B N 1
ATOM 2752 C CA . SER B 1 16 ? 20.938 5.48 -13.578 1 78.44 16 SER B CA 1
ATOM 2753 C C . SER B 1 16 ? 20.531 6.609 -12.641 1 78.44 16 SER B C 1
ATOM 2755 O O . SER B 1 16 ? 19.438 7.152 -12.758 1 78.44 16 SER B O 1
ATOM 2757 N N . ASN B 1 17 ? 21.531 7.211 -11.977 1 87.5 17 ASN B N 1
ATOM 2758 C CA . ASN B 1 17 ? 21.172 8.297 -11.07 1 87.5 17 ASN B CA 1
ATOM 2759 C C . ASN B 1 17 ? 20.984 9.617 -11.82 1 87.5 17 ASN B C 1
ATOM 2761 O O . ASN B 1 17 ? 20.172 10.453 -11.43 1 87.5 17 ASN B O 1
ATOM 2765 N N . ASP B 1 18 ? 21.812 9.734 -12.938 1 92.19 18 ASP B N 1
ATOM 2766 C CA . ASP B 1 18 ? 21.672 10.945 -13.734 1 92.19 18 ASP B CA 1
ATOM 2767 C C . ASP B 1 18 ? 20.266 11.047 -14.328 1 92.19 18 ASP B C 1
ATOM 2769 O O . ASP B 1 18 ? 19.625 12.094 -14.234 1 92.19 18 ASP B O 1
ATOM 2773 N N . ASP B 1 19 ? 19.906 9.969 -14.922 1 94.44 19 ASP B N 1
ATOM 2774 C CA . ASP B 1 19 ? 18.578 9.938 -15.516 1 94.44 19 ASP B CA 1
ATOM 2775 C C . ASP B 1 19 ? 17.5 10.188 -14.453 1 94.44 19 ASP B C 1
ATOM 2777 O O . ASP B 1 19 ? 16.562 10.961 -14.68 1 94.44 19 ASP B O 1
ATOM 2781 N N . LEU B 1 20 ? 17.609 9.609 -13.336 1 96 20 LEU B N 1
ATOM 2782 C CA . LEU B 1 20 ? 16.641 9.75 -12.258 1 96 20 LEU B CA 1
ATOM 2783 C C . LEU B 1 20 ? 16.641 11.172 -11.703 1 96 20 LEU B C 1
ATOM 2785 O O . LEU B 1 20 ? 15.586 11.719 -11.383 1 96 20 LEU B O 1
ATOM 2789 N N . TRP B 1 21 ? 17.844 11.75 -11.594 1 96.44 21 TRP B N 1
ATOM 2790 C CA . TRP B 1 21 ? 17.969 13.133 -11.156 1 96.44 21 TRP B CA 1
ATOM 2791 C C . TRP B 1 21 ? 17.219 14.078 -12.086 1 96.44 21 TRP B C 1
ATOM 2793 O O . TRP B 1 21 ? 16.469 14.938 -11.641 1 96.44 21 TRP B O 1
ATOM 2803 N N . HIS B 1 22 ? 17.438 13.875 -13.375 1 96.06 22 HIS B N 1
ATOM 2804 C CA . HIS B 1 22 ? 16.781 14.727 -14.359 1 96.06 22 HIS B CA 1
ATOM 2805 C C . HIS B 1 22 ? 15.273 14.539 -14.336 1 96.06 22 HIS B C 1
ATOM 2807 O O . HIS B 1 22 ? 14.516 15.508 -14.422 1 96.06 22 HIS B O 1
ATOM 2813 N N . GLU B 1 23 ? 14.852 13.281 -14.281 1 96.56 23 GLU B N 1
ATOM 2814 C CA . GLU B 1 23 ? 13.422 13 -14.195 1 96.56 23 GLU B CA 1
ATOM 2815 C C . GLU B 1 23 ? 12.805 13.609 -12.938 1 96.56 23 GLU B C 1
ATOM 2817 O O . GLU B 1 23 ? 11.68 14.109 -12.977 1 96.56 23 GLU B O 1
ATOM 2822 N N . TRP B 1 24 ? 13.531 13.531 -11.844 1 97.44 24 TRP B N 1
ATOM 2823 C CA . TRP B 1 24 ? 13.062 14.094 -10.586 1 97.44 24 TRP B CA 1
ATOM 2824 C C . TRP B 1 24 ? 12.906 15.609 -10.688 1 97.44 24 TRP B C 1
ATOM 2826 O O . TRP B 1 24 ? 11.891 16.172 -10.273 1 97.44 24 TRP B O 1
ATOM 2836 N N . LYS B 1 25 ? 13.922 16.312 -11.227 1 96.88 25 LYS B N 1
ATOM 2837 C CA . LYS B 1 25 ? 13.859 17.75 -11.406 1 96.88 25 LYS B CA 1
ATOM 2838 C C . LYS B 1 25 ? 12.664 18.156 -12.266 1 96.88 25 LYS B C 1
ATOM 2840 O O . LYS B 1 25 ? 11.977 19.141 -11.977 1 96.88 25 LYS B O 1
ATOM 2845 N N . ARG B 1 26 ? 12.508 17.359 -13.297 1 95.81 26 ARG B N 1
ATOM 2846 C CA . ARG B 1 26 ? 11.375 17.625 -14.18 1 95.81 26 ARG B CA 1
ATOM 2847 C C . ARG B 1 26 ? 10.055 17.469 -13.445 1 95.81 26 ARG B C 1
ATOM 2849 O O . ARG B 1 26 ? 9.18 18.344 -13.523 1 95.81 26 ARG B O 1
ATOM 2856 N N . LYS B 1 27 ? 9.906 16.391 -12.727 1 95.5 27 LYS B N 1
ATOM 2857 C CA . LYS B 1 27 ? 8.656 16.078 -12.031 1 95.5 27 LYS B CA 1
ATOM 2858 C C . LYS B 1 27 ? 8.312 17.156 -11.008 1 95.5 27 LYS B C 1
ATOM 2860 O O . LYS B 1 27 ? 7.148 17.516 -10.859 1 95.5 27 LYS B O 1
ATOM 2865 N N . TYR B 1 28 ? 9.328 17.625 -10.312 1 94.62 28 TYR B N 1
ATOM 2866 C CA . TYR B 1 28 ? 9.055 18.547 -9.211 1 94.62 28 TYR B CA 1
ATOM 2867 C C . TYR B 1 28 ? 9.453 19.969 -9.578 1 94.62 28 TYR B C 1
ATOM 2869 O O . TYR B 1 28 ? 9.602 20.828 -8.703 1 94.62 28 TYR B O 1
ATOM 2877 N N . ASN B 1 29 ? 9.719 20.234 -10.906 1 93.88 29 ASN B N 1
ATOM 2878 C CA . ASN B 1 29 ? 9.992 21.547 -11.461 1 93.88 29 ASN B CA 1
ATOM 2879 C C . ASN B 1 29 ? 11.133 22.25 -10.719 1 93.88 29 ASN B C 1
ATOM 2881 O O . ASN B 1 29 ? 10.992 23.391 -10.273 1 93.88 29 ASN B O 1
ATOM 2885 N N . LYS B 1 30 ? 12.203 21.484 -10.578 1 95.31 30 LYS B N 1
ATOM 2886 C CA . LYS B 1 30 ? 13.391 22.016 -9.906 1 95.31 30 LYS B CA 1
ATOM 2887 C C . LYS B 1 30 ? 14.375 22.594 -10.914 1 95.31 30 LYS B C 1
ATOM 2889 O O . LYS B 1 30 ? 14.648 21.969 -11.945 1 95.31 30 LYS B O 1
ATOM 2894 N N . GLU B 1 31 ? 14.82 23.766 -10.688 1 92.75 31 GLU B N 1
ATOM 2895 C CA . GLU B 1 31 ? 15.859 24.422 -11.469 1 92.75 31 GLU B CA 1
ATOM 2896 C C . GLU B 1 31 ? 16.922 25.031 -10.57 1 92.75 31 GLU B C 1
ATOM 2898 O O . GLU B 1 31 ? 16.594 25.672 -9.562 1 92.75 31 GLU B O 1
ATOM 2903 N N . TYR B 1 32 ? 18.125 24.641 -10.93 1 92.25 32 TYR B N 1
ATOM 2904 C CA . TYR B 1 32 ? 19.234 25.125 -10.125 1 92.25 32 TYR B CA 1
ATOM 2905 C C . TYR B 1 32 ? 20.266 25.859 -10.992 1 92.25 32 TYR B C 1
ATOM 2907 O O . TYR B 1 32 ? 20.406 25.547 -12.172 1 92.25 32 TYR B O 1
ATOM 2915 N N . ASN B 1 33 ? 20.844 26.891 -10.359 1 86.06 33 ASN B N 1
ATOM 2916 C CA . ASN B 1 33 ? 22.016 27.484 -11.008 1 86.06 33 ASN B CA 1
ATOM 2917 C C . ASN B 1 33 ? 23.234 26.594 -10.844 1 86.06 33 ASN B C 1
ATOM 2919 O O . ASN B 1 33 ? 23.188 25.562 -10.164 1 86.06 33 ASN B O 1
ATOM 2923 N N . GLY B 1 34 ? 24.422 26.859 -11.43 1 78.31 34 GLY B N 1
ATOM 2924 C CA . GLY B 1 34 ? 25.594 26 -11.508 1 78.31 34 GLY B CA 1
ATOM 2925 C C . GLY B 1 34 ? 26.047 25.484 -10.148 1 78.31 34 GLY B C 1
ATOM 2926 O O . GLY B 1 34 ? 25.906 24.297 -9.844 1 78.31 34 GLY B O 1
ATOM 2927 N N . ALA B 1 35 ? 26.562 26.25 -9.242 1 78.06 35 ALA B N 1
ATOM 2928 C CA . ALA B 1 35 ? 27.062 25.828 -7.941 1 78.06 35 ALA B CA 1
ATOM 2929 C C . ALA B 1 35 ? 25.953 25.219 -7.098 1 78.06 35 ALA B C 1
ATOM 2931 O O . ALA B 1 35 ? 26.172 24.203 -6.418 1 78.06 35 ALA B O 1
ATOM 2932 N N . ASP B 1 36 ? 24.797 25.609 -7.207 1 89.06 36 ASP B N 1
ATOM 2933 C CA . ASP B 1 36 ? 23.656 25.109 -6.449 1 89.06 36 ASP B CA 1
ATOM 2934 C C . ASP B 1 36 ? 23.219 23.734 -6.957 1 89.06 36 ASP B C 1
ATOM 2936 O O . ASP B 1 36 ? 22.828 22.875 -6.172 1 89.06 36 ASP B O 1
ATOM 2940 N N . ASN B 1 37 ? 23.5 23.547 -8.219 1 91.81 37 ASN B N 1
ATOM 2941 C CA . ASN B 1 37 ? 23.094 22.281 -8.812 1 91.81 37 ASN B CA 1
ATOM 2942 C C . ASN B 1 37 ? 23.906 21.125 -8.25 1 91.81 37 ASN B C 1
ATOM 2944 O O . ASN B 1 37 ? 23.359 20.062 -7.945 1 91.81 37 ASN B O 1
ATOM 2948 N N . GLU B 1 38 ? 25.109 21.344 -8.156 1 93 38 GLU B N 1
ATOM 2949 C CA . GLU B 1 38 ? 25.984 20.281 -7.641 1 93 38 GLU B CA 1
ATOM 2950 C C . GLU B 1 38 ? 25.656 19.969 -6.184 1 93 38 GLU B C 1
ATOM 2952 O O . GLU B 1 38 ? 25.594 18.812 -5.793 1 93 38 GLU B O 1
ATOM 2957 N N . HIS B 1 39 ? 25.578 21.016 -5.391 1 95.12 39 HIS B N 1
ATOM 2958 C CA . HIS B 1 39 ? 25.234 20.828 -3.984 1 95.12 39 HIS B CA 1
ATOM 2959 C C . HIS B 1 39 ? 23.922 20.078 -3.826 1 95.12 39 HIS B C 1
ATOM 2961 O O . HIS B 1 39 ? 23.844 19.109 -3.074 1 95.12 39 HIS B O 1
ATOM 2967 N N . ARG B 1 40 ? 22.875 20.531 -4.523 1 97.44 40 ARG B N 1
ATOM 2968 C CA . ARG B 1 40 ? 21.547 19.906 -4.469 1 97.44 40 ARG B CA 1
ATOM 2969 C C . ARG B 1 40 ? 21.609 18.453 -4.93 1 97.44 40 ARG B C 1
ATOM 2971 O O . ARG B 1 40 ? 20.969 17.578 -4.348 1 97.44 40 ARG B O 1
ATOM 2978 N N . ARG B 1 41 ? 22.391 18.203 -5.93 1 96.5 41 ARG B N 1
ATOM 2979 C CA . ARG B 1 41 ? 22.562 16.844 -6.43 1 96.5 41 ARG B CA 1
ATOM 2980 C C . ARG B 1 41 ? 23.172 15.945 -5.367 1 96.5 41 ARG B C 1
ATOM 2982 O O . ARG B 1 41 ? 22.734 14.812 -5.176 1 96.5 41 ARG B O 1
ATOM 2989 N N . ASN B 1 42 ? 24.188 16.484 -4.746 1 96.88 42 ASN B N 1
ATOM 2990 C CA . ASN B 1 42 ? 24.844 15.711 -3.693 1 96.88 42 ASN B CA 1
ATOM 2991 C C . ASN B 1 42 ? 23.875 15.375 -2.562 1 96.88 42 ASN B C 1
ATOM 2993 O O . ASN B 1 42 ? 23.844 14.25 -2.072 1 96.88 42 ASN B O 1
ATOM 2997 N N . VAL B 1 43 ? 23.125 16.344 -2.102 1 97.75 43 VAL B N 1
ATOM 2998 C CA . VAL B 1 43 ? 22.141 16.141 -1.048 1 97.75 43 VAL B CA 1
ATOM 2999 C C . VAL B 1 43 ? 21.094 15.133 -1.52 1 97.75 43 VAL B C 1
ATOM 3001 O O . VAL B 1 43 ? 20.703 14.227 -0.774 1 97.75 43 VAL B O 1
ATOM 3004 N N . TRP B 1 44 ? 20.625 15.281 -2.756 1 97.94 44 TRP B N 1
ATOM 3005 C CA . TRP B 1 44 ? 19.656 14.367 -3.357 1 97.94 44 TRP B CA 1
ATOM 3006 C C . TRP B 1 44 ? 20.172 12.938 -3.336 1 97.94 44 TRP B C 1
ATOM 3008 O O . TRP B 1 44 ? 19.469 12.016 -2.924 1 97.94 44 TRP B O 1
ATOM 3018 N N . GLU B 1 45 ? 21.375 12.734 -3.729 1 97.75 45 GLU B N 1
ATOM 3019 C CA . GLU B 1 45 ? 21.969 11.398 -3.777 1 97.75 45 GLU B CA 1
ATOM 3020 C C . GLU B 1 45 ? 22.078 10.789 -2.381 1 97.75 45 GLU B C 1
ATOM 3022 O O . GLU B 1 45 ? 21.875 9.594 -2.201 1 97.75 45 GLU B O 1
ATOM 3027 N N . LYS B 1 46 ? 22.469 11.641 -1.451 1 97.38 46 LYS B N 1
ATOM 3028 C CA . LYS B 1 46 ? 22.531 11.164 -0.073 1 97.38 46 LYS B CA 1
ATOM 3029 C C . LYS B 1 46 ? 21.156 10.711 0.415 1 97.38 46 LYS B C 1
ATOM 3031 O O . LYS B 1 46 ? 21.031 9.656 1.046 1 97.38 46 LYS B O 1
ATOM 3036 N N . ASN B 1 47 ? 20.156 11.523 0.157 1 97.81 47 ASN B N 1
ATOM 3037 C CA . ASN B 1 47 ? 18.797 11.172 0.542 1 97.81 47 ASN B CA 1
ATOM 3038 C C . ASN B 1 47 ? 18.312 9.93 -0.199 1 97.81 47 ASN B C 1
ATOM 3040 O O . ASN B 1 47 ? 17.609 9.094 0.375 1 97.81 47 ASN B O 1
ATOM 3044 N N . VAL B 1 48 ? 18.625 9.781 -1.482 1 97.81 48 VAL B N 1
ATOM 3045 C CA . VAL B 1 48 ? 18.281 8.594 -2.264 1 97.81 48 VAL B CA 1
ATOM 3046 C C . VAL B 1 48 ? 18.875 7.352 -1.61 1 97.81 48 VAL B C 1
ATOM 3048 O O . VAL B 1 48 ? 18.188 6.336 -1.465 1 97.81 48 VAL B O 1
ATOM 3051 N N . LYS B 1 49 ? 20.109 7.469 -1.24 1 96.69 49 LYS B N 1
ATOM 3052 C CA . LYS B 1 49 ? 20.75 6.344 -0.568 1 96.69 49 LYS B CA 1
ATOM 3053 C C . LYS B 1 49 ? 20.016 5.98 0.718 1 96.69 49 LYS B C 1
ATOM 3055 O O . LYS B 1 49 ? 19.797 4.797 1.002 1 96.69 49 LYS B O 1
ATOM 3060 N N . HIS B 1 50 ? 19.672 6.984 1.501 1 96.88 50 HIS B N 1
ATOM 3061 C CA . HIS B 1 50 ? 18.922 6.762 2.727 1 96.88 50 HIS B CA 1
ATOM 3062 C C . HIS B 1 50 ? 17.594 6.07 2.434 1 96.88 50 HIS B C 1
ATOM 3064 O O . HIS B 1 50 ? 17.234 5.102 3.107 1 96.88 50 HIS B O 1
ATOM 3070 N N . ILE B 1 51 ? 16.844 6.527 1.426 1 97.81 51 ILE B N 1
ATOM 3071 C CA . ILE B 1 51 ? 15.57 5.949 1.004 1 97.81 51 ILE B CA 1
ATOM 3072 C C . ILE B 1 51 ? 15.766 4.477 0.644 1 97.81 51 ILE B C 1
ATOM 3074 O O . ILE B 1 51 ? 15.023 3.615 1.109 1 97.81 51 ILE B O 1
ATOM 3078 N N . GLN B 1 52 ? 16.75 4.219 -0.149 1 97.19 52 GLN B N 1
ATOM 3079 C CA . GLN B 1 52 ? 17 2.871 -0.641 1 97.19 52 GLN B CA 1
ATOM 3080 C C . GLN B 1 52 ? 17.328 1.92 0.508 1 97.19 52 GLN B C 1
ATOM 3082 O O . GLN B 1 52 ? 16.781 0.821 0.587 1 97.19 52 GLN B O 1
ATOM 3087 N N . GLU B 1 53 ? 18.203 2.348 1.359 1 96.44 53 GLU B N 1
ATOM 3088 C CA . GLU B 1 53 ? 18.578 1.511 2.494 1 96.44 53 GLU B CA 1
ATOM 3089 C C . GLU B 1 53 ? 17.391 1.278 3.426 1 96.44 53 GLU B C 1
ATOM 3091 O O . GLU B 1 53 ? 17.141 0.149 3.852 1 96.44 53 GLU B O 1
ATOM 3096 N N . HIS B 1 54 ? 16.734 2.328 3.764 1 97.12 54 HIS B N 1
ATOM 3097 C CA . HIS B 1 54 ? 15.57 2.234 4.645 1 97.12 54 HIS B CA 1
ATOM 3098 C C . HIS B 1 54 ? 14.523 1.276 4.082 1 97.12 54 HIS B C 1
ATOM 3100 O O . HIS B 1 54 ? 13.953 0.475 4.82 1 97.12 54 HIS B O 1
ATOM 3106 N N . ASN B 1 55 ? 14.281 1.373 2.789 1 97.81 55 ASN B N 1
ATOM 3107 C CA . ASN B 1 55 ? 13.234 0.561 2.17 1 97.81 55 ASN B CA 1
ATOM 3108 C C . ASN B 1 55 ? 13.633 -0.912 2.115 1 97.81 55 ASN B C 1
ATOM 3110 O O . ASN B 1 55 ? 12.773 -1.793 2.182 1 97.81 55 ASN B O 1
ATOM 3114 N N . LEU B 1 56 ? 14.906 -1.229 1.95 1 97.25 56 LEU B N 1
ATOM 3115 C CA . LEU B 1 56 ? 15.352 -2.613 2.066 1 97.25 56 LEU B CA 1
ATOM 3116 C C . LEU B 1 56 ? 15.109 -3.146 3.473 1 97.25 56 LEU B C 1
ATOM 3118 O O . LEU B 1 56 ? 14.719 -4.305 3.643 1 97.25 56 LEU B O 1
ATOM 3122 N N . ARG B 1 57 ? 15.367 -2.316 4.488 1 96.88 57 ARG B N 1
ATOM 3123 C CA . ARG B 1 57 ? 15.07 -2.715 5.859 1 96.88 57 ARG B CA 1
ATOM 3124 C C . ARG B 1 57 ? 13.578 -2.984 6.043 1 96.88 57 ARG B C 1
ATOM 3126 O O . ARG B 1 57 ? 13.195 -3.895 6.777 1 96.88 57 ARG B O 1
ATOM 3133 N N . HIS B 1 58 ? 12.781 -2.172 5.398 1 97.25 58 HIS B N 1
ATOM 3134 C CA . HIS B 1 58 ? 11.344 -2.406 5.43 1 97.25 58 HIS B CA 1
ATOM 3135 C C . HIS B 1 58 ? 10.992 -3.756 4.812 1 97.25 58 HIS B C 1
ATOM 3137 O O . HIS B 1 58 ? 10.172 -4.496 5.352 1 97.25 58 HIS B O 1
ATOM 3143 N N . ASP B 1 59 ? 11.602 -4.047 3.645 1 96.19 59 ASP B N 1
ATOM 3144 C CA . ASP B 1 59 ? 11.359 -5.328 2.99 1 96.19 59 ASP B CA 1
ATOM 3145 C C . ASP B 1 59 ? 11.656 -6.492 3.936 1 96.19 59 ASP B C 1
ATOM 3147 O O . ASP B 1 59 ? 11.031 -7.547 3.848 1 96.19 59 ASP B O 1
ATOM 3151 N N . LEU B 1 60 ? 12.625 -6.309 4.781 1 95.88 60 LEU B N 1
ATOM 3152 C CA . LEU B 1 60 ? 13.062 -7.363 5.691 1 95.88 60 LEU B CA 1
ATOM 3153 C C . LEU B 1 60 ? 12.25 -7.34 6.98 1 95.88 60 LEU B C 1
ATOM 3155 O O . LEU B 1 60 ? 12.492 -8.141 7.891 1 95.88 60 LEU B O 1
ATOM 3159 N N . GLY B 1 61 ? 11.281 -6.422 7.117 1 94.06 61 GLY B N 1
ATOM 3160 C CA . GLY B 1 61 ? 10.391 -6.359 8.266 1 94.06 61 GLY B CA 1
ATOM 3161 C C . GLY B 1 61 ? 11.016 -5.668 9.469 1 94.06 61 GLY B C 1
ATOM 3162 O O . GLY B 1 61 ? 10.555 -5.832 10.594 1 94.06 61 GLY B O 1
ATOM 3163 N N . LEU B 1 62 ? 12.102 -4.887 9.266 1 95.5 62 LEU B N 1
ATOM 3164 C CA . LEU B 1 62 ? 12.844 -4.277 10.367 1 95.5 62 LEU B CA 1
ATOM 3165 C C . LEU B 1 62 ? 12.273 -2.906 10.719 1 95.5 62 LEU B C 1
ATOM 3167 O O . LEU B 1 62 ? 12.555 -2.365 11.789 1 95.5 62 LEU B O 1
ATOM 3171 N N . VAL B 1 63 ? 11.57 -2.291 9.836 1 96 63 VAL B N 1
ATOM 3172 C CA . VAL B 1 63 ? 10.867 -1.036 10.062 1 96 63 VAL B CA 1
ATOM 3173 C C . VAL B 1 63 ? 9.461 -1.118 9.469 1 96 63 VAL B C 1
ATOM 3175 O O . VAL B 1 63 ? 9.172 -2.018 8.672 1 96 63 VAL B O 1
ATOM 3178 N N . THR B 1 64 ? 8.562 -0.186 9.797 1 97 64 THR B N 1
ATOM 3179 C CA . THR B 1 64 ? 7.145 -0.357 9.508 1 97 64 THR B CA 1
ATOM 3180 C C . THR B 1 64 ? 6.68 0.652 8.461 1 97 64 THR B C 1
ATOM 3182 O O . THR B 1 64 ? 5.484 0.746 8.164 1 97 64 THR B O 1
ATOM 3185 N N . TYR B 1 65 ? 7.617 1.402 7.906 1 97.5 65 TYR B N 1
ATOM 3186 C CA . TYR B 1 65 ? 7.258 2.414 6.918 1 97.5 65 TYR B CA 1
ATOM 3187 C C . TYR B 1 65 ? 8.32 2.514 5.832 1 97.5 65 TYR B C 1
ATOM 3189 O O . TYR B 1 65 ? 9.43 1.995 5.988 1 97.5 65 TYR B O 1
ATOM 3197 N N . THR B 1 66 ? 7.922 3.076 4.707 1 98.25 66 THR B N 1
ATOM 3198 C CA . THR B 1 66 ? 8.852 3.305 3.611 1 98.25 66 THR B CA 1
ATOM 3199 C C . THR B 1 66 ? 9.047 4.801 3.365 1 98.25 66 THR B C 1
ATOM 3201 O O . THR B 1 66 ? 8.242 5.617 3.822 1 98.25 66 THR B O 1
ATOM 3204 N N . LEU B 1 67 ? 10.125 5.09 2.777 1 98.31 67 LEU B N 1
ATOM 3205 C CA . LEU B 1 67 ? 10.438 6.438 2.316 1 98.31 67 LEU B CA 1
ATOM 3206 C C . LEU B 1 67 ? 10.422 6.508 0.793 1 98.31 67 LEU B C 1
ATOM 3208 O O . LEU B 1 67 ? 10.453 5.477 0.12 1 98.31 67 LEU B O 1
ATOM 3212 N N . GLY B 1 68 ? 10.383 7.703 0.234 1 98.12 68 GLY B N 1
ATOM 3213 C CA . GLY B 1 68 ? 10.359 7.859 -1.212 1 98.12 68 GLY B CA 1
ATOM 3214 C C . GLY B 1 68 ? 10.773 9.25 -1.668 1 98.12 68 GLY B C 1
ATOM 3215 O O . GLY B 1 68 ? 10.836 10.18 -0.861 1 98.12 68 GLY B O 1
ATOM 3216 N N . LEU B 1 69 ? 11.039 9.281 -2.967 1 97.75 69 LEU B N 1
ATOM 3217 C CA . LEU B 1 69 ? 11.336 10.57 -3.578 1 97.75 69 LEU B CA 1
ATOM 3218 C C . LEU B 1 69 ? 10.125 11.5 -3.516 1 97.75 69 LEU B C 1
ATOM 3220 O O . LEU B 1 69 ? 8.992 11.055 -3.709 1 97.75 69 LEU B O 1
ATOM 3224 N N . ASN B 1 70 ? 10.398 12.711 -3.236 1 96.88 70 ASN B N 1
ATOM 3225 C CA . ASN B 1 70 ? 9.398 13.773 -3.334 1 96.88 70 ASN B CA 1
ATOM 3226 C C . ASN B 1 70 ? 10.055 15.141 -3.521 1 96.88 70 ASN B C 1
ATOM 3228 O O . ASN B 1 70 ? 11.227 15.227 -3.881 1 96.88 70 ASN B O 1
ATOM 3232 N N . GLN B 1 71 ? 9.336 16.172 -3.355 1 95.38 71 GLN B N 1
ATOM 3233 C CA . GLN B 1 71 ? 9.797 17.516 -3.674 1 95.38 71 GLN B CA 1
ATOM 3234 C C . GLN B 1 71 ? 10.883 17.984 -2.701 1 95.38 71 GLN B C 1
ATOM 3236 O O . GLN B 1 71 ? 11.562 18.969 -2.947 1 95.38 71 GLN B O 1
ATOM 3241 N N . PHE B 1 72 ? 11.102 17.234 -1.592 1 96.69 72 PHE B N 1
ATOM 3242 C CA . PHE B 1 72 ? 12.023 17.688 -0.556 1 96.69 72 PHE B CA 1
ATOM 3243 C C . PHE B 1 72 ? 13.336 16.922 -0.631 1 96.69 72 PHE B C 1
ATOM 3245 O O . PHE B 1 72 ? 14.242 17.156 0.168 1 96.69 72 PHE B O 1
ATOM 3252 N N . THR B 1 73 ? 13.453 16.031 -1.586 1 97.56 73 THR B N 1
ATOM 3253 C CA . THR B 1 73 ? 14.555 15.07 -1.587 1 97.56 73 THR B CA 1
ATOM 3254 C C . THR B 1 73 ? 15.883 15.781 -1.806 1 97.56 73 THR B C 1
ATOM 3256 O O . THR B 1 73 ? 16.953 15.227 -1.517 1 97.56 73 THR B O 1
ATOM 3259 N N . ASP B 1 74 ? 15.969 17 -2.318 1 97.12 74 ASP B N 1
ATOM 3260 C CA . ASP B 1 74 ? 17.203 17.75 -2.541 1 97.12 74 ASP B CA 1
ATOM 3261 C C . ASP B 1 74 ? 17.562 18.578 -1.311 1 97.12 74 ASP B C 1
ATOM 3263 O O . ASP B 1 74 ? 18.469 19.422 -1.37 1 97.12 74 ASP B O 1
ATOM 3267 N N . LEU B 1 75 ? 16.875 18.391 -0.183 1 96.94 75 LEU B N 1
ATOM 3268 C CA . LEU B 1 75 ? 17.141 19.141 1.036 1 96.94 75 LEU B CA 1
ATOM 3269 C C . LEU B 1 75 ? 17.703 18.234 2.129 1 96.94 75 LEU B C 1
ATOM 3271 O O . LEU B 1 75 ? 17.25 17.109 2.295 1 96.94 75 LEU B O 1
ATOM 3275 N N . THR B 1 76 ? 18.703 18.797 2.816 1 96.69 76 THR B N 1
ATOM 3276 C CA . THR B 1 76 ? 19.031 18.172 4.086 1 96.69 76 THR B CA 1
ATOM 3277 C C . THR B 1 76 ? 17.906 18.359 5.098 1 96.69 76 THR B C 1
ATOM 3279 O O . THR B 1 76 ? 17.047 19.219 4.93 1 96.69 76 THR B O 1
ATOM 3282 N N . PHE B 1 77 ? 17.953 17.562 6.113 1 95.31 77 PHE B N 1
ATOM 3283 C CA . PHE B 1 77 ? 16.922 17.734 7.129 1 95.31 77 PHE B CA 1
ATOM 3284 C C . PHE B 1 77 ? 17 19.125 7.75 1 95.31 77 PHE B C 1
ATOM 3286 O O . PHE B 1 77 ? 15.969 19.734 8.047 1 95.31 77 PHE B O 1
ATOM 3293 N N . GLU B 1 78 ? 18.203 19.562 7.988 1 95.25 78 GLU B N 1
ATOM 3294 C CA . GLU B 1 78 ? 18.375 20.891 8.578 1 95.25 78 GLU B CA 1
ATOM 3295 C C . GLU B 1 78 ? 17.781 21.969 7.684 1 95.25 78 GLU B C 1
ATOM 3297 O O . GLU B 1 78 ? 17.125 22.906 8.172 1 95.25 78 GLU B O 1
ATOM 3302 N N . GLU B 1 79 ? 18.062 21.859 6.41 1 95.06 79 GLU B N 1
ATOM 3303 C CA . GLU B 1 79 ? 17.484 22.812 5.469 1 95.06 79 GLU B CA 1
ATOM 3304 C C . GLU B 1 79 ? 15.961 22.719 5.461 1 95.06 79 GLU B C 1
ATOM 3306 O O . GLU B 1 79 ? 15.273 23.75 5.449 1 95.06 79 GLU B O 1
ATOM 3311 N N . PHE B 1 80 ? 15.492 21.531 5.445 1 95.69 80 PHE B N 1
ATOM 3312 C CA . PHE B 1 80 ? 14.055 21.297 5.465 1 95.69 80 PHE B CA 1
ATOM 3313 C C . PHE B 1 80 ? 13.422 21.922 6.707 1 95.69 80 PHE B C 1
ATOM 3315 O O . PHE B 1 80 ? 12.43 22.641 6.613 1 95.69 80 PHE B O 1
ATOM 3322 N N . LYS B 1 81 ? 13.953 21.578 7.836 1 93.31 81 LYS B N 1
ATOM 3323 C CA . LYS B 1 81 ? 13.461 22.094 9.117 1 93.31 81 LYS B CA 1
ATOM 3324 C C . LYS B 1 81 ? 13.398 23.625 9.102 1 93.31 81 LYS B C 1
ATOM 3326 O O . LYS B 1 81 ? 12.406 24.203 9.539 1 93.31 81 LYS B O 1
ATOM 3331 N N . ALA B 1 82 ? 14.398 24.25 8.594 1 92 82 ALA B N 1
ATOM 3332 C CA . ALA B 1 82 ? 14.5 25.703 8.578 1 92 82 ALA B CA 1
ATOM 3333 C C . ALA B 1 82 ? 13.445 26.328 7.668 1 92 82 ALA B C 1
ATOM 3335 O O . ALA B 1 82 ? 12.953 27.422 7.934 1 92 82 ALA B O 1
ATOM 3336 N N . LYS B 1 83 ? 13.086 25.562 6.684 1 90.31 83 LYS B N 1
ATOM 3337 C CA . LYS B 1 83 ? 12.227 26.141 5.652 1 90.31 83 LYS B CA 1
ATOM 3338 C C . LYS B 1 83 ? 10.758 25.812 5.926 1 90.31 83 LYS B C 1
ATOM 3340 O O . LYS B 1 83 ? 9.875 26.609 5.605 1 90.31 83 LYS B O 1
ATOM 3345 N N . TYR B 1 84 ? 10.516 24.625 6.469 1 91.25 84 TYR B N 1
ATOM 3346 C CA . TYR B 1 84 ? 9.141 24.141 6.414 1 91.25 84 TYR B CA 1
ATOM 3347 C C . TYR B 1 84 ? 8.602 23.891 7.812 1 91.25 84 TYR B C 1
ATOM 3349 O O . TYR B 1 84 ? 7.398 23.672 7.988 1 91.25 84 TYR B O 1
ATOM 3357 N N . LEU B 1 85 ? 9.445 23.891 8.797 1 92.06 85 LEU B N 1
ATOM 3358 C CA . LEU B 1 85 ? 9 23.594 10.156 1 92.06 85 LEU B CA 1
ATOM 3359 C C . LEU B 1 85 ? 9.211 24.797 11.07 1 92.06 85 LEU B C 1
ATOM 3361 O O . LEU B 1 85 ? 10.031 25.672 10.781 1 92.06 85 LEU B O 1
ATOM 3365 N N . ILE B 1 86 ? 8.422 24.891 12.023 1 89.94 86 ILE B N 1
ATOM 3366 C CA . ILE B 1 86 ? 8.562 25.891 13.078 1 89.94 86 ILE B CA 1
ATOM 3367 C C . ILE B 1 86 ? 8.477 25.219 14.445 1 89.94 86 ILE B C 1
ATOM 3369 O O . ILE B 1 86 ? 7.492 24.547 14.75 1 89.94 86 ILE B O 1
ATOM 3373 N N . GLU B 1 87 ? 9.562 25.312 15.117 1 84.81 87 GLU B N 1
ATOM 3374 C CA . GLU B 1 87 ? 9.578 24.75 16.453 1 84.81 87 GLU B CA 1
ATOM 3375 C C . GLU B 1 87 ? 8.805 25.625 17.438 1 84.81 87 GLU B C 1
ATOM 3377 O O . GLU B 1 87 ? 9.031 26.828 17.516 1 84.81 87 GLU B O 1
ATOM 3382 N N . MET B 1 88 ? 7.836 25.016 18.016 1 78.25 88 MET B N 1
ATOM 3383 C CA . MET B 1 88 ? 7.078 25.719 19.047 1 78.25 88 MET B CA 1
ATOM 3384 C C . MET B 1 88 ? 7 24.891 20.312 1 78.25 88 MET B C 1
ATOM 3386 O O . MET B 1 88 ? 6.945 23.656 20.266 1 78.25 88 MET B O 1
ATOM 3390 N N . SER B 1 89 ? 7.27 25.547 21.469 1 70.56 89 SER B N 1
ATOM 3391 C CA . SER B 1 89 ? 7.066 24.891 22.75 1 70.56 89 SER B CA 1
ATOM 3392 C C . SER B 1 89 ? 5.66 25.125 23.281 1 70.56 89 SER B C 1
ATOM 3394 O O . SER B 1 89 ? 5.164 26.266 23.25 1 70.56 89 SER B O 1
ATOM 3396 N N . PRO B 1 90 ? 4.98 24.016 23.438 1 61.72 90 PRO B N 1
ATOM 3397 C CA . PRO B 1 90 ? 3.631 24.203 23.969 1 61.72 90 PRO B CA 1
ATOM 3398 C C . PRO B 1 90 ? 3.609 25.078 25.219 1 61.72 90 PRO B C 1
ATOM 3400 O O . PRO B 1 90 ? 4.387 24.844 26.156 1 61.72 90 PRO B O 1
ATOM 3403 N N . GLU B 1 91 ? 3.822 26.375 25.109 1 57.62 91 GLU B N 1
ATOM 3404 C CA . GLU B 1 91 ? 3.73 27.188 26.328 1 57.62 91 GLU B CA 1
ATOM 3405 C C . GLU B 1 91 ? 2.312 27.172 26.891 1 57.62 91 GLU B C 1
ATOM 3407 O O . GLU B 1 91 ? 1.341 27.062 26.141 1 57.62 91 GLU B O 1
ATOM 3412 N N . SER B 1 92 ? 2.178 26.766 28.266 1 51.72 92 SER B N 1
ATOM 3413 C CA . SER B 1 92 ? 0.987 26.609 29.094 1 51.72 92 SER B CA 1
ATOM 3414 C C . SER B 1 92 ? -0.058 27.672 28.781 1 51.72 92 SER B C 1
ATOM 3416 O O . SER B 1 92 ? -1.255 27.375 28.734 1 51.72 92 SER B O 1
ATOM 3418 N N . GLU B 1 93 ? 0.26 28.922 28.656 1 46.91 93 GLU B N 1
ATOM 3419 C CA . GLU B 1 93 ? -0.737 29.984 28.766 1 46.91 93 GLU B CA 1
ATOM 3420 C C . GLU B 1 93 ? -1.6 30.062 27.516 1 46.91 93 GLU B C 1
ATOM 3422 O O . GLU B 1 93 ? -2.795 30.359 27.594 1 46.91 93 GLU B O 1
ATOM 3427 N N . SER B 1 94 ? -1.09 29.891 26.359 1 51.09 94 SER B N 1
ATOM 3428 C CA . SER B 1 94 ? -1.808 30.203 25.125 1 51.09 94 SER B CA 1
ATOM 3429 C C . SER B 1 94 ? -2.791 29.094 24.766 1 51.09 94 SER B C 1
ATOM 3431 O O . SER B 1 94 ? -3.789 29.344 24.094 1 51.09 94 SER B O 1
ATOM 3433 N N . LEU B 1 95 ? -2.578 27.812 25.344 1 58.12 95 LEU B N 1
ATOM 3434 C CA . LEU B 1 95 ? -3.432 26.656 25.078 1 58.12 95 LEU B CA 1
ATOM 3435 C C . LEU B 1 95 ? -4.594 26.594 26.062 1 58.12 95 LEU B C 1
ATOM 3437 O O . LEU B 1 95 ? -5.441 25.703 25.969 1 58.12 95 LEU B O 1
ATOM 3441 N N . SER B 1 96 ? -4.805 27.75 26.766 1 61.38 96 SER B N 1
ATOM 3442 C CA . SER B 1 96 ? -5.52 27.594 28.016 1 61.38 96 SER B CA 1
ATOM 3443 C C . SER B 1 96 ? -7.008 27.891 27.844 1 61.38 96 SER B C 1
ATOM 3445 O O . SER B 1 96 ? -7.809 27.594 28.734 1 61.38 96 SER B O 1
ATOM 3447 N N . ASP B 1 97 ? -7.469 28.234 26.703 1 75.19 97 ASP B N 1
ATOM 3448 C CA . ASP B 1 97 ? -8.875 28.625 26.734 1 75.19 97 ASP B CA 1
ATOM 3449 C C . ASP B 1 97 ? -9.773 27.5 26.234 1 75.19 97 ASP B C 1
ATOM 3451 O O . ASP B 1 97 ? -11 27.641 26.203 1 75.19 97 ASP B O 1
ATOM 3455 N N . GLY B 1 98 ? -9.281 26.438 25.922 1 88.5 98 GLY B N 1
ATOM 3456 C CA . GLY B 1 98 ? -10.086 25.328 25.438 1 88.5 98 GLY B CA 1
ATOM 3457 C C . GLY B 1 98 ? -10.648 24.469 26.547 1 88.5 98 GLY B C 1
ATOM 3458 O O . GLY B 1 98 ? -10.25 24.609 27.703 1 88.5 98 GLY B O 1
ATOM 3459 N N . ILE B 1 99 ? -11.719 23.766 26.25 1 91.06 99 ILE B N 1
ATOM 3460 C CA . ILE B 1 99 ? -12.32 22.812 27.188 1 91.06 99 ILE B CA 1
ATOM 3461 C C . ILE B 1 99 ? -11.586 21.484 27.094 1 91.06 99 ILE B C 1
ATOM 3463 O O . ILE B 1 99 ? -11.586 20.828 26.047 1 91.06 99 ILE B O 1
ATOM 3467 N N . SER B 1 100 ? -10.977 21.109 28.219 1 93.06 100 SER B N 1
ATOM 3468 C CA . SER B 1 100 ? -10.312 19.812 28.234 1 93.06 100 SER B CA 1
ATOM 3469 C C . SER B 1 100 ? -11.297 18.688 27.938 1 93.06 100 SER B C 1
ATOM 3471 O O . SER B 1 100 ? -12.359 18.594 28.562 1 93.06 100 SER B O 1
ATOM 3473 N N . TYR B 1 101 ? -10.883 17.906 26.984 1 92.19 101 TYR B N 1
ATOM 3474 C CA . TYR B 1 101 ? -11.805 16.875 26.547 1 92.19 101 TYR B CA 1
ATOM 3475 C C . TYR B 1 101 ? -11.891 15.742 27.562 1 92.19 101 TYR B C 1
ATOM 3477 O O . TYR B 1 101 ? -10.875 15.195 27.984 1 92.19 101 TYR B O 1
ATOM 3485 N N . GLU B 1 102 ? -13.164 15.547 28.078 1 84.88 102 GLU B N 1
ATOM 3486 C CA . GLU B 1 102 ? -13.445 14.461 29 1 84.88 102 GLU B CA 1
ATOM 3487 C C . GLU B 1 102 ? -14.5 13.508 28.438 1 84.88 102 GLU B C 1
ATOM 3489 O O . GLU B 1 102 ? -15.516 13.945 27.906 1 84.88 102 GLU B O 1
ATOM 3494 N N . ALA B 1 103 ? -14.039 12.344 27.828 1 71.69 103 ALA B N 1
ATOM 3495 C CA . ALA B 1 103 ? -15.047 11.453 27.266 1 71.69 103 ALA B CA 1
ATOM 3496 C C . ALA B 1 103 ? -15.734 10.633 28.344 1 71.69 103 ALA B C 1
ATOM 3498 O O . ALA B 1 103 ? -15.086 10.172 29.297 1 71.69 103 ALA B O 1
ATOM 3499 N N . GLU B 1 104 ? -17.156 10.938 28.359 1 62.75 104 GLU B N 1
ATOM 3500 C CA . GLU B 1 104 ? -17.953 10.016 29.156 1 62.75 104 GLU B CA 1
ATOM 3501 C C . GLU B 1 104 ? -18.094 8.664 28.469 1 62.75 104 GLU B C 1
ATOM 3503 O O . GLU B 1 104 ? -18.672 8.562 27.375 1 62.75 104 GLU B O 1
ATOM 3508 N N . GLY B 1 105 ? -17.344 7.605 28.844 1 63.56 105 GLY B N 1
ATOM 3509 C CA . GLY B 1 105 ? -17.422 6.238 28.359 1 63.56 105 GLY B CA 1
ATOM 3510 C C . GLY B 1 105 ? -16.469 5.945 27.219 1 63.56 105 GLY B C 1
ATOM 3511 O O . GLY B 1 105 ? -15.805 6.848 26.719 1 63.56 105 GLY B O 1
ATOM 3512 N N . ASN B 1 106 ? -16.094 4.738 26.984 1 64.38 106 ASN B N 1
ATOM 3513 C CA . ASN B 1 106 ? -15.148 4.219 26 1 64.38 106 ASN B CA 1
ATOM 3514 C C . ASN B 1 106 ? -15.844 3.828 24.703 1 64.38 106 ASN B C 1
ATOM 3516 O O . ASN B 1 106 ? -15.336 2.998 23.953 1 64.38 106 ASN B O 1
ATOM 3520 N N . ASP B 1 107 ? -16.891 4.551 24.422 1 83.06 107 ASP B N 1
ATOM 3521 C CA . ASP B 1 107 ? -17.609 3.949 23.297 1 83.06 107 ASP B CA 1
ATOM 3522 C C . ASP B 1 107 ? -17.281 4.656 21.984 1 83.06 107 ASP B C 1
ATOM 3524 O O . ASP B 1 107 ? -18.031 5.512 21.531 1 83.06 107 ASP B O 1
ATOM 3528 N N . VAL B 1 108 ? -16.125 4.691 21.516 1 92.38 108 VAL B N 1
ATOM 3529 C CA . VAL B 1 108 ? -15.797 5.125 20.172 1 92.38 108 VAL B CA 1
ATOM 3530 C C . VAL B 1 108 ? -15.477 3.91 19.297 1 92.38 108 VAL B C 1
ATOM 3532 O O . VAL B 1 108 ? -15.133 2.844 19.812 1 92.38 108 VAL B O 1
ATOM 3535 N N . PRO B 1 109 ? -15.773 4.039 17.984 1 95.31 109 PRO B N 1
ATOM 3536 C CA . PRO B 1 109 ? -15.461 2.906 17.109 1 95.31 109 PRO B CA 1
ATOM 3537 C C . PRO B 1 109 ? -13.992 2.484 17.203 1 95.31 109 PRO B C 1
ATOM 3539 O O . PRO B 1 109 ? -13.117 3.32 17.438 1 95.31 109 PRO B O 1
ATOM 3542 N N . ALA B 1 110 ? -13.711 1.193 17.016 1 94.56 110 ALA B N 1
ATOM 3543 C CA . ALA B 1 110 ? -12.352 0.673 17.016 1 94.56 110 ALA B CA 1
ATOM 3544 C C . ALA B 1 110 ? -11.531 1.283 15.875 1 94.56 110 ALA B C 1
ATOM 3546 O O . ALA B 1 110 ? -10.312 1.425 15.992 1 94.56 110 ALA B O 1
ATOM 3547 N N . SER B 1 111 ? -12.18 1.609 14.781 1 97.62 111 SER B N 1
ATOM 3548 C CA . SER B 1 111 ? -11.578 2.279 13.633 1 97.62 111 SER B CA 1
ATOM 3549 C C . SER B 1 111 ? -12.539 3.281 13.008 1 97.62 111 SER B C 1
ATOM 3551 O O . SER B 1 111 ? -13.758 3.07 13.023 1 97.62 111 SER B O 1
ATOM 3553 N N . ILE B 1 112 ? -11.984 4.367 12.539 1 98.25 112 ILE B N 1
ATOM 3554 C CA . ILE B 1 112 ? -12.797 5.371 11.859 1 98.25 112 ILE B CA 1
ATOM 3555 C C . ILE B 1 112 ? -11.93 6.148 10.867 1 98.25 112 ILE B C 1
ATOM 3557 O O . ILE B 1 112 ? -10.742 6.355 11.102 1 98.25 112 ILE B O 1
ATOM 3561 N N . ASP B 1 113 ? -12.43 6.473 9.758 1 98.56 113 ASP B N 1
ATOM 3562 C CA . ASP B 1 113 ? -11.852 7.324 8.719 1 98.56 113 ASP B CA 1
ATOM 3563 C C . ASP B 1 113 ? -12.859 8.367 8.242 1 98.56 113 ASP B C 1
ATOM 3565 O O . ASP B 1 113 ? -13.75 8.055 7.445 1 98.56 113 ASP B O 1
ATOM 3569 N N . TRP B 1 114 ? -12.727 9.5 8.695 1 98.69 114 TRP B N 1
ATOM 3570 C CA . TRP B 1 114 ? -13.719 10.539 8.445 1 98.69 114 TRP B CA 1
ATOM 3571 C C . TRP B 1 114 ? -13.727 10.953 6.977 1 98.69 114 TRP B C 1
ATOM 3573 O O . TRP B 1 114 ? -14.641 11.633 6.523 1 98.69 114 TRP B O 1
ATOM 3583 N N . ARG B 1 115 ? -12.68 10.586 6.168 1 98.19 115 ARG B N 1
ATOM 3584 C CA . ARG B 1 115 ? -12.68 10.828 4.73 1 98.19 115 ARG B CA 1
ATOM 3585 C C . ARG B 1 115 ? -13.875 10.156 4.062 1 98.19 115 ARG B C 1
ATOM 3587 O O . ARG B 1 115 ? -14.398 10.656 3.068 1 98.19 115 ARG B O 1
ATOM 3594 N N . GLN B 1 116 ? -14.312 9.125 4.691 1 95.75 116 GLN B N 1
ATOM 3595 C CA . GLN B 1 116 ? -15.383 8.32 4.113 1 95.75 116 GLN B CA 1
ATOM 3596 C C . GLN B 1 116 ? -16.75 8.93 4.418 1 95.75 116 GLN B C 1
ATOM 3598 O O . GLN B 1 116 ? -17.766 8.523 3.836 1 95.75 116 GLN B O 1
ATOM 3603 N N . TYR B 1 117 ? -16.781 9.93 5.238 1 95.94 117 TYR B N 1
ATOM 3604 C CA . TYR B 1 117 ? -18.062 10.5 5.668 1 95.94 117 TYR B CA 1
ATOM 3605 C C . TYR B 1 117 ? -18.188 11.953 5.219 1 95.94 117 TYR B C 1
ATOM 3607 O O . TYR B 1 117 ? -19.109 12.656 5.625 1 95.94 117 TYR B O 1
ATOM 3615 N N . GLY B 1 118 ? -17.172 12.406 4.523 1 96.25 118 GLY B N 1
ATOM 3616 C CA . GLY B 1 118 ? -17.25 13.734 3.92 1 96.25 118 GLY B CA 1
ATOM 3617 C C . GLY B 1 118 ? -16.75 14.836 4.836 1 96.25 118 GLY B C 1
ATOM 3618 O O . GLY B 1 118 ? -16.891 16.016 4.52 1 96.25 118 GLY B O 1
ATOM 3619 N N . TYR B 1 119 ? -16.141 14.484 5.969 1 97.88 119 TYR B N 1
ATOM 3620 C CA . TYR B 1 119 ? -15.727 15.461 6.969 1 97.88 119 TYR B CA 1
ATOM 3621 C C . TYR B 1 119 ? -14.359 16.047 6.633 1 97.88 119 TYR B C 1
ATOM 3623 O O . TYR B 1 119 ? -13.875 16.953 7.32 1 97.88 119 TYR B O 1
ATOM 3631 N N . VAL B 1 120 ? -13.68 15.516 5.648 1 98.62 120 VAL B N 1
ATOM 3632 C CA . VAL B 1 120 ? -12.305 15.914 5.34 1 98.62 120 VAL B CA 1
ATOM 3633 C C . VAL B 1 120 ? -12.242 16.453 3.914 1 98.62 120 VAL B C 1
ATOM 3635 O O . VAL B 1 120 ? -12.617 15.773 2.961 1 98.62 120 VAL B O 1
ATOM 3638 N N . THR B 1 121 ? -11.852 17.641 3.73 1 97.38 121 THR B N 1
ATOM 3639 C CA . THR B 1 121 ? -11.703 18.25 2.41 1 97.38 121 THR B CA 1
ATOM 3640 C C . THR B 1 121 ? -10.391 17.812 1.757 1 97.38 121 THR B C 1
ATOM 3642 O O . THR B 1 121 ? -9.609 17.078 2.357 1 97.38 121 THR B O 1
ATOM 3645 N N . GLU B 1 122 ? -10.109 18.219 0.592 1 96.88 122 GLU B N 1
ATOM 3646 C CA . GLU B 1 122 ? -8.977 17.75 -0.198 1 96.88 122 GLU B CA 1
ATOM 3647 C C . GLU B 1 122 ? -7.652 18.172 0.436 1 96.88 122 GLU B C 1
ATOM 3649 O O . GLU B 1 122 ? -7.605 19.125 1.217 1 96.88 122 GLU B O 1
ATOM 3654 N N . VAL B 1 123 ? -6.648 17.406 0.107 1 98.12 123 VAL B N 1
ATOM 3655 C CA . VAL B 1 123 ? -5.293 17.75 0.526 1 98.12 123 VAL B CA 1
ATOM 3656 C C . VAL B 1 123 ? -4.84 19.031 -0.177 1 98.12 123 VAL B C 1
ATOM 3658 O O . VAL B 1 123 ? -4.984 19.156 -1.396 1 98.12 123 VAL B O 1
ATOM 3661 N N . LYS B 1 124 ? -4.391 19.969 0.624 1 97.31 124 LYS B N 1
ATOM 3662 C CA . LYS B 1 124 ? -3.91 21.25 0.123 1 97.31 124 LYS B CA 1
ATOM 3663 C C . LYS B 1 124 ? -2.395 21.359 0.258 1 97.31 124 LYS B C 1
ATOM 3665 O O . LYS B 1 124 ? -1.72 20.375 0.559 1 97.31 124 LYS B O 1
ATOM 3670 N N . ASP B 1 125 ? -1.815 22.484 -0.154 1 96.88 125 ASP B N 1
ATOM 3671 C CA . ASP B 1 125 ? -0.373 22.703 -0.113 1 96.88 125 ASP B CA 1
ATOM 3672 C C . ASP B 1 125 ? -0.043 24.078 0.492 1 96.88 125 ASP B C 1
ATOM 3674 O O . ASP B 1 125 ? -0.314 25.109 -0.116 1 96.88 125 ASP B O 1
ATOM 3678 N N . GLN B 1 126 ? 0.654 24.078 1.591 1 96.62 126 GLN B N 1
ATOM 3679 C CA . GLN B 1 126 ? 0.958 25.312 2.307 1 96.62 126 GLN B CA 1
ATOM 3680 C C . GLN B 1 126 ? 2.16 26.016 1.692 1 96.62 126 GLN B C 1
ATOM 3682 O O . GLN B 1 126 ? 2.414 27.188 1.985 1 96.62 126 GLN B O 1
ATOM 3687 N N . GLY B 1 127 ? 2.848 25.234 0.829 1 93.5 127 GLY B N 1
ATOM 3688 C CA . GLY B 1 127 ? 4.051 25.828 0.261 1 93.5 127 GLY B CA 1
ATOM 3689 C C . GLY B 1 127 ? 5.141 26.062 1.286 1 93.5 127 GLY B C 1
ATOM 3690 O O . GLY B 1 127 ? 5.344 25.25 2.184 1 93.5 127 GLY B O 1
ATOM 3691 N N . GLN B 1 128 ? 5.855 27.109 1.1 1 90.69 128 GLN B N 1
ATOM 3692 C CA . GLN B 1 128 ? 7.012 27.359 1.955 1 90.69 128 GLN B CA 1
ATOM 3693 C C . GLN B 1 128 ? 6.633 28.188 3.174 1 90.69 128 GLN B C 1
ATOM 3695 O O . GLN B 1 128 ? 7.473 28.469 4.035 1 90.69 128 GLN B O 1
ATOM 3700 N N . CYS B 1 129 ? 5.359 28.594 3.252 1 94.62 129 CYS B N 1
ATOM 3701 C CA . CYS B 1 129 ? 4.887 29.344 4.402 1 94.62 129 CYS B CA 1
ATOM 3702 C C . CYS B 1 129 ? 4.66 28.438 5.602 1 94.62 129 CYS B C 1
ATOM 3704 O O . CYS B 1 129 ? 3.998 27.406 5.488 1 94.62 129 CYS B O 1
ATOM 3706 N N . GLY B 1 130 ? 5.273 28.781 6.797 1 94.75 130 GLY B N 1
ATOM 3707 C CA . GLY B 1 130 ? 5.039 28.047 8.031 1 94.75 130 GLY B CA 1
ATOM 3708 C C . GLY B 1 130 ? 3.617 28.188 8.547 1 94.75 130 GLY B C 1
ATOM 3709 O O . GLY B 1 130 ? 3.4 28.594 9.688 1 94.75 130 GLY B O 1
ATOM 3710 N N . SER B 1 131 ? 2.672 27.875 7.66 1 97.06 131 SER B N 1
ATOM 3711 C CA . SER B 1 131 ? 1.261 28.094 7.961 1 97.06 131 SER B CA 1
ATOM 3712 C C . SER B 1 131 ? 0.54 26.781 8.219 1 97.06 131 SER B C 1
ATOM 3714 O O . SER B 1 131 ? -0.681 26.688 8.07 1 97.06 131 SER B O 1
ATOM 3716 N N . CYS B 1 132 ? 1.332 25.719 8.617 1 97.62 132 CYS B N 1
ATOM 3717 C CA . CYS B 1 132 ? 0.734 24.422 8.859 1 97.62 132 CYS B CA 1
ATOM 3718 C C . CYS B 1 132 ? -0.363 24.516 9.914 1 97.62 132 CYS B C 1
ATOM 3720 O O . CYS B 1 132 ? -1.368 23.797 9.836 1 97.62 132 CYS B O 1
ATOM 3722 N N . TRP B 1 133 ? -0.228 25.406 10.906 1 96.88 133 TRP B N 1
ATOM 3723 C CA . TRP B 1 133 ? -1.221 25.609 11.953 1 96.88 133 TRP B CA 1
ATOM 3724 C C . TRP B 1 133 ? -2.539 26.109 11.367 1 96.88 133 TRP B C 1
ATOM 3726 O O . TRP B 1 133 ? -3.613 25.672 11.797 1 96.88 133 TRP B O 1
ATOM 3736 N N . ALA B 1 134 ? -2.424 26.953 10.398 1 98.56 134 ALA B N 1
ATOM 3737 C CA . ALA B 1 134 ? -3.625 27.484 9.758 1 98.56 134 ALA B CA 1
ATOM 3738 C C . ALA B 1 134 ? -4.355 26.391 8.977 1 98.56 134 ALA B C 1
ATOM 3740 O O . ALA B 1 134 ? -5.582 26.297 9.016 1 98.56 134 ALA B O 1
ATOM 3741 N N . PHE B 1 135 ? -3.568 25.547 8.266 1 98.75 135 PHE B N 1
ATOM 3742 C CA . PHE B 1 135 ? -4.164 24.469 7.496 1 98.75 135 PHE B CA 1
ATOM 3743 C C . PHE B 1 135 ? -4.816 23.438 8.422 1 98.75 135 PHE B C 1
ATOM 3745 O O . PHE B 1 135 ? -5.902 22.938 8.125 1 98.75 135 PHE B O 1
ATOM 3752 N N . SER B 1 136 ? -4.145 23.141 9.492 1 98.69 136 SER B N 1
ATOM 3753 C CA . SER B 1 136 ? -4.703 22.219 10.477 1 98.69 136 SER B CA 1
ATOM 3754 C C . SER B 1 136 ? -5.996 22.766 11.078 1 98.69 136 SER B C 1
ATOM 3756 O O . SER B 1 136 ? -7 22.047 11.148 1 98.69 136 SER B O 1
ATOM 3758 N N . ALA B 1 137 ? -6 24.016 11.492 1 98.5 137 ALA B N 1
ATOM 3759 C CA . ALA B 1 137 ? -7.164 24.672 12.086 1 98.5 137 ALA B CA 1
ATOM 3760 C C . ALA B 1 137 ? -8.336 24.688 11.109 1 98.5 137 ALA B C 1
ATOM 3762 O O . ALA B 1 137 ? -9.461 24.312 11.469 1 98.5 137 ALA B O 1
ATOM 3763 N N . VAL B 1 138 ? -8.055 25.109 9.906 1 98.88 138 VAL B N 1
ATOM 3764 C CA . VAL B 1 138 ? -9.109 25.219 8.906 1 98.88 138 VAL B CA 1
ATOM 3765 C C . VAL B 1 138 ? -9.68 23.828 8.602 1 98.88 138 VAL B C 1
ATOM 3767 O O . VAL B 1 138 ? -10.898 23.672 8.461 1 98.88 138 VAL B O 1
ATOM 3770 N N . GLY B 1 139 ? -8.742 22.859 8.477 1 98.88 139 GLY B N 1
ATOM 3771 C CA . GLY B 1 139 ? -9.227 21.5 8.273 1 98.88 139 GLY B CA 1
ATOM 3772 C C . GLY B 1 139 ? -10.203 21.047 9.344 1 98.88 139 GLY B C 1
ATOM 3773 O O . GLY B 1 139 ? -11.227 20.438 9.031 1 98.88 139 GLY B O 1
ATOM 3774 N N . ALA B 1 140 ? -9.883 21.312 10.594 1 98.88 140 ALA B N 1
ATOM 3775 C CA . ALA B 1 140 ? -10.766 20.938 11.695 1 98.88 140 ALA B CA 1
ATOM 3776 C C . ALA B 1 140 ? -12.086 21.703 11.609 1 98.88 140 ALA B C 1
ATOM 3778 O O . ALA B 1 140 ? -13.156 21.125 11.836 1 98.88 140 ALA B O 1
ATOM 3779 N N . ILE B 1 141 ? -12.023 22.984 11.289 1 98.81 141 ILE B N 1
ATOM 3780 C CA . ILE B 1 141 ? -13.219 23.797 11.164 1 98.81 141 ILE B CA 1
ATOM 3781 C C . ILE B 1 141 ? -14.117 23.25 10.055 1 98.81 141 ILE B C 1
ATOM 3783 O O . ILE B 1 141 ? -15.328 23.141 10.227 1 98.81 141 ILE B O 1
ATOM 3787 N N . GLU B 1 142 ? -13.516 22.938 8.914 1 98.81 142 GLU B N 1
ATOM 3788 C CA . GLU B 1 142 ? -14.273 22.375 7.797 1 98.81 142 GLU B CA 1
ATOM 3789 C C . GLU B 1 142 ? -14.977 21.078 8.195 1 98.81 142 GLU B C 1
ATOM 3791 O O . GLU B 1 142 ? -16.141 20.875 7.855 1 98.81 142 GLU B O 1
ATOM 3796 N N . GLY B 1 143 ? -14.234 20.25 8.906 1 98.62 143 GLY B N 1
ATOM 3797 C CA . GLY B 1 143 ? -14.844 19.016 9.391 1 98.62 143 GLY B CA 1
ATOM 3798 C C . GLY B 1 143 ? -16.047 19.266 10.297 1 98.62 143 GLY B C 1
ATOM 3799 O O . GLY B 1 143 ? -17.094 18.641 10.125 1 98.62 143 GLY B O 1
ATOM 3800 N N . GLN B 1 144 ? -15.93 20.172 11.219 1 98.5 144 GLN B N 1
ATOM 3801 C CA . GLN B 1 144 ? -17 20.484 12.156 1 98.5 144 GLN B CA 1
ATOM 3802 C C . GLN B 1 144 ? -18.172 21.156 11.445 1 98.5 144 GLN B C 1
ATOM 3804 O O . GLN B 1 144 ? -19.328 20.969 11.812 1 98.5 144 GLN B O 1
ATOM 3809 N N . TYR B 1 145 ? -17.828 21.953 10.453 1 98.44 145 TYR B N 1
ATOM 3810 C CA . TYR B 1 145 ? -18.875 22.609 9.672 1 98.44 145 TYR B CA 1
ATOM 3811 C C . TYR B 1 145 ? -19.734 21.578 8.945 1 98.44 145 TYR B C 1
ATOM 3813 O O . TYR B 1 145 ? -20.969 21.703 8.906 1 98.44 145 TYR B O 1
ATOM 3821 N N . VAL B 1 146 ? -19.156 20.609 8.352 1 97.81 146 VAL B N 1
ATOM 3822 C CA . VAL B 1 146 ? -19.891 19.531 7.691 1 97.81 146 VAL B CA 1
ATOM 3823 C C . VAL B 1 146 ? -20.703 18.766 8.719 1 97.81 146 VAL B C 1
ATOM 3825 O O . VAL B 1 146 ? -21.859 18.422 8.477 1 97.81 146 VAL B O 1
ATOM 3828 N N . LYS B 1 147 ? -20.062 18.453 9.812 1 96.88 147 LYS B N 1
ATOM 3829 C CA . LYS B 1 147 ? -20.734 17.703 10.867 1 96.88 147 LYS B CA 1
ATOM 3830 C C . LYS B 1 147 ? -22.031 18.406 11.289 1 96.88 147 LYS B C 1
ATOM 3832 O O . LYS B 1 147 ? -23.078 17.766 11.406 1 96.88 147 LYS B O 1
ATOM 3837 N N . LYS B 1 148 ? -21.984 19.641 11.414 1 97.06 148 LYS B N 1
ATOM 3838 C CA . LYS B 1 148 ? -23.109 20.391 11.992 1 97.06 148 LYS B CA 1
ATOM 3839 C C . LYS B 1 148 ? -24.125 20.766 10.93 1 97.06 148 LYS B C 1
ATOM 3841 O O . LYS B 1 148 ? -25.344 20.719 11.18 1 97.06 148 LYS B O 1
ATOM 3846 N N . PHE B 1 149 ? -23.672 21.125 9.742 1 97.38 149 PHE B N 1
ATOM 3847 C CA . PHE B 1 149 ? -24.578 21.734 8.773 1 97.38 149 PHE B CA 1
ATOM 3848 C C . PHE B 1 149 ? -24.75 20.859 7.543 1 97.38 149 PHE B C 1
ATOM 3850 O O . PHE B 1 149 ? -25.516 21.188 6.641 1 97.38 149 PHE B O 1
ATOM 3857 N N . GLN B 1 150 ? -23.969 19.734 7.457 1 96.38 150 GLN B N 1
ATOM 3858 C CA . GLN B 1 150 ? -24.016 18.828 6.32 1 96.38 150 GLN B CA 1
ATOM 3859 C C . GLN B 1 150 ? -23.719 19.562 5.012 1 96.38 150 GLN B C 1
ATOM 3861 O O . GLN B 1 150 ? -24.375 19.312 3.998 1 96.38 150 GLN B O 1
ATOM 3866 N N . ASN B 1 151 ? -22.859 20.484 5.156 1 94.81 151 ASN B N 1
ATOM 3867 C CA . ASN B 1 151 ? -22.438 21.312 4.027 1 94.81 151 ASN B CA 1
ATOM 3868 C C . ASN B 1 151 ? -20.922 21.422 3.938 1 94.81 151 ASN B C 1
ATOM 3870 O O . ASN B 1 151 ? -20.281 21.922 4.852 1 94.81 151 ASN B O 1
ATOM 3874 N N . ARG B 1 152 ? -20.438 20.922 2.816 1 95.31 152 ARG B N 1
ATOM 3875 C CA . ARG B 1 152 ? -19 20.969 2.592 1 95.31 152 ARG B CA 1
ATOM 3876 C C . ARG B 1 152 ? -18.562 22.359 2.109 1 95.31 152 ARG B C 1
ATOM 3878 O O . ARG B 1 152 ? -19.094 22.859 1.117 1 95.31 152 ARG B O 1
ATOM 3885 N N . MET B 1 153 ? -17.766 23.031 2.844 1 95.75 153 MET B N 1
ATOM 3886 C CA . MET B 1 153 ? -17.234 24.359 2.504 1 95.75 153 MET B CA 1
ATOM 3887 C C . MET B 1 153 ? -15.719 24.391 2.68 1 95.75 153 MET B C 1
ATOM 3889 O O . MET B 1 153 ? -15.188 23.812 3.623 1 95.75 153 MET B O 1
ATOM 3893 N N . LEU B 1 154 ? -15.039 25.109 1.793 1 98.38 154 LEU B N 1
ATOM 3894 C CA . LEU B 1 154 ? -13.609 25.375 1.911 1 98.38 154 LEU B CA 1
ATOM 3895 C C . LEU B 1 154 ? -13.367 26.766 2.506 1 98.38 154 LEU B C 1
ATOM 3897 O O . LEU B 1 154 ? -13.852 27.766 1.977 1 98.38 154 LEU B O 1
ATOM 3901 N N . PHE B 1 155 ? -12.602 26.766 3.57 1 98.81 155 PHE B N 1
ATOM 3902 C CA . PHE B 1 155 ? -12.383 28.031 4.254 1 98.81 155 PHE B CA 1
ATOM 3903 C C . PHE B 1 155 ? -10.961 28.531 4.031 1 98.81 155 PHE B C 1
ATOM 3905 O O . PHE B 1 155 ? -10.117 27.797 3.5 1 98.81 155 PHE B O 1
ATOM 3912 N N . SER B 1 156 ? -10.75 29.703 4.41 1 98.88 156 SER B N 1
ATOM 3913 C CA . SER B 1 156 ? -9.523 30.406 4.043 1 98.88 156 SER B CA 1
ATOM 3914 C C . SER B 1 156 ? -8.43 30.203 5.086 1 98.88 156 SER B C 1
ATOM 3916 O O . SER B 1 156 ? -8.531 30.703 6.207 1 98.88 156 SER B O 1
ATOM 3918 N N . GLU B 1 157 ? -7.363 29.547 4.691 1 98.81 157 GLU B N 1
ATOM 3919 C CA . GLU B 1 157 ? -6.152 29.531 5.508 1 98.81 157 GLU B CA 1
ATOM 3920 C C . GLU B 1 157 ? -5.469 30.891 5.527 1 98.81 157 GLU B C 1
ATOM 3922 O O . GLU B 1 157 ? -4.918 31.297 6.547 1 98.81 157 GLU B O 1
ATOM 3927 N N . GLN B 1 158 ? -5.566 31.609 4.402 1 98.88 158 GLN B N 1
ATOM 3928 C CA . GLN B 1 158 ? -4.879 32.875 4.246 1 98.88 158 GLN B CA 1
ATOM 3929 C C . GLN B 1 158 ? -5.395 33.906 5.246 1 98.88 158 GLN B C 1
ATOM 3931 O O . GLN B 1 158 ? -4.625 34.719 5.762 1 98.88 158 GLN B O 1
ATOM 3936 N N . GLN B 1 159 ? -6.703 33.906 5.453 1 98.88 159 GLN B N 1
ATOM 3937 C CA . GLN B 1 159 ? -7.266 34.844 6.438 1 98.88 159 GLN B CA 1
ATOM 3938 C C . GLN B 1 159 ? -6.602 34.656 7.801 1 98.88 159 GLN B C 1
ATOM 3940 O O . GLN B 1 159 ? -6.277 35.625 8.477 1 98.88 159 GLN B O 1
ATOM 3945 N N . LEU B 1 160 ? -6.41 33.438 8.203 1 98.69 160 LEU B N 1
ATOM 3946 C CA . LEU B 1 160 ? -5.793 33.156 9.5 1 98.69 160 LEU B CA 1
ATOM 3947 C C . LEU B 1 160 ? -4.332 33.594 9.508 1 98.69 160 LEU B C 1
ATOM 3949 O O . LEU B 1 160 ? -3.854 34.156 10.492 1 98.69 160 LEU B O 1
ATOM 3953 N N . VAL B 1 161 ? -3.654 33.375 8.406 1 98.62 161 VAL B N 1
ATOM 3954 C CA . VAL B 1 161 ? -2.254 33.75 8.281 1 98.62 161 VAL B CA 1
ATOM 3955 C C . VAL B 1 161 ? -2.121 35.281 8.422 1 98.62 161 VAL B C 1
ATOM 3957 O O . VAL B 1 161 ? -1.234 35.75 9.125 1 98.62 161 VAL B O 1
ATOM 3960 N N . ASP B 1 162 ? -3.029 36 7.848 1 98.69 162 ASP B N 1
ATOM 3961 C CA . ASP B 1 162 ? -2.918 37.438 7.742 1 98.69 162 ASP B CA 1
ATOM 3962 C C . ASP B 1 162 ? -3.471 38.125 8.992 1 98.69 162 ASP B C 1
ATOM 3964 O O . ASP B 1 162 ? -3.02 39.219 9.359 1 98.69 162 ASP B O 1
ATOM 3968 N N . CYS B 1 163 ? -4.398 37.531 9.664 1 98.69 163 CYS B N 1
ATOM 3969 C CA . CYS B 1 163 ? -5.238 38.375 10.508 1 98.69 163 CYS B CA 1
ATOM 3970 C C . CYS B 1 163 ? -5.121 37.969 11.969 1 98.69 163 CYS B C 1
ATOM 3972 O O . CYS B 1 163 ? -5.73 38.562 12.844 1 98.69 163 CYS B O 1
ATOM 3974 N N . THR B 1 164 ? -4.273 36.969 12.336 1 97.06 164 THR B N 1
ATOM 3975 C CA . THR B 1 164 ? -4.359 36.469 13.695 1 97.06 164 THR B CA 1
ATOM 3976 C C . THR B 1 164 ? -3.123 36.844 14.5 1 97.06 164 THR B C 1
ATOM 3978 O O . THR B 1 164 ? -2.857 36.281 15.562 1 97.06 164 THR B O 1
ATOM 3981 N N . LYS B 1 165 ? -2.34 37.75 14.008 1 95.56 165 LYS B N 1
ATOM 3982 C CA . LYS B 1 165 ? -1.12 38.188 14.688 1 95.56 165 LYS B CA 1
ATOM 3983 C C . LYS B 1 165 ? -1.42 38.656 16.109 1 95.56 165 LYS B C 1
ATOM 3985 O O . LYS B 1 165 ? -0.704 38.312 17.047 1 95.56 165 LYS B O 1
ATOM 3990 N N . ARG B 1 166 ? -2.439 39.438 16.328 1 94.75 166 ARG B N 1
ATOM 3991 C CA . ARG B 1 166 ? -2.787 40 17.625 1 94.75 166 ARG B CA 1
ATOM 3992 C C . ARG B 1 166 ? -3.193 38.906 18.609 1 94.75 166 ARG B C 1
ATOM 3994 O O . ARG B 1 166 ? -3.252 39.156 19.812 1 94.75 166 ARG B O 1
ATOM 4001 N N . PHE B 1 167 ? -3.463 37.75 18.109 1 93.81 167 PHE B N 1
ATOM 4002 C CA . PHE B 1 167 ? -3.91 36.656 18.953 1 93.81 167 PHE B CA 1
ATOM 4003 C C . PHE B 1 167 ? -2.766 35.688 19.219 1 93.81 167 PHE B C 1
ATOM 4005 O O . PHE B 1 167 ? -2.979 34.625 19.781 1 93.81 167 PHE B O 1
ATOM 4012 N N . GLY B 1 168 ? -1.576 36.031 18.719 1 91.5 168 GLY B N 1
ATOM 4013 C CA . GLY B 1 168 ? -0.403 35.25 19.109 1 91.5 168 GLY B CA 1
ATOM 4014 C C . GLY B 1 168 ? 0.189 34.438 17.969 1 91.5 168 GLY B C 1
ATOM 4015 O O . GLY B 1 168 ? 1.189 33.75 18.141 1 91.5 168 GLY B O 1
ATOM 4016 N N . ASN B 1 169 ? -0.415 34.438 16.797 1 94.06 169 ASN B N 1
ATOM 4017 C CA . ASN B 1 169 ? 0.173 33.781 15.641 1 94.06 169 ASN B CA 1
ATOM 4018 C C . ASN B 1 169 ? 1.107 34.719 14.875 1 94.06 169 ASN B C 1
ATOM 4020 O O . ASN B 1 169 ? 1.064 35.938 15.062 1 94.06 169 ASN B O 1
ATOM 4024 N N . HIS B 1 170 ? 1.985 34.125 14.055 1 94.81 170 HIS B N 1
ATOM 4025 C CA . HIS B 1 170 ? 3.014 34.906 13.383 1 94.81 170 HIS B CA 1
ATOM 4026 C C . HIS B 1 170 ? 3.039 34.625 11.883 1 94.81 170 HIS B C 1
ATOM 4028 O O . HIS B 1 170 ? 4.113 34.469 11.297 1 94.81 170 HIS B O 1
ATOM 4034 N N . GLY B 1 171 ? 1.854 34.438 11.328 1 95.31 171 GLY B N 1
ATOM 4035 C CA . GLY B 1 171 ? 1.76 34.188 9.898 1 95.31 171 GLY B CA 1
ATOM 4036 C C . GLY B 1 171 ? 2.598 33.031 9.422 1 95.31 171 GLY B C 1
ATOM 4037 O O . GLY B 1 171 ? 2.414 31.906 9.875 1 95.31 171 GLY B O 1
ATOM 4038 N N . CYS B 1 172 ? 3.562 33.344 8.578 1 95.5 172 CYS B N 1
ATOM 4039 C CA . CYS B 1 172 ? 4.414 32.312 8 1 95.5 172 CYS B CA 1
ATOM 4040 C C . CYS B 1 172 ? 5.539 31.938 8.961 1 95.5 172 CYS B C 1
ATOM 4042 O O . CYS B 1 172 ? 6.363 31.078 8.656 1 95.5 172 CYS B O 1
ATOM 4044 N N . SER B 1 173 ? 5.562 32.469 10.086 1 93.81 173 SER B N 1
ATOM 4045 C CA . SER B 1 173 ? 6.574 32.125 11.086 1 93.81 173 SER B CA 1
ATOM 4046 C C . SER B 1 173 ? 5.984 31.281 12.203 1 93.81 173 SER B C 1
ATOM 4048 O O . SER B 1 173 ? 6.551 31.203 13.297 1 93.81 173 SER B O 1
ATOM 4050 N N . GLY B 1 174 ? 4.785 30.766 11.969 1 93.44 174 GLY B N 1
ATOM 4051 C CA . GLY B 1 174 ? 4.238 29.797 12.906 1 93.44 174 GLY B CA 1
ATOM 4052 C C . GLY B 1 174 ? 3.029 30.328 13.664 1 93.44 174 GLY B C 1
ATOM 4053 O O . GLY B 1 174 ? 2.652 31.484 13.516 1 93.44 174 GLY B O 1
ATOM 4054 N N . GLY B 1 175 ? 2.445 29.422 14.383 1 93.94 175 GLY B N 1
ATOM 4055 C CA . GLY B 1 175 ? 1.274 29.719 15.188 1 93.94 175 GLY B CA 1
ATOM 4056 C C . GLY B 1 175 ? 0.619 28.484 15.781 1 93.94 175 GLY B C 1
ATOM 4057 O O . GLY B 1 175 ? 1.135 27.375 15.641 1 93.94 175 GLY B O 1
ATOM 4058 N N . TRP B 1 176 ? -0.469 28.797 16.5 1 93.88 176 TRP B N 1
ATOM 4059 C CA . TRP B 1 176 ? -1.256 27.734 17.125 1 93.88 176 TRP B CA 1
ATOM 4060 C C . TRP B 1 176 ? -2.682 27.719 16.594 1 93.88 176 TRP B C 1
ATOM 4062 O O . TRP B 1 176 ? -3.273 28.781 16.359 1 93.88 176 TRP B O 1
ATOM 4072 N N . MET B 1 177 ? -3.203 26.547 16.438 1 96.38 177 MET B N 1
ATOM 4073 C CA . MET B 1 177 ? -4.586 26.406 15.984 1 96.38 177 MET B CA 1
ATOM 4074 C C . MET B 1 177 ? -5.543 27.109 16.938 1 96.38 177 MET B C 1
ATOM 4076 O O . MET B 1 177 ? -6.48 27.781 16.5 1 96.38 177 MET B O 1
ATOM 4080 N N . GLU B 1 178 ? -5.297 27.016 18.219 1 94.75 178 GLU B N 1
ATOM 4081 C CA . GLU B 1 178 ? -6.207 27.562 19.219 1 94.75 178 GLU B CA 1
ATOM 4082 C C . GLU B 1 178 ? -6.227 29.078 19.188 1 94.75 178 GLU B C 1
ATOM 4084 O O . GLU B 1 178 ? -7.254 29.703 19.484 1 94.75 178 GLU B O 1
ATOM 4089 N N . ASN B 1 179 ? -5.066 29.688 18.828 1 94.44 179 ASN B N 1
ATOM 4090 C CA . ASN B 1 179 ? -5.059 31.125 18.625 1 94.44 179 ASN B CA 1
ATOM 4091 C C . ASN B 1 179 ? -5.973 31.547 17.484 1 94.44 179 ASN B C 1
ATOM 4093 O O . ASN B 1 179 ? -6.605 32.594 17.547 1 94.44 179 ASN B O 1
ATOM 4097 N N . ALA B 1 180 ? -5.988 30.734 16.469 1 96.56 180 ALA B N 1
ATOM 4098 C CA . ALA B 1 180 ? -6.898 30.984 15.352 1 96.56 180 ALA B CA 1
ATOM 4099 C C . ALA B 1 180 ? -8.352 30.891 15.797 1 96.56 180 ALA B C 1
ATOM 4101 O O . ALA B 1 180 ? -9.195 31.688 15.375 1 96.56 180 ALA B O 1
ATOM 4102 N N . TYR B 1 181 ? -8.641 29.922 16.672 1 97.56 181 TYR B N 1
ATOM 4103 C CA . TYR B 1 181 ? -10 29.781 17.172 1 97.56 181 TYR B CA 1
ATOM 4104 C C . TYR B 1 181 ? -10.414 31 17.969 1 97.56 181 TYR B C 1
ATOM 4106 O O . TYR B 1 181 ? -11.562 31.453 17.891 1 97.56 181 TYR B O 1
ATOM 4114 N N . ARG B 1 182 ? -9.539 31.531 18.75 1 95.69 182 ARG B N 1
ATOM 4115 C CA . ARG B 1 182 ? -9.828 32.719 19.547 1 95.69 182 ARG B CA 1
ATOM 4116 C C . ARG B 1 182 ? -10.172 33.906 18.641 1 95.69 182 ARG B C 1
ATOM 4118 O O . ARG B 1 182 ? -11.109 34.656 18.922 1 95.69 182 ARG B O 1
ATOM 4125 N N . TYR B 1 183 ? -9.406 34.062 17.609 1 97 183 TYR B N 1
ATOM 4126 C CA . TYR B 1 183 ? -9.68 35.094 16.609 1 97 183 TYR B CA 1
ATOM 4127 C C . TYR B 1 183 ? -11.078 34.938 16.031 1 97 183 TYR B C 1
ATOM 4129 O O . TYR B 1 183 ? -11.805 35.906 15.859 1 97 183 TYR B O 1
ATOM 4137 N N . LEU B 1 184 ? -11.508 33.719 15.852 1 98.12 184 LEU B N 1
ATOM 4138 C CA . LEU B 1 184 ? -12.742 33.438 15.133 1 98.12 184 LEU B CA 1
ATOM 4139 C C . LEU B 1 184 ? -13.945 33.5 16.062 1 98.12 184 LEU B C 1
ATOM 4141 O O . LEU B 1 184 ? -15.078 33.25 15.641 1 98.12 184 LEU B O 1
ATOM 4145 N N . LYS B 1 185 ? -13.758 33.75 17.359 1 96.12 185 LYS B N 1
ATOM 4146 C CA . LYS B 1 185 ? -14.883 33.969 18.266 1 96.12 185 LYS B CA 1
ATOM 4147 C C . LYS B 1 185 ? -15.648 35.219 17.906 1 96.12 185 LYS B C 1
ATOM 4149 O O . LYS B 1 185 ? -16.875 35.281 18.062 1 96.12 185 LYS B O 1
ATOM 4154 N N . ASP B 1 186 ? -14.867 36.219 17.406 1 94.88 186 ASP B N 1
ATOM 4155 C CA . ASP B 1 186 ? -15.484 37.5 17.141 1 94.88 186 ASP B CA 1
ATOM 4156 C C . ASP B 1 186 ? -15.422 37.875 15.664 1 94.88 186 ASP B C 1
ATOM 4158 O O . ASP B 1 186 ? -15.922 38.906 15.242 1 94.88 186 ASP B O 1
ATOM 4162 N N . SER B 1 187 ? -14.773 37.094 14.914 1 97.69 187 SER B N 1
ATOM 4163 C CA . SER B 1 187 ? -14.656 37.281 13.477 1 97.69 187 SER B CA 1
ATOM 4164 C C . SER B 1 187 ? -15.195 36.094 12.695 1 97.69 187 SER B C 1
ATOM 4166 O O . SER B 1 187 ? -15.125 34.938 13.172 1 97.69 187 SER B O 1
ATOM 4168 N N . GLY B 1 188 ? -15.773 36.375 11.57 1 98.19 188 GLY B N 1
ATOM 4169 C CA . GLY B 1 188 ? -16.156 35.312 10.672 1 98.19 188 GLY B CA 1
ATOM 4170 C C . GLY B 1 188 ? -15.016 34.781 9.82 1 98.19 188 GLY B C 1
ATOM 4171 O O . GLY B 1 188 ? -14.141 35.562 9.43 1 98.19 188 GLY B O 1
ATOM 4172 N N . LEU B 1 189 ? -15.016 33.562 9.602 1 98.81 189 LEU B N 1
ATOM 4173 C CA . LEU B 1 189 ? -14.062 32.969 8.656 1 98.81 189 LEU B CA 1
ATOM 4174 C C . LEU B 1 189 ? -14.625 33 7.242 1 98.81 189 LEU B C 1
ATOM 4176 O O . LEU B 1 189 ? -15.727 32.5 7.004 1 98.81 189 LEU B O 1
ATOM 4180 N N . GLU B 1 190 ? -13.93 33.594 6.316 1 98.75 190 GLU B N 1
ATOM 4181 C CA . GLU B 1 190 ? -14.328 33.656 4.914 1 98.75 190 GLU B CA 1
ATOM 4182 C C . GLU B 1 190 ? -14.008 32.344 4.211 1 98.75 190 GLU B C 1
ATOM 4184 O O . GLU B 1 190 ? -13.289 31.484 4.758 1 98.75 190 GLU B O 1
ATOM 4189 N N . THR B 1 191 ? -14.578 32.188 3.023 1 98.44 191 THR B N 1
ATOM 4190 C CA . THR B 1 191 ? -14.273 31 2.215 1 98.44 191 THR B CA 1
ATOM 4191 C C . THR B 1 191 ? -12.945 31.172 1.485 1 98.44 191 THR B C 1
ATOM 4193 O O . THR B 1 191 ? -12.453 32.312 1.34 1 98.44 191 THR B O 1
ATOM 4196 N N . ALA B 1 192 ? -12.406 30.047 1.098 1 98.25 192 ALA B N 1
ATOM 4197 C CA . ALA B 1 192 ? -11.148 30.047 0.35 1 98.25 192 ALA B CA 1
ATOM 4198 C C . ALA B 1 192 ? -11.305 30.797 -0.973 1 98.25 192 ALA B C 1
ATOM 4200 O O . ALA B 1 192 ? -10.352 31.391 -1.475 1 98.25 192 ALA B O 1
ATOM 4201 N N . SER B 1 193 ? -12.508 30.844 -1.558 1 97.88 193 SER B N 1
ATOM 4202 C CA . SER B 1 193 ? -12.758 31.531 -2.818 1 97.88 193 SER B CA 1
ATOM 4203 C C . SER B 1 193 ? -12.695 33.062 -2.645 1 97.88 193 SER B C 1
ATOM 4205 O O . SER B 1 193 ? -12.219 33.75 -3.527 1 97.88 193 SER B O 1
ATOM 4207 N N . TYR B 1 194 ? -13.188 33.5 -1.498 1 97.88 194 TYR B N 1
ATOM 4208 C CA . TYR B 1 194 ? -13.234 34.938 -1.249 1 97.88 194 TYR B CA 1
ATOM 4209 C C . TYR B 1 194 ? -11.906 35.438 -0.697 1 97.88 194 TYR B C 1
ATOM 4211 O O . TYR B 1 194 ? -11.562 36.625 -0.855 1 97.88 194 TYR B O 1
ATOM 4219 N N . TYR B 1 195 ? -11.117 34.594 -0.066 1 98.44 195 TYR B N 1
ATOM 4220 C CA . TYR B 1 195 ? -9.82 34.906 0.518 1 98.44 195 TYR B CA 1
ATOM 4221 C C . TYR B 1 195 ? -8.797 33.812 0.201 1 98.44 195 TYR B C 1
ATOM 4223 O O . TYR B 1 195 ? -8.43 33.031 1.077 1 98.44 195 TYR B O 1
ATOM 4231 N N . PRO B 1 196 ? -8.352 33.781 -1.045 1 98.25 196 PRO B N 1
ATOM 4232 C CA . PRO B 1 196 ? -7.531 32.656 -1.542 1 98.25 196 PRO B CA 1
ATOM 4233 C C . PRO B 1 196 ? -6.148 32.625 -0.891 1 98.25 196 PRO B C 1
ATOM 4235 O O . PRO B 1 196 ? -5.551 33.656 -0.624 1 98.25 196 PRO B O 1
ATOM 4238 N N . TYR B 1 197 ? -5.664 31.453 -0.693 1 98.31 197 TYR B N 1
ATOM 4239 C CA . TYR B 1 197 ? -4.355 31.219 -0.093 1 98.31 197 TYR B CA 1
ATOM 4240 C C . TYR B 1 197 ? -3.244 31.734 -1.005 1 98.31 197 TYR B C 1
ATOM 4242 O O . TYR B 1 197 ? -3.275 31.516 -2.217 1 98.31 197 TYR B O 1
ATOM 4250 N N . GLN B 1 198 ? -2.232 32.344 -0.419 1 97 198 GLN B N 1
ATOM 4251 C CA . GLN B 1 198 ? -1.185 32.969 -1.224 1 97 198 GLN B CA 1
ATOM 4252 C C . GLN B 1 198 ? 0.2 32.531 -0.765 1 97 198 GLN B C 1
ATOM 4254 O O . GLN B 1 198 ? 1.21 32.906 -1.358 1 97 198 GLN B O 1
ATOM 4259 N N . ALA B 1 199 ? 0.309 31.781 0.27 1 95.38 199 ALA B N 1
ATOM 4260 C CA . ALA B 1 199 ? 1.547 31.203 0.784 1 95.38 199 ALA B CA 1
ATOM 4261 C C . ALA B 1 199 ? 2.521 32.281 1.226 1 95.38 199 ALA B C 1
ATOM 4263 O O . ALA B 1 199 ? 3.734 32.156 1.055 1 95.38 199 ALA B O 1
ATOM 4264 N N . TRP B 1 200 ? 2.027 33.406 1.616 1 95.31 200 TRP B N 1
ATOM 4265 C CA . TRP B 1 200 ? 2.766 34.531 2.176 1 95.31 200 TRP B CA 1
ATOM 4266 C C . TRP B 1 200 ? 1.875 35.375 3.092 1 95.31 200 TRP B C 1
ATOM 4268 O O . TRP B 1 200 ? 0.652 35.375 2.934 1 95.31 200 TRP B O 1
ATOM 4278 N N . GLU B 1 201 ? 2.545 36 4.055 1 96.19 201 GLU B N 1
ATOM 4279 C CA . GLU B 1 201 ? 1.776 36.812 4.969 1 96.19 201 GLU B CA 1
ATOM 4280 C C . GLU B 1 201 ? 1.559 38.219 4.387 1 96.19 201 GLU B C 1
ATOM 4282 O O . GLU B 1 201 ? 2.508 38.875 3.936 1 96.19 201 GLU B O 1
ATOM 4287 N N . TYR B 1 202 ? 0.39 38.719 4.383 1 96.94 202 TYR B N 1
ATOM 4288 C CA . TYR B 1 202 ? 0.005 40.062 3.963 1 96.94 202 TYR B CA 1
ATOM 4289 C C . TYR B 1 202 ? -0.795 40.781 5.051 1 96.94 202 TYR B C 1
ATOM 4291 O O . TYR B 1 202 ? -0.933 40.25 6.164 1 96.94 202 TYR B O 1
ATOM 4299 N N . GLN B 1 203 ? -1.188 42.031 4.762 1 97.31 203 GLN B N 1
ATOM 4300 C CA . GLN B 1 203 ? -2.098 42.75 5.66 1 97.31 203 GLN B CA 1
ATOM 4301 C C . GLN B 1 203 ? -3.482 42.094 5.656 1 97.31 203 GLN B C 1
ATOM 4303 O O . GLN B 1 203 ? -3.957 41.625 4.613 1 97.31 203 GLN B O 1
ATOM 4308 N N . CYS B 1 204 ? -4.055 42.094 6.836 1 98.19 204 CYS B N 1
ATOM 4309 C CA . CYS B 1 204 ? -5.387 41.531 6.98 1 98.19 204 CYS B CA 1
ATOM 4310 C C . CYS B 1 204 ? -6.383 42.219 6.059 1 98.19 204 CYS B C 1
ATOM 4312 O O . CYS B 1 204 ? -6.504 43.438 6.074 1 98.19 204 CYS B O 1
ATOM 4314 N N . GLN B 1 205 ? -7.094 41.438 5.305 1 97.75 205 GLN B N 1
ATOM 4315 C CA . GLN B 1 205 ? -8.086 41.969 4.371 1 97.75 205 GLN B CA 1
ATOM 4316 C C . GLN B 1 205 ? -9.469 41.406 4.66 1 97.75 205 GLN B C 1
ATOM 4318 O O . GLN B 1 205 ? -10.297 41.281 3.756 1 97.75 205 GLN B O 1
ATOM 4323 N N . TYR B 1 206 ? -9.641 40.969 5.816 1 98 206 TYR B N 1
ATOM 4324 C CA . TYR B 1 206 ? -10.883 40.344 6.246 1 98 206 TYR B CA 1
ATOM 4325 C C . TYR B 1 206 ? -12.07 41.281 6.027 1 98 206 TYR B C 1
ATOM 4327 O O . TYR B 1 206 ? -12 42.469 6.355 1 98 206 TYR B O 1
ATOM 4335 N N . ARG B 1 207 ? -13.219 40.812 5.414 1 97.94 207 ARG B N 1
ATOM 4336 C CA . ARG B 1 207 ? -14.508 41.469 5.246 1 97.94 207 ARG B CA 1
ATOM 4337 C C . ARG B 1 207 ? -15.602 40.75 6.027 1 97.94 207 ARG B C 1
ATOM 4339 O O . ARG B 1 207 ? -16.016 39.656 5.668 1 97.94 207 ARG B O 1
ATOM 4346 N N . ARG B 1 208 ? -16.078 41.406 7.016 1 97.56 208 ARG B N 1
ATOM 4347 C CA . ARG B 1 208 ? -17.062 40.781 7.93 1 97.56 208 ARG B CA 1
ATOM 4348 C C . ARG B 1 208 ? -18.266 40.281 7.168 1 97.56 208 ARG B C 1
ATOM 4350 O O . ARG B 1 208 ? -18.812 39.219 7.516 1 97.56 208 ARG B O 1
ATOM 4357 N N . GLU B 1 209 ? -18.703 40.969 6.113 1 97.44 209 GLU B N 1
ATOM 4358 C CA . GLU B 1 209 ? -19.906 40.625 5.363 1 97.44 209 GLU B CA 1
ATOM 4359 C C . GLU B 1 209 ? -19.719 39.312 4.617 1 97.44 209 GLU B C 1
ATOM 4361 O O . GLU B 1 209 ? -20.703 38.688 4.18 1 97.44 209 GLU B O 1
ATOM 4366 N N . LEU B 1 210 ? -18.516 38.812 4.508 1 98.12 210 LEU B N 1
ATOM 4367 C CA . LEU B 1 210 ? -18.25 37.562 3.77 1 98.12 210 LEU B CA 1
ATOM 4368 C C . LEU B 1 210 ? -17.938 36.406 4.727 1 98.12 210 LEU B C 1
ATOM 4370 O O . LEU B 1 210 ? -17.656 35.312 4.289 1 98.12 210 LEU B O 1
ATOM 4374 N N . GLY B 1 211 ? -17.984 36.719 6.016 1 98.25 211 GLY B N 1
ATOM 4375 C CA . GLY B 1 211 ? -17.812 35.656 7.004 1 98.25 211 GLY B CA 1
ATOM 4376 C C . GLY B 1 211 ? -18.906 34.625 6.957 1 98.25 211 GLY B C 1
ATOM 4377 O O . GLY B 1 211 ? -20.078 34.938 6.785 1 98.25 211 GLY B O 1
ATOM 4378 N N . VAL B 1 212 ? -18.469 33.375 7.07 1 98.5 212 VAL B N 1
ATOM 4379 C CA . VAL B 1 212 ? -19.438 32.312 6.938 1 98.5 212 VAL B CA 1
ATOM 4380 C C . VAL B 1 212 ? -19.516 31.516 8.242 1 98.5 212 VAL B C 1
ATOM 4382 O O . VAL B 1 212 ? -20.594 31.109 8.672 1 98.5 212 VAL B O 1
ATOM 4385 N N . ALA B 1 213 ? -18.391 31.312 8.867 1 98.5 213 ALA B N 1
ATOM 4386 C CA . ALA B 1 213 ? -18.344 30.469 10.07 1 98.5 213 ALA B CA 1
ATOM 4387 C C . ALA B 1 213 ? -17.641 31.203 11.211 1 98.5 213 ALA B C 1
ATOM 4389 O O . ALA B 1 213 ? -16.75 32.031 10.977 1 98.5 213 ALA B O 1
ATOM 4390 N N . LYS B 1 214 ? -18 30.938 12.352 1 98.25 214 LYS B N 1
ATOM 4391 C CA . LYS B 1 214 ? -17.297 31.375 13.547 1 98.25 214 LYS B CA 1
ATOM 4392 C C . LYS B 1 214 ? -17.047 30.219 14.508 1 98.25 214 LYS B C 1
ATOM 4394 O O . LYS B 1 214 ? -17.609 29.141 14.344 1 98.25 214 LYS B O 1
ATOM 4399 N N . VAL B 1 215 ? -16.156 30.406 15.438 1 98.12 215 VAL B N 1
ATOM 4400 C CA . VAL B 1 215 ? -15.82 29.406 16.438 1 98.12 215 VAL B CA 1
ATOM 4401 C C . VAL B 1 215 ? -16.25 29.891 17.828 1 98.12 215 VAL B C 1
ATOM 4403 O O . VAL B 1 215 ? -15.953 31.016 18.219 1 98.12 215 VAL B O 1
ATOM 4406 N N . THR B 1 216 ? -16.984 29.031 18.516 1 97.25 216 THR B N 1
ATOM 4407 C CA . THR B 1 216 ? -17.531 29.453 19.797 1 97.25 216 THR B CA 1
ATOM 4408 C C . THR B 1 216 ? -16.703 28.875 20.953 1 97.25 216 THR B C 1
ATOM 4410 O O . THR B 1 216 ? -16.828 29.312 22.094 1 97.25 216 THR B O 1
ATOM 4413 N N . GLY B 1 217 ? -15.93 27.906 20.719 1 95.88 217 GLY B N 1
ATOM 4414 C CA . GLY B 1 217 ? -15.07 27.203 21.656 1 95.88 217 GLY B CA 1
ATOM 4415 C C . GLY B 1 217 ? -14.32 26.047 21.031 1 95.88 217 GLY B C 1
ATOM 4416 O O . GLY B 1 217 ? -14.406 25.828 19.812 1 95.88 217 GLY B O 1
ATOM 4417 N N . ALA B 1 218 ? -13.547 25.391 21.844 1 96.94 218 ALA B N 1
ATOM 4418 C CA . ALA B 1 218 ? -12.82 24.234 21.328 1 96.94 218 ALA B CA 1
ATOM 4419 C C . ALA B 1 218 ? -12.594 23.203 22.438 1 96.94 218 ALA B C 1
ATOM 4421 O O . ALA B 1 218 ? -12.359 23.562 23.594 1 96.94 218 ALA B O 1
ATOM 4422 N N . TYR B 1 219 ? -12.742 21.938 22.062 1 95.62 219 TYR B N 1
ATOM 4423 C CA . TYR B 1 219 ? -12.25 20.859 22.906 1 95.62 219 TYR B CA 1
ATOM 4424 C C . TYR B 1 219 ? -10.75 20.656 22.703 1 95.62 219 TYR B C 1
ATOM 4426 O O . TYR B 1 219 ? -10.25 20.75 21.594 1 95.62 219 TYR B O 1
ATOM 4434 N N . THR B 1 220 ? -10.062 20.391 23.859 1 95.5 220 THR B N 1
ATOM 4435 C CA . THR B 1 220 ? -8.609 20.266 23.734 1 95.5 220 THR B CA 1
ATOM 4436 C C . THR B 1 220 ? -8.133 18.984 24.422 1 95.5 220 THR B C 1
ATOM 4438 O O . THR B 1 220 ? -8.789 18.469 25.328 1 95.5 220 THR B O 1
ATOM 4441 N N . VAL B 1 221 ? -7.121 18.375 23.922 1 94.31 221 VAL B N 1
ATOM 4442 C CA . VAL B 1 221 ? -6.285 17.375 24.578 1 94.31 221 VAL B CA 1
ATOM 4443 C C . VAL B 1 221 ? -4.836 17.844 24.609 1 94.31 221 VAL B C 1
ATOM 4445 O O . VAL B 1 221 ? -4.152 17.859 23.594 1 94.31 221 VAL B O 1
ATOM 4448 N N . HIS B 1 222 ? -4.328 18.234 25.859 1 90.62 222 HIS B N 1
ATOM 4449 C CA . HIS B 1 222 ? -2.965 18.719 26.031 1 90.62 222 HIS B CA 1
ATOM 4450 C C . HIS B 1 222 ? -2.188 17.844 27.016 1 90.62 222 HIS B C 1
ATOM 4452 O O . HIS B 1 222 ? -1.065 18.172 27.391 1 90.62 222 HIS B O 1
ATOM 4458 N N . SER B 1 223 ? -2.775 16.688 27.375 1 87.75 223 SER B N 1
ATOM 4459 C CA . SER B 1 223 ? -2.26 15.852 28.453 1 87.75 223 SER B CA 1
ATOM 4460 C C . SER B 1 223 ? -1.23 14.852 27.938 1 87.75 223 SER B C 1
ATOM 4462 O O . SER B 1 223 ? -0.503 14.242 28.719 1 87.75 223 SER B O 1
ATOM 4464 N N . GLY B 1 224 ? -1.207 14.664 26.641 1 93.62 224 GLY B N 1
ATOM 4465 C CA . GLY B 1 224 ? -0.409 13.578 26.094 1 93.62 224 GLY B CA 1
ATOM 4466 C C . GLY B 1 224 ? -1.128 12.242 26.109 1 93.62 224 GLY B C 1
ATOM 4467 O O . GLY B 1 224 ? -0.545 11.219 25.766 1 93.62 224 GLY B O 1
ATOM 4468 N N . ASP B 1 225 ? -2.391 12.266 26.469 1 94.5 225 ASP B N 1
ATOM 4469 C CA . ASP B 1 225 ? -3.186 11.047 26.562 1 94.5 225 ASP B CA 1
ATOM 4470 C C . ASP B 1 225 ? -3.764 10.656 25.203 1 94.5 225 ASP B C 1
ATOM 4472 O O . ASP B 1 225 ? -4.77 11.219 24.766 1 94.5 225 ASP B O 1
ATOM 4476 N N . GLU B 1 226 ? -3.205 9.648 24.609 1 96.62 226 GLU B N 1
ATOM 4477 C CA . GLU B 1 226 ? -3.629 9.234 23.281 1 96.62 226 GLU B CA 1
ATOM 4478 C C . GLU B 1 226 ? -5.047 8.672 23.297 1 96.62 226 GLU B C 1
ATOM 4480 O O . GLU B 1 226 ? -5.77 8.758 22.297 1 96.62 226 GLU B O 1
ATOM 4485 N N . MET B 1 227 ? -5.422 8.078 24.375 1 94.94 227 MET B N 1
ATOM 4486 C CA . MET B 1 227 ? -6.785 7.562 24.469 1 94.94 227 MET B CA 1
ATOM 4487 C C . MET B 1 227 ? -7.801 8.695 24.391 1 94.94 227 MET B C 1
ATOM 4489 O O . MET B 1 227 ? -8.828 8.578 23.719 1 94.94 227 MET B O 1
ATOM 4493 N N . ARG B 1 228 ? -7.535 9.742 25.078 1 95.12 228 ARG B N 1
ATOM 4494 C CA . ARG B 1 228 ? -8.414 10.906 25.047 1 95.12 228 ARG B CA 1
ATOM 4495 C C . ARG B 1 228 ? -8.477 11.5 23.641 1 95.12 228 ARG B C 1
ATOM 4497 O O . ARG B 1 228 ? -9.539 11.906 23.188 1 95.12 228 ARG B O 1
ATOM 4504 N N . LEU B 1 229 ? -7.324 11.578 23.047 1 96.94 229 LEU B N 1
ATOM 4505 C CA . LEU B 1 229 ? -7.297 12.07 21.688 1 96.94 229 LEU B CA 1
ATOM 4506 C C . LEU B 1 229 ? -8.133 11.18 20.766 1 96.94 229 LEU B C 1
ATOM 4508 O O . LEU B 1 229 ? -8.891 11.68 19.938 1 96.94 229 LEU B O 1
ATOM 4512 N N . MET B 1 230 ? -7.992 9.828 20.922 1 97.19 230 MET B N 1
ATOM 4513 C CA . MET B 1 230 ? -8.766 8.891 20.125 1 97.19 230 MET B CA 1
ATOM 4514 C C . MET B 1 230 ? -10.266 9.102 20.328 1 97.19 230 MET B C 1
ATOM 4516 O O . MET B 1 230 ? -11.031 9.109 19.359 1 97.19 230 MET B O 1
ATOM 4520 N N . GLN B 1 231 ? -10.664 9.281 21.562 1 96.56 231 GLN B N 1
ATOM 4521 C CA . GLN B 1 231 ? -12.062 9.531 21.875 1 96.56 231 GLN B CA 1
ATOM 4522 C C . GLN B 1 231 ? -12.555 10.82 21.219 1 96.56 231 GLN B C 1
ATOM 4524 O O . GLN B 1 231 ? -13.656 10.867 20.672 1 96.56 231 GLN B O 1
ATOM 4529 N N . MET B 1 232 ? -11.711 11.836 21.281 1 96.81 232 MET B N 1
ATOM 4530 C CA . MET B 1 232 ? -12.086 13.117 20.688 1 96.81 232 MET B CA 1
ATOM 4531 C C . MET B 1 232 ? -12.227 12.992 19.172 1 96.81 232 MET B C 1
ATOM 4533 O O . MET B 1 232 ? -13.242 13.414 18.609 1 96.81 232 MET B O 1
ATOM 4537 N N . VAL B 1 233 ? -11.281 12.352 18.531 1 98.19 233 VAL B N 1
ATOM 4538 C CA . VAL B 1 233 ? -11.336 12.156 17.078 1 98.19 233 VAL B CA 1
ATOM 4539 C C . VAL B 1 233 ? -12.531 11.281 16.719 1 98.19 233 VAL B C 1
ATOM 4541 O O . VAL B 1 233 ? -13.273 11.586 15.781 1 98.19 233 VAL B O 1
ATOM 4544 N N . GLY B 1 234 ? -12.703 10.227 17.453 1 97.06 234 GLY B N 1
ATOM 4545 C CA . GLY B 1 234 ? -13.766 9.273 17.156 1 97.06 234 GLY B CA 1
ATOM 4546 C C . GLY B 1 234 ? -15.156 9.867 17.312 1 97.06 234 GLY B C 1
ATOM 4547 O O . GLY B 1 234 ? -16.062 9.539 16.547 1 97.06 234 GLY B O 1
ATOM 4548 N N . ARG B 1 235 ? -15.344 10.727 18.25 1 95.75 235 ARG B N 1
ATOM 4549 C CA . ARG B 1 235 ? -16.672 11.227 18.578 1 95.75 235 ARG B CA 1
ATOM 4550 C C . ARG B 1 235 ? -16.953 12.562 17.891 1 95.75 235 ARG B C 1
ATOM 4552 O O . ARG B 1 235 ? -18.062 12.797 17.406 1 95.75 235 ARG B O 1
ATOM 4559 N N . GLU B 1 236 ? -15.922 13.398 17.906 1 95.81 236 GLU B N 1
ATOM 4560 C CA . GLU B 1 236 ? -16.172 14.773 17.469 1 95.81 236 GLU B CA 1
ATOM 4561 C C . GLU B 1 236 ? -15.836 14.969 16 1 95.81 236 GLU B C 1
ATOM 4563 O O . GLU B 1 236 ? -16.406 15.836 15.336 1 95.81 236 GLU B O 1
ATOM 4568 N N . GLY B 1 237 ? -14.922 14.211 15.453 1 97.81 237 GLY B N 1
ATOM 4569 C CA . GLY B 1 237 ? -14.469 14.391 14.078 1 97.81 237 GLY B CA 1
ATOM 4570 C C . GLY B 1 237 ? -12.992 14.742 13.984 1 97.81 237 GLY B C 1
ATOM 4571 O O . GLY B 1 237 ? -12.25 14.578 14.945 1 97.81 237 GLY B O 1
ATOM 4572 N N . PRO B 1 238 ? -12.586 15.227 12.797 1 98.81 238 PRO B N 1
ATOM 4573 C CA . PRO B 1 238 ? -11.172 15.555 12.594 1 98.81 238 PRO B CA 1
ATOM 4574 C C . PRO B 1 238 ? -10.648 16.578 13.609 1 98.81 238 PRO B C 1
ATOM 4576 O O . PRO B 1 238 ? -11.359 17.531 13.945 1 98.81 238 PRO B O 1
ATOM 4579 N N . ALA B 1 239 ? -9.469 16.328 14.062 1 98.81 239 ALA B N 1
ATOM 4580 C CA . ALA B 1 239 ? -8.875 17.172 15.094 1 98.81 239 ALA B CA 1
ATOM 4581 C C . ALA B 1 239 ? -7.57 17.797 14.602 1 98.81 239 ALA B C 1
ATOM 4583 O O . ALA B 1 239 ? -6.762 17.141 13.945 1 98.81 239 ALA B O 1
ATOM 4584 N N . ALA B 1 240 ? -7.387 19.078 14.875 1 98.69 240 ALA B N 1
ATOM 4585 C CA . ALA B 1 240 ? -6.09 19.719 14.664 1 98.69 240 ALA B CA 1
ATOM 4586 C C . ALA B 1 240 ? -5.062 19.219 15.68 1 98.69 240 ALA B C 1
ATOM 4588 O O . ALA B 1 240 ? -5.301 19.266 16.891 1 98.69 240 ALA B O 1
ATOM 4589 N N . VAL B 1 241 ? -3.943 18.703 15.148 1 98.06 241 VAL B N 1
ATOM 4590 C CA . VAL B 1 241 ? -2.908 18.203 16.047 1 98.06 241 VAL B CA 1
ATOM 4591 C C . VAL B 1 241 ? -1.545 18.734 15.617 1 98.06 241 VAL B C 1
ATOM 4593 O O . VAL B 1 241 ? -1.39 19.234 14.5 1 98.06 241 VAL B O 1
ATOM 4596 N N . ALA B 1 242 ? -0.628 18.703 16.547 1 97.06 242 ALA B N 1
ATOM 4597 C CA . ALA B 1 242 ? 0.764 19.031 16.266 1 97.06 242 ALA B CA 1
ATOM 4598 C C . ALA B 1 242 ? 1.696 17.891 16.641 1 97.06 242 ALA B C 1
ATOM 4600 O O . ALA B 1 242 ? 1.444 17.172 17.609 1 97.06 242 ALA B O 1
ATOM 4601 N N . VAL B 1 243 ? 2.748 17.734 15.852 1 97.19 243 VAL B N 1
ATOM 4602 C CA . VAL B 1 243 ? 3.709 16.672 16.109 1 97.19 243 VAL B CA 1
ATOM 4603 C C . VAL B 1 243 ? 5.133 17.219 16 1 97.19 243 VAL B C 1
ATOM 4605 O O . VAL B 1 243 ? 5.352 18.281 15.414 1 97.19 243 VAL B O 1
ATOM 4608 N N . ASP B 1 244 ? 6.012 16.547 16.656 1 96.62 244 ASP B N 1
ATOM 4609 C CA . ASP B 1 244 ? 7.438 16.766 16.422 1 96.62 244 ASP B CA 1
ATOM 4610 C C . ASP B 1 244 ? 7.906 16.031 15.164 1 96.62 244 ASP B C 1
ATOM 4612 O O . ASP B 1 244 ? 8.305 14.867 15.227 1 96.62 244 ASP B O 1
ATOM 4616 N N . ALA B 1 245 ? 7.836 16.734 14.031 1 96.31 245 ALA B N 1
ATOM 4617 C CA . ALA B 1 245 ? 8.297 16.156 12.766 1 96.31 245 ALA B CA 1
ATOM 4618 C C . ALA B 1 245 ? 9.82 16.125 12.695 1 96.31 245 ALA B C 1
ATOM 4620 O O . ALA B 1 245 ? 10.461 17.188 12.719 1 96.31 245 ALA B O 1
ATOM 4621 N N . GLN B 1 246 ? 10.383 15.008 12.734 1 93.12 246 GLN B N 1
ATOM 4622 C CA . GLN B 1 246 ? 11.828 14.82 12.656 1 93.12 246 GLN B CA 1
ATOM 4623 C C . GLN B 1 246 ? 12.203 14.047 11.391 1 93.12 246 GLN B C 1
ATOM 4625 O O . GLN B 1 246 ? 11.391 13.906 10.477 1 93.12 246 GLN B O 1
ATOM 4630 N N . SER B 1 247 ? 13.516 13.57 11.469 1 89.62 247 SER B N 1
ATOM 4631 C CA . SER B 1 247 ? 14.047 12.93 10.273 1 89.62 247 SER B CA 1
ATOM 4632 C C . SER B 1 247 ? 13.133 11.805 9.797 1 89.62 247 SER B C 1
ATOM 4634 O O . SER B 1 247 ? 12.453 11.172 10.602 1 89.62 247 SER B O 1
ATOM 4636 N N . ASP B 1 248 ? 12.945 11.586 8.508 1 94.62 248 ASP B N 1
ATOM 4637 C CA . ASP B 1 248 ? 12.18 10.602 7.746 1 94.62 248 ASP B CA 1
ATOM 4638 C C . ASP B 1 248 ? 10.75 11.086 7.508 1 94.62 248 ASP B C 1
ATOM 4640 O O . ASP B 1 248 ? 10.07 10.602 6.605 1 94.62 248 ASP B O 1
ATOM 4644 N N . PHE B 1 249 ? 10.234 12.023 8.469 1 96.81 249 PHE B N 1
ATOM 4645 C CA . PHE B 1 249 ? 8.867 12.516 8.305 1 96.81 249 PHE B CA 1
ATOM 4646 C C . PHE B 1 249 ? 8.672 13.133 6.926 1 96.81 249 PHE B C 1
ATOM 4648 O O . PHE B 1 249 ? 7.684 12.844 6.25 1 96.81 249 PHE B O 1
ATOM 4655 N N . TYR B 1 250 ? 9.641 13.945 6.484 1 94.94 250 TYR B N 1
ATOM 4656 C CA . TYR B 1 250 ? 9.445 14.727 5.27 1 94.94 250 TYR B CA 1
ATOM 4657 C C . TYR B 1 250 ? 9.609 13.859 4.027 1 94.94 250 TYR B C 1
ATOM 4659 O O . TYR B 1 250 ? 9.25 14.273 2.924 1 94.94 250 TYR B O 1
ATOM 4667 N N . MET B 1 251 ? 10.078 12.625 4.148 1 96.56 251 MET B N 1
ATOM 4668 C CA . MET B 1 251 ? 10.227 11.75 2.994 1 96.56 251 MET B CA 1
ATOM 4669 C C . MET B 1 251 ? 9.336 10.516 3.127 1 96.56 251 MET B C 1
ATOM 4671 O O . MET B 1 251 ? 9.469 9.562 2.354 1 96.56 251 MET B O 1
ATOM 4675 N N . TYR B 1 252 ? 8.5 10.539 4.148 1 98.19 252 TYR B N 1
ATOM 4676 C CA . TYR B 1 252 ? 7.562 9.438 4.336 1 98.19 252 TYR B CA 1
ATOM 4677 C C . TYR B 1 252 ? 6.824 9.125 3.039 1 98.19 252 TYR B C 1
ATOM 4679 O O . TYR B 1 252 ? 6.41 10.039 2.316 1 98.19 252 TYR B O 1
ATOM 4687 N N . LYS B 1 253 ? 6.66 7.84 2.762 1 98.12 253 LYS B N 1
ATOM 4688 C CA . LYS B 1 253 ? 5.961 7.43 1.549 1 98.12 253 LYS B CA 1
ATOM 4689 C C . LYS B 1 253 ? 4.746 6.566 1.88 1 98.12 253 LYS B C 1
ATOM 4691 O O . LYS B 1 253 ? 3.654 6.793 1.354 1 98.12 253 LYS B O 1
ATOM 4696 N N . SER B 1 254 ? 4.965 5.535 2.723 1 97.69 254 SER B N 1
ATOM 4697 C CA . SER B 1 254 ? 3.857 4.637 3.033 1 97.69 254 SER B CA 1
ATOM 4698 C C . SER B 1 254 ? 4.152 3.807 4.277 1 97.69 254 SER B C 1
ATOM 4700 O O . SER B 1 254 ? 5.277 3.809 4.781 1 97.69 254 SER B O 1
ATOM 4702 N N . GLY B 1 255 ? 3.09 3.107 4.77 1 97.69 255 GLY B N 1
ATOM 4703 C CA . GLY B 1 255 ? 3.225 2.281 5.957 1 97.69 255 GLY B CA 1
ATOM 4704 C C . GLY B 1 255 ? 2.92 3.029 7.242 1 97.69 255 GLY B C 1
ATOM 4705 O O . GLY B 1 255 ? 2.521 4.195 7.207 1 97.69 255 GLY B O 1
ATOM 4706 N N . ILE B 1 256 ? 3.049 2.34 8.375 1 98.5 256 ILE B N 1
ATOM 4707 C CA . ILE B 1 256 ? 2.791 2.957 9.672 1 98.5 256 ILE B CA 1
ATOM 4708 C C . ILE B 1 256 ? 4.07 3.602 10.195 1 98.5 256 ILE B C 1
ATOM 4710 O O . ILE B 1 256 ? 5.008 2.906 10.586 1 98.5 256 ILE B O 1
ATOM 4714 N N . PHE B 1 257 ? 4.125 4.898 10.164 1 98.56 257 PHE B N 1
ATOM 4715 C CA . PHE B 1 257 ? 5.297 5.676 10.547 1 98.56 257 PHE B CA 1
ATOM 4716 C C . PHE B 1 257 ? 5.57 5.543 12.039 1 98.56 257 PHE B C 1
ATOM 4718 O O . PHE B 1 257 ? 4.68 5.77 12.859 1 98.56 257 PHE B O 1
ATOM 4725 N N . MET B 1 258 ? 6.734 5.137 12.367 1 96.88 258 MET B N 1
ATOM 4726 C CA . MET B 1 258 ? 7.211 5.039 13.742 1 96.88 258 MET B CA 1
ATOM 4727 C C . MET B 1 258 ? 8.578 5.695 13.883 1 96.88 258 MET B C 1
ATOM 4729 O O . MET B 1 258 ? 9.602 5.105 13.523 1 96.88 258 MET B O 1
ATOM 4733 N N . SER B 1 259 ? 8.555 6.828 14.461 1 94.44 259 SER B N 1
ATOM 4734 C CA . SER B 1 259 ? 9.797 7.582 14.609 1 94.44 259 SER B CA 1
ATOM 4735 C C . SER B 1 259 ? 10.648 7.031 15.75 1 94.44 259 SER B C 1
ATOM 4737 O O . SER B 1 259 ? 10.117 6.656 16.797 1 94.44 259 SER B O 1
ATOM 4739 N N . GLN B 1 260 ? 11.922 7.082 15.477 1 89.06 260 GLN B N 1
ATOM 4740 C CA . GLN B 1 260 ? 12.852 6.688 16.531 1 89.06 260 GLN B CA 1
ATOM 4741 C C . GLN B 1 260 ? 13.586 7.898 17.094 1 89.06 260 GLN B C 1
ATOM 4743 O O . GLN B 1 260 ? 14.336 7.781 18.062 1 89.06 260 GLN B O 1
ATOM 4748 N N . VAL B 1 261 ? 13.25 9.062 16.547 1 93.81 261 VAL B N 1
ATOM 4749 C CA . VAL B 1 261 ? 14.117 10.188 16.906 1 93.81 261 VAL B CA 1
ATOM 4750 C C . VAL B 1 261 ? 13.266 11.352 17.406 1 93.81 261 VAL B C 1
ATOM 4752 O O . VAL B 1 261 ? 13.789 12.289 18.031 1 93.81 261 VAL B O 1
ATOM 4755 N N . CYS B 1 262 ? 11.953 11.336 17.156 1 94.88 262 CYS B N 1
ATOM 4756 C CA . CYS B 1 262 ? 11.117 12.445 17.594 1 94.88 262 CYS B CA 1
ATOM 4757 C C . CYS B 1 262 ? 10.953 12.438 19.109 1 94.88 262 CYS B C 1
ATOM 4759 O O . CYS B 1 262 ? 11.273 11.445 19.766 1 94.88 262 CYS B O 1
ATOM 4761 N N . THR B 1 263 ? 10.555 13.562 19.641 1 92.94 263 THR B N 1
ATOM 4762 C CA . THR B 1 263 ? 10.406 13.695 21.078 1 92.94 263 THR B CA 1
ATOM 4763 C C . THR B 1 263 ? 8.977 14.078 21.438 1 92.94 263 THR B C 1
ATOM 4765 O O . THR B 1 263 ? 8.18 14.43 20.562 1 92.94 263 THR B O 1
ATOM 4768 N N . THR B 1 264 ? 8.672 13.938 22.75 1 91.88 264 THR B N 1
ATOM 4769 C CA . THR B 1 264 ? 7.367 14.359 23.25 1 91.88 264 THR B CA 1
ATOM 4770 C C . THR B 1 264 ? 7.445 15.758 23.844 1 91.88 264 THR B C 1
ATOM 4772 O O . THR B 1 264 ? 6.477 16.234 24.438 1 91.88 264 THR B O 1
ATOM 4775 N N . GLN B 1 265 ? 8.57 16.469 23.656 1 87.62 265 GLN B N 1
ATOM 4776 C CA . GLN B 1 265 ? 8.836 17.688 24.406 1 87.62 265 GLN B CA 1
ATOM 4777 C C . GLN B 1 265 ? 8.516 18.922 23.562 1 87.62 265 GLN B C 1
ATOM 4779 O O . GLN B 1 265 ? 8.406 20.031 24.094 1 87.62 265 GLN B O 1
ATOM 4784 N N . ARG B 1 266 ? 8.453 18.734 22.328 1 90.19 266 ARG B N 1
ATOM 4785 C CA . ARG B 1 266 ? 8.211 19.859 21.422 1 90.19 266 ARG B CA 1
ATOM 4786 C C . ARG B 1 266 ? 7.379 19.422 20.219 1 90.19 266 ARG B C 1
ATOM 4788 O O . ARG B 1 266 ? 7.266 18.219 19.953 1 90.19 266 ARG B O 1
ATOM 4795 N N . VAL B 1 267 ? 6.773 20.375 19.609 1 94.44 267 VAL B N 1
ATOM 4796 C CA . VAL B 1 267 ? 6.09 20.141 18.344 1 94.44 267 VAL B CA 1
ATOM 4797 C C . VAL B 1 267 ? 6.637 21.094 17.281 1 94.44 267 VAL B C 1
ATOM 4799 O O . VAL B 1 267 ? 7.051 22.203 17.594 1 94.44 267 VAL B O 1
ATOM 4802 N N . THR B 1 268 ? 6.688 20.625 16.047 1 95.88 268 THR B N 1
ATOM 4803 C CA . THR B 1 268 ? 7.297 21.422 14.992 1 95.88 268 THR B CA 1
ATOM 4804 C C . THR B 1 268 ? 6.375 21.516 13.781 1 95.88 268 THR B C 1
ATOM 4806 O O . THR B 1 268 ? 6.633 22.297 12.859 1 95.88 268 THR B O 1
ATOM 4809 N N . HIS B 1 269 ? 5.301 20.797 13.758 1 97.06 269 HIS B N 1
ATOM 4810 C CA . HIS B 1 269 ? 4.449 20.734 12.578 1 97.06 269 HIS B CA 1
ATOM 4811 C C . HIS B 1 269 ? 3.012 20.391 12.953 1 97.06 269 HIS B C 1
ATOM 4813 O O . HIS B 1 269 ? 2.781 19.516 13.797 1 97.06 269 HIS B O 1
ATOM 4819 N N . ALA B 1 270 ? 2.092 21.125 12.414 1 97.44 270 ALA B N 1
ATOM 4820 C CA . ALA B 1 270 ? 0.676 20.859 12.656 1 97.44 270 ALA B CA 1
ATOM 4821 C C . ALA B 1 270 ? 0.047 20.125 11.484 1 97.44 270 ALA B C 1
ATOM 4823 O O . ALA B 1 270 ? 0.343 20.422 10.32 1 97.44 270 ALA B O 1
ATOM 4824 N N . VAL B 1 271 ? -0.724 19.125 11.773 1 98.62 271 VAL B N 1
ATOM 4825 C CA . VAL B 1 271 ? -1.463 18.344 10.797 1 98.62 271 VAL B CA 1
ATOM 4826 C C . VAL B 1 271 ? -2.881 18.078 11.297 1 98.62 271 VAL B C 1
ATOM 4828 O O . VAL B 1 271 ? -3.297 18.656 12.312 1 98.62 271 VAL B O 1
ATOM 4831 N N . LEU B 1 272 ? -3.639 17.375 10.539 1 98.94 272 LEU B N 1
ATOM 4832 C CA . LEU B 1 272 ? -5.02 17.062 10.891 1 98.94 272 LEU B CA 1
ATOM 4833 C C . LEU B 1 272 ? -5.195 15.562 11.102 1 98.94 272 LEU B C 1
ATOM 4835 O O . LEU B 1 272 ? -4.922 14.766 10.203 1 98.94 272 LEU B O 1
ATOM 4839 N N . ALA B 1 273 ? -5.578 15.18 12.344 1 98.94 273 ALA B N 1
ATOM 4840 C CA . ALA B 1 273 ? -5.949 13.781 12.586 1 98.94 273 ALA B CA 1
ATOM 4841 C C . ALA B 1 273 ? -7.367 13.5 12.094 1 98.94 273 ALA B C 1
ATOM 4843 O O . ALA B 1 273 ? -8.336 14.062 12.609 1 98.94 273 ALA B O 1
ATOM 4844 N N . VAL B 1 274 ? -7.496 12.586 11.125 1 98.94 274 VAL B N 1
ATOM 4845 C CA . VAL B 1 274 ? -8.789 12.43 10.461 1 98.94 274 VAL B CA 1
ATOM 4846 C C . VAL B 1 274 ? -9.352 11.039 10.742 1 98.94 274 VAL B C 1
ATOM 4848 O O . VAL B 1 274 ? -10.406 10.672 10.219 1 98.94 274 VAL B O 1
ATOM 4851 N N . GLY B 1 275 ? -8.656 10.266 11.523 1 98.88 275 GLY B N 1
ATOM 4852 C CA . GLY B 1 275 ? -9.117 8.93 11.859 1 98.88 275 GLY B CA 1
ATOM 4853 C C . GLY B 1 275 ? -8.047 8.078 12.516 1 98.88 275 GLY B C 1
ATOM 4854 O O . GLY B 1 275 ? -6.984 8.578 12.875 1 98.88 275 GLY B O 1
ATOM 4855 N N . TYR B 1 276 ? -8.383 6.859 12.758 1 98.81 276 TYR B N 1
ATOM 4856 C CA . TYR B 1 276 ? -7.484 5.871 13.344 1 98.81 276 TYR B CA 1
ATOM 4857 C C . TYR B 1 276 ? -7.949 4.453 13.023 1 98.81 276 TYR B C 1
ATOM 4859 O O . TYR B 1 276 ? -9.094 4.246 12.609 1 98.81 276 TYR B O 1
ATOM 4867 N N . GLY B 1 277 ? -7.062 3.561 13.133 1 98.38 277 GLY B N 1
ATOM 4868 C CA . GLY B 1 277 ? -7.367 2.156 12.906 1 98.38 277 GLY B CA 1
ATOM 4869 C C . GLY B 1 277 ? -6.27 1.222 13.383 1 98.38 277 GLY B C 1
ATOM 4870 O O . GLY B 1 277 ? -5.434 1.605 14.203 1 98.38 277 GLY B O 1
ATOM 4871 N N . THR B 1 278 ? -6.379 -0.046 13.039 1 97.5 278 THR B N 1
ATOM 4872 C CA . THR B 1 278 ? -5.406 -1.083 13.352 1 97.5 278 THR B CA 1
ATOM 4873 C C . THR B 1 278 ? -5.09 -1.926 12.117 1 97.5 278 THR B C 1
ATOM 4875 O O . THR B 1 278 ? -5.992 -2.271 11.352 1 97.5 278 THR B O 1
ATOM 4878 N N . GLU B 1 279 ? -3.832 -2.086 11.82 1 94.19 279 GLU B N 1
ATOM 4879 C CA . GLU B 1 279 ? -3.379 -2.982 10.766 1 94.19 279 GLU B CA 1
ATOM 4880 C C . GLU B 1 279 ? -2.332 -3.963 11.281 1 94.19 279 GLU B C 1
ATOM 4882 O O . GLU B 1 279 ? -1.305 -3.553 11.828 1 94.19 279 GLU B O 1
ATOM 4887 N N . SER B 1 280 ? -2.609 -5.266 11.07 1 89.38 280 SER B N 1
ATOM 4888 C CA . SER B 1 280 ? -1.705 -6.328 11.492 1 89.38 280 SER B CA 1
ATOM 4889 C C . SER B 1 280 ? -1.255 -6.129 12.938 1 89.38 280 SER B C 1
ATOM 4891 O O . SER B 1 280 ? -0.06 -6.191 13.234 1 89.38 280 SER B O 1
ATOM 4893 N N . GLY B 1 281 ? -2.197 -5.73 13.781 1 92.75 281 GLY B N 1
ATOM 4894 C CA . GLY B 1 281 ? -1.947 -5.617 15.203 1 92.75 281 GLY B CA 1
ATOM 4895 C C . GLY B 1 281 ? -1.324 -4.289 15.602 1 92.75 281 GLY B C 1
ATOM 4896 O O . GLY B 1 281 ? -1.099 -4.031 16.781 1 92.75 281 GLY B O 1
ATOM 4897 N N . THR B 1 282 ? -1.075 -3.412 14.648 1 96 282 THR B N 1
ATOM 4898 C CA . THR B 1 282 ? -0.48 -2.113 14.953 1 96 282 THR B CA 1
ATOM 4899 C C . THR B 1 282 ? -1.516 -1.001 14.82 1 96 282 THR B C 1
ATOM 4901 O O . THR B 1 282 ? -2.146 -0.851 13.773 1 96 282 THR B O 1
ATOM 4904 N N . ASP B 1 283 ? -1.687 -0.264 15.891 1 98.19 283 ASP B N 1
ATOM 4905 C CA . ASP B 1 283 ? -2.615 0.862 15.906 1 98.19 283 ASP B CA 1
ATOM 4906 C C . ASP B 1 283 ? -1.995 2.092 15.242 1 98.19 283 ASP B C 1
ATOM 4908 O O . ASP B 1 283 ? -0.793 2.332 15.375 1 98.19 283 ASP B O 1
ATOM 4912 N N . TYR B 1 284 ? -2.844 2.822 14.516 1 98.81 284 TYR B N 1
ATOM 4913 C CA . TYR B 1 284 ? -2.299 4.004 13.859 1 98.81 284 TYR B CA 1
ATOM 4914 C C . TYR B 1 284 ? -3.326 5.125 13.805 1 98.81 284 TYR B C 1
ATOM 4916 O O . TYR B 1 284 ? -4.531 4.879 13.93 1 98.81 284 TYR B O 1
ATOM 4924 N N . TRP B 1 285 ? -2.852 6.359 13.758 1 98.88 285 TRP B N 1
ATOM 4925 C CA . TRP B 1 285 ? -3.617 7.539 13.367 1 98.88 285 TRP B CA 1
ATOM 4926 C C . TRP B 1 285 ? -3.586 7.73 11.852 1 98.88 285 TRP B C 1
ATOM 4928 O O . TRP B 1 285 ? -2.633 7.324 11.188 1 98.88 285 TRP B O 1
ATOM 4938 N N . ILE B 1 286 ? -4.594 8.297 11.281 1 98.94 286 ILE B N 1
ATOM 4939 C CA . ILE B 1 286 ? -4.555 8.836 9.93 1 98.94 286 ILE B CA 1
ATOM 4940 C C . ILE B 1 286 ? -4.402 10.359 9.992 1 98.94 286 ILE B C 1
ATOM 4942 O O . ILE B 1 286 ? -5.266 11.055 10.523 1 98.94 286 ILE B O 1
ATOM 4946 N N . LEU B 1 287 ? -3.307 10.828 9.477 1 98.88 287 LEU B N 1
ATOM 4947 C CA . LEU B 1 287 ? -3.016 12.258 9.516 1 98.88 287 LEU B CA 1
ATOM 4948 C C . LEU B 1 287 ? -3.049 12.852 8.117 1 98.88 287 LEU B C 1
ATOM 4950 O O . LEU B 1 287 ? -2.539 12.258 7.164 1 98.88 287 LEU B O 1
ATOM 4954 N N . LYS B 1 288 ? -3.68 13.961 7.957 1 98.88 288 LYS B N 1
ATOM 4955 C CA . LYS B 1 288 ? -3.689 14.727 6.719 1 98.88 288 LYS B CA 1
ATOM 4956 C C . LYS B 1 288 ? -2.666 15.859 6.766 1 98.88 288 LYS B C 1
ATOM 4958 O O . LYS B 1 288 ? -2.688 16.688 7.68 1 98.88 288 LYS B O 1
ATOM 4963 N N . ASN B 1 289 ? -1.78 15.82 5.816 1 98.31 289 ASN B N 1
ATOM 4964 C CA . ASN B 1 289 ? -0.749 16.844 5.707 1 98.31 289 ASN B CA 1
ATOM 4965 C C . ASN B 1 289 ? -1.151 17.953 4.727 1 98.31 289 ASN B C 1
ATOM 4967 O O . ASN B 1 289 ? -2.242 17.906 4.152 1 98.31 289 ASN B O 1
ATOM 4971 N N . SER B 1 290 ? -0.311 18.984 4.648 1 98.19 290 SER B N 1
ATOM 4972 C CA . SER B 1 290 ? -0.591 20.094 3.758 1 98.19 290 SER B CA 1
ATOM 4973 C C . SER B 1 290 ? 0.586 20.375 2.828 1 98.19 290 SER B C 1
ATOM 4975 O O . SER B 1 290 ? 0.95 21.531 2.6 1 98.19 290 SER B O 1
ATOM 4977 N N . TRP B 1 291 ? 1.253 19.328 2.398 1 97.19 291 TRP B N 1
ATOM 4978 C CA . TRP B 1 291 ? 2.381 19.453 1.48 1 97.19 291 TRP B CA 1
ATOM 4979 C C . TRP B 1 291 ? 2.045 18.844 0.124 1 97.19 291 TRP B C 1
ATOM 4981 O O . TRP B 1 291 ? 2.926 18.312 -0.559 1 97.19 291 TRP B O 1
ATOM 4991 N N . GLY B 1 292 ? 0.736 18.812 -0.207 1 95.94 292 GLY B N 1
ATOM 4992 C CA . GLY B 1 292 ? 0.304 18.281 -1.485 1 95.94 292 GLY B CA 1
ATOM 4993 C C . GLY B 1 292 ? 0.135 16.766 -1.469 1 95.94 292 GLY B C 1
ATOM 4994 O O . GLY B 1 292 ? 0.566 16.094 -0.527 1 95.94 292 GLY B O 1
ATOM 4995 N N . LYS B 1 293 ? -0.451 16.234 -2.576 1 94.44 293 LYS B N 1
ATOM 4996 C CA . LYS B 1 293 ? -0.748 14.805 -2.686 1 94.44 293 LYS B CA 1
ATOM 4997 C C . LYS B 1 293 ? 0.515 14 -2.99 1 94.44 293 LYS B C 1
ATOM 4999 O O . LYS B 1 293 ? 0.521 12.773 -2.871 1 94.44 293 LYS B O 1
ATOM 5004 N N . TRP B 1 294 ? 1.504 14.656 -3.398 1 91.56 294 TRP B N 1
ATOM 5005 C CA . TRP B 1 294 ? 2.727 13.953 -3.787 1 91.56 294 TRP B CA 1
ATOM 5006 C C . TRP B 1 294 ? 3.492 13.477 -2.559 1 91.56 294 TRP B C 1
ATOM 5008 O O . TRP B 1 294 ? 4.422 12.672 -2.676 1 91.56 294 TRP B O 1
ATOM 5018 N N . TRP B 1 295 ? 3.129 14.023 -1.376 1 96.38 295 TRP B N 1
ATOM 5019 C CA . TRP B 1 295 ? 3.744 13.594 -0.126 1 96.38 295 TRP B CA 1
ATOM 5020 C C . TRP B 1 295 ? 2.961 12.445 0.499 1 96.38 295 TRP B C 1
ATOM 5022 O O . TRP B 1 295 ? 1.728 12.461 0.521 1 96.38 295 TRP B O 1
ATOM 5032 N N . GLY B 1 296 ? 3.695 11.445 1.04 1 97.44 296 GLY B N 1
ATOM 5033 C CA . GLY B 1 296 ? 3.084 10.359 1.788 1 97.44 296 GLY B CA 1
ATOM 5034 C C . GLY B 1 296 ? 2.086 9.555 0.972 1 97.44 296 GLY B C 1
ATOM 5035 O O . GLY B 1 296 ? 2.322 9.281 -0.206 1 97.44 296 GLY B O 1
ATOM 5036 N N . GLU B 1 297 ? 1.064 9.094 1.623 1 97.12 297 GLU B N 1
ATOM 5037 C CA . GLU B 1 297 ? -0.025 8.367 0.983 1 97.12 297 GLU B CA 1
ATOM 5038 C C . GLU B 1 297 ? -1.095 9.312 0.457 1 97.12 297 GLU B C 1
ATOM 5040 O O . GLU B 1 297 ? -2.121 9.523 1.106 1 97.12 297 GLU B O 1
ATOM 5045 N N . ASP B 1 298 ? -0.787 9.961 -0.705 1 95.5 298 ASP B N 1
ATOM 5046 C CA . ASP B 1 298 ? -1.674 10.945 -1.315 1 95.5 298 ASP B CA 1
ATOM 5047 C C . ASP B 1 298 ? -1.971 12.086 -0.35 1 95.5 298 ASP B C 1
ATOM 5049 O O . ASP B 1 298 ? -3.129 12.469 -0.167 1 95.5 298 ASP B O 1
ATOM 5053 N N . GLY B 1 299 ? -1.001 12.484 0.408 1 98.19 299 GLY B N 1
ATOM 5054 C CA . GLY B 1 299 ? -1.123 13.625 1.306 1 98.19 299 GLY B CA 1
ATOM 5055 C C . GLY B 1 299 ? -1.412 13.219 2.74 1 98.19 299 GLY B C 1
ATOM 5056 O O . GLY B 1 299 ? -1.521 14.078 3.619 1 98.19 299 GLY B O 1
ATOM 5057 N N . TYR B 1 300 ? -1.543 11.891 2.947 1 98.75 300 TYR B N 1
ATOM 5058 C CA . TYR B 1 300 ? -1.855 11.383 4.277 1 98.75 300 TYR B CA 1
ATOM 5059 C C . TYR B 1 300 ? -0.719 10.516 4.812 1 98.75 300 TYR B C 1
ATOM 5061 O O . TYR B 1 300 ? 0.206 10.172 4.074 1 98.75 300 TYR B O 1
ATOM 5069 N N . MET B 1 301 ? -0.761 10.266 6.039 1 98.5 301 MET B N 1
ATOM 5070 C CA . MET B 1 301 ? 0.202 9.406 6.719 1 98.5 301 MET B CA 1
ATOM 5071 C C . MET B 1 301 ? -0.487 8.539 7.77 1 98.5 301 MET B C 1
ATOM 5073 O O . MET B 1 301 ? -1.389 9.008 8.469 1 98.5 301 MET B O 1
ATOM 5077 N N . ARG B 1 302 ? -0.125 7.281 7.82 1 98.69 302 ARG B N 1
ATOM 5078 C CA . ARG B 1 302 ? -0.449 6.457 8.977 1 98.69 302 ARG B CA 1
ATOM 5079 C C . ARG B 1 302 ? 0.627 6.57 10.055 1 98.69 302 ARG B C 1
ATOM 5081 O O . ARG B 1 302 ? 1.802 6.301 9.789 1 98.69 302 ARG B O 1
ATOM 5088 N N . PHE B 1 303 ? 0.245 7.094 11.18 1 98.75 303 PHE B N 1
ATOM 5089 C CA . PHE B 1 303 ? 1.115 7.461 12.289 1 98.75 303 PHE B CA 1
ATOM 5090 C C . PHE B 1 303 ? 0.884 6.547 13.484 1 98.75 303 PHE B C 1
ATOM 5092 O O . PHE B 1 303 ? -0.248 6.398 13.953 1 98.75 303 PHE B O 1
ATOM 5099 N N . ALA B 1 304 ? 1.929 5.895 13.953 1 98.31 304 ALA B N 1
ATOM 5100 C CA . ALA B 1 304 ? 1.757 4.895 15.008 1 98.31 304 ALA B CA 1
ATOM 5101 C C . ALA B 1 304 ? 1.049 5.496 16.219 1 98.31 304 ALA B C 1
ATOM 5103 O O . ALA B 1 304 ? 1.339 6.625 16.609 1 98.31 304 ALA B O 1
ATOM 5104 N N . ARG B 1 305 ? 0.169 4.75 16.719 1 97.94 305 ARG B N 1
ATOM 5105 C CA . ARG B 1 305 ? -0.623 5.129 17.891 1 97.94 305 ARG B CA 1
ATOM 5106 C C . ARG B 1 305 ? -0.329 4.211 19.078 1 97.94 305 ARG B C 1
ATOM 5108 O O . ARG B 1 305 ? 0.092 3.068 18.891 1 97.94 305 ARG B O 1
ATOM 5115 N N . ASN B 1 306 ? -0.613 4.746 20.266 1 96.62 306 ASN B N 1
ATOM 5116 C CA . ASN B 1 306 ? -0.38 3.998 21.5 1 96.62 306 ASN B CA 1
ATOM 5117 C C . ASN B 1 306 ? 1.099 3.668 21.688 1 96.62 306 ASN B C 1
ATOM 5119 O O . ASN B 1 306 ? 1.454 2.518 21.938 1 96.62 306 ASN B O 1
ATOM 5123 N N . ARG B 1 307 ? 1.913 4.676 21.391 1 96.31 307 ARG B N 1
ATOM 5124 C CA . ARG B 1 307 ? 3.361 4.57 21.531 1 96.31 307 ARG B CA 1
ATOM 5125 C C . ARG B 1 307 ? 3.9 5.652 22.469 1 96.31 307 ARG B C 1
ATOM 5127 O O . ARG B 1 307 ? 4.848 6.363 22.109 1 96.31 307 ARG B O 1
ATOM 5134 N N . ASN B 1 308 ? 3.188 5.812 23.656 1 96.06 308 ASN B N 1
ATOM 5135 C CA . ASN B 1 308 ? 3.611 6.75 24.688 1 96.06 308 ASN B CA 1
ATOM 5136 C C . ASN B 1 308 ? 3.693 8.18 24.141 1 96.06 308 ASN B C 1
ATOM 5138 O O . ASN B 1 308 ? 4.727 8.836 24.266 1 96.06 308 ASN B O 1
ATOM 5142 N N . ASN B 1 309 ? 2.65 8.648 23.469 1 97.38 309 ASN B N 1
ATOM 5143 C CA . ASN B 1 309 ? 2.537 9.992 22.922 1 97.38 309 ASN B CA 1
ATOM 5144 C C . ASN B 1 309 ? 3.676 10.297 21.953 1 97.38 309 ASN B C 1
ATOM 5146 O O . ASN B 1 309 ? 4.285 11.367 22.016 1 97.38 309 ASN B O 1
ATOM 5150 N N . MET B 1 310 ? 3.967 9.305 21.062 1 97.12 310 MET B N 1
ATOM 5151 C CA . MET B 1 310 ? 5.055 9.453 20.094 1 97.12 310 MET B CA 1
ATOM 5152 C C . MET B 1 310 ? 4.961 10.789 19.359 1 97.12 310 MET B C 1
ATOM 5154 O O . MET B 1 310 ? 3.9 11.148 18.844 1 97.12 310 MET B O 1
ATOM 5158 N N . CYS B 1 311 ? 6.043 11.531 19.406 1 97.12 311 CYS B N 1
ATOM 5159 C CA . CYS B 1 311 ? 6.227 12.805 18.719 1 97.12 311 CYS B CA 1
ATOM 5160 C C . CYS B 1 311 ? 5.246 13.852 19.234 1 97.12 311 CYS B C 1
ATOM 5162 O O . CYS B 1 311 ? 4.84 14.75 18.5 1 97.12 311 CYS B O 1
ATOM 5164 N N . ALA B 1 312 ? 4.605 13.617 20.391 1 96.44 312 ALA B N 1
ATOM 5165 C CA . ALA B 1 312 ? 3.805 14.602 21.125 1 96.44 312 ALA B CA 1
ATOM 5166 C C . ALA B 1 312 ? 2.441 14.789 20.469 1 96.44 312 ALA B C 1
ATOM 5168 O O . ALA B 1 312 ? 1.845 15.867 20.562 1 96.44 312 ALA B O 1
ATOM 5169 N N . ILE B 1 313 ? 1.918 13.797 19.797 1 97.56 313 ILE B N 1
ATOM 5170 C CA . ILE B 1 313 ? 0.719 13.961 18.984 1 97.56 313 ILE B CA 1
ATOM 5171 C C . ILE B 1 313 ? -0.467 14.32 19.875 1 97.56 313 ILE B C 1
ATOM 5173 O O . ILE B 1 313 ? -1.414 14.977 19.438 1 97.56 313 ILE B O 1
ATOM 5177 N N . ALA B 1 314 ? -0.446 13.906 21.172 1 96.56 314 ALA B N 1
ATOM 5178 C CA . ALA B 1 314 ? -1.559 14.188 22.078 1 96.56 314 ALA B CA 1
ATOM 5179 C C . ALA B 1 314 ? -1.206 15.305 23.062 1 96.56 314 ALA B C 1
ATOM 5181 O O . ALA B 1 314 ? -1.773 15.383 24.156 1 96.56 314 ALA B O 1
ATOM 5182 N N . SER B 1 315 ? -0.256 16.109 22.703 1 94.88 315 SER B N 1
ATOM 5183 C CA . SER B 1 315 ? 0.169 17.188 23.578 1 94.88 315 SER B CA 1
ATOM 5184 C C . SER B 1 315 ? -0.44 18.531 23.156 1 94.88 315 SER B C 1
ATOM 5186 O O . SER B 1 315 ? -0.526 19.453 23.953 1 94.88 315 SER B O 1
ATOM 5188 N N . VAL B 1 316 ? -0.767 18.641 21.906 1 94.44 316 VAL B N 1
ATOM 5189 C CA . VAL B 1 316 ? -1.449 19.812 21.359 1 94.44 316 VAL B CA 1
ATOM 5190 C C . VAL B 1 316 ? -2.482 19.359 20.328 1 94.44 316 VAL B C 1
ATOM 5192 O O . VAL B 1 316 ? -2.16 19.203 19.141 1 94.44 316 VAL B O 1
ATOM 5195 N N . ALA B 1 317 ? -3.676 19.172 20.781 1 96.62 317 ALA B N 1
ATOM 5196 C CA . ALA B 1 317 ? -4.777 18.734 19.922 1 96.62 317 ALA B CA 1
ATOM 5197 C C . ALA B 1 317 ? -6.066 19.484 20.266 1 96.62 317 ALA B C 1
ATOM 5199 O O . ALA B 1 317 ? -6.305 19.828 21.422 1 96.62 317 ALA B O 1
ATOM 5200 N N . SER B 1 318 ? -6.871 19.766 19.234 1 97.44 318 SER B N 1
ATOM 5201 C CA . SER B 1 318 ? -8.109 20.484 19.484 1 97.44 318 SER B CA 1
ATOM 5202 C C . SER B 1 318 ? -9.133 20.25 18.391 1 97.44 318 SER B C 1
ATOM 5204 O O . SER B 1 318 ? -8.766 19.938 17.25 1 97.44 318 SER B O 1
ATOM 5206 N N . VAL B 1 319 ? -10.359 20.312 18.766 1 98.06 319 VAL B N 1
ATOM 5207 C CA . VAL B 1 319 ? -11.5 20.344 17.859 1 98.06 319 VAL B CA 1
ATOM 5208 C C . VAL B 1 319 ? -12.352 21.578 18.141 1 98.06 319 VAL B C 1
ATOM 5210 O O . VAL B 1 319 ? -12.867 21.75 19.25 1 98.06 319 VAL B O 1
ATOM 5213 N N . PRO B 1 320 ? -12.539 22.438 17.156 1 98.38 320 PRO B N 1
ATOM 5214 C CA . PRO B 1 320 ? -13.336 23.641 17.375 1 98.38 320 PRO B CA 1
ATOM 5215 C C . PRO B 1 320 ? -14.836 23.375 17.344 1 98.38 320 PRO B C 1
ATOM 5217 O O . PRO B 1 320 ? -15.289 22.438 16.703 1 98.38 320 PRO B O 1
ATOM 5220 N N . MET B 1 321 ? -15.586 24.156 18.109 1 97.94 321 MET B N 1
ATOM 5221 C CA . MET B 1 321 ? -17.031 24.234 18 1 97.94 321 MET B CA 1
ATOM 5222 C C . MET B 1 321 ? -17.469 25.344 17.047 1 97.94 321 MET B C 1
ATOM 5224 O O . MET B 1 321 ? -17.188 26.516 17.297 1 97.94 321 MET B O 1
ATOM 5228 N N . VAL B 1 322 ? -18.141 24.953 15.945 1 98.25 322 VAL B N 1
ATOM 5229 C CA . VAL B 1 322 ? -18.344 25.875 14.836 1 98.25 322 VAL B CA 1
ATOM 5230 C C . VAL B 1 322 ? -19.812 26.281 14.773 1 98.25 322 VAL B C 1
ATOM 5232 O O . VAL B 1 322 ? -20.703 25.469 15.047 1 98.25 322 VAL B O 1
ATOM 5235 N N . GLU B 1 323 ? -20.078 27.5 14.484 1 98.19 323 GLU B N 1
ATOM 5236 C CA . GLU B 1 323 ? -21.391 28.062 14.203 1 98.19 323 GLU B CA 1
ATOM 5237 C C . GLU B 1 323 ? -21.375 28.891 12.922 1 98.19 323 GLU B C 1
ATOM 5239 O O . GLU B 1 323 ? -20.312 29.25 12.414 1 98.19 323 GLU B O 1
ATOM 5244 N N . ARG B 1 324 ? -22.547 29.141 12.438 1 97.56 324 ARG B N 1
ATOM 5245 C CA . ARG B 1 324 ? -22.641 30.094 11.328 1 97.56 324 ARG B CA 1
ATOM 5246 C C . ARG B 1 324 ? -22.359 31.516 11.805 1 97.56 324 ARG B C 1
ATOM 5248 O O . ARG B 1 324 ? -22.766 31.891 12.898 1 97.56 324 ARG B O 1
ATOM 5255 N N . PHE B 1 325 ? -21.656 32.156 11 1 96.69 325 PHE B N 1
ATOM 5256 C CA . PHE B 1 325 ? -21.422 33.562 11.32 1 96.69 325 PHE B CA 1
ATOM 5257 C C . PHE B 1 325 ? -22.609 34.438 10.922 1 96.69 325 PHE B C 1
ATOM 5259 O O . PHE B 1 325 ? -23.172 34.25 9.836 1 96.69 325 PHE B O 1
ATOM 5266 N N . PRO B 1 326 ? -23.094 35.344 11.82 1 89.75 326 PRO B N 1
ATOM 5267 C CA . PRO B 1 326 ? -24.297 36.156 11.547 1 89.75 326 PRO B CA 1
ATOM 5268 C C . PRO B 1 326 ? -24.078 37.188 10.445 1 89.75 326 PRO B C 1
ATOM 5270 O O . PRO B 1 326 ? -22.953 37.656 10.258 1 89.75 326 PRO B O 1
#